Protein AF-A0A7V6LS37-F1 (afdb_monomer)

Foldseek 3Di:
DVVVVVVVVVVVVVVVVVVVVVVVVPPPPDDDDDDDDDPDPPDPQPWAKAKEFEAEPVRQGDWFKWKAFPPDPWIDTAHPRRIDIGTDRDQQTKIWTDDPQWDIDIDRNHVHRYDYDYTYGPPPPPQDWDDQQPDTDGPVPDPAPKDKDFLVQQCVVVDLFSLVSCPPVHPQWDWADPDPQAPQLPIFIAGNNHHAAFEAEPNRTDWDWRCALAPRDTDIGNSSVRRNDDSNFWGMKMWGCDPSQCSVPDRCPRTYIYTYTDWADADDKDKDKDKDKDKDFDPDDPDDDWQLVVLVVQQVVCVVVVHHRDADPVNSVCLVVVPPLFFQDLLCVQFFARIWIKMKIKIWIHHDRPFKTKIKMWMWIWGADRTPVSASTKIKIKIWIWMWGCPDPPDIDIDIDIDMDMDTNHDSDHDPPVSSVCSSVPNSSDDDDDVPDPVD

Sequence (440 aa):
MNKILKFVRIMKISCLLFFSTIYIVFATGSYVQTVADNESNLVSQQQLTVTGTVIDEAGEPIPGVTVAVAETTIGVLTSINGTYTINVPSNTSVLRFSFVGYNTHEITVGNQRVINITLAEESQLLDEVVVVGYGVAKKESLTSAISVIKSEDIVSTKQVDVMATLQGKIPGLLITQKSSTPGAFDNQVSLRGYGDPIVVVDGVVRTATAKDSQWNYDRTSGSIYLAQMNPDDIESITVLKDASASIYGLGAGNGVILVTTKKGNISKPTITYSTNLMYGKPTGWPESVDIVTYLRLKNEMAANSKRAQKYTEEFIQHYIDGDEGYVDTDWFREVYKNSSFSHNHNLSLRGGNEQTQYYLSGNYTDDGSLFVADSYRNQRYSFRANVTTNITKNLTATFQANIYHMIDNKFDGNFTGMKFYYVALADRTVAPRVLGDPLH

Secondary structure (DSSP, 8-state):
-HHHHHHHHHHHHHHHHHHHHHHHTTS-------------------PEEEEEEEE-TTS-B-TT-EEEETTSS-EEE--TTSEEEEEES-TTPEEEEE-TTB--EEEE-TT-SB--EEPPB-------EEEETTEEEEGGG--S-EEEEEHHHHHHT--S-HHHHHTTTSTTEEEEE----TT---EEEEETTSSPPEEEETTEEE-EEEEETTTTEEEEEHHHHHHHS-GGGEEEEEEE-SGGGGGG-GGGGG-EEEEEEP---SEEEEEEEEEEEEEE--S--PPPPPHHHHHHHHHHHHHHTT---SS-HHHHHHHHHT-TT-----HHHHHB-S-EEEEEEEEEEEEE-SSEEEEEEEEEEEE--SBTT-TT-EEEEEEEEEEEEEEETTEEEEEEEEEEEEEE---S-S-HHHHHHHHHT--TTSPP--TT-TT-

Structure (mmCIF, N/CA/C/O backbone):
data_AF-A0A7V6LS37-F1
#
_entry.id   AF-A0A7V6LS37-F1
#
loop_
_atom_site.group_PDB
_atom_site.id
_atom_site.type_symbol
_atom_site.label_atom_id
_atom_site.label_alt_id
_atom_site.label_comp_id
_atom_site.label_asym_id
_atom_site.label_entity_id
_atom_site.label_seq_id
_atom_site.pdbx_PDB_ins_code
_atom_site.Cartn_x
_atom_site.Cartn_y
_atom_site.Cartn_z
_atom_site.occupancy
_atom_site.B_iso_or_equiv
_atom_site.auth_seq_id
_atom_site.auth_comp_id
_atom_site.auth_asym_id
_atom_site.auth_atom_id
_atom_site.pdbx_PDB_model_num
ATOM 1 N N . MET A 1 1 ? 29.275 15.717 9.052 1.00 49.97 1 MET A N 1
ATOM 2 C CA . MET A 1 1 ? 29.232 14.241 8.920 1.00 49.97 1 MET A CA 1
ATOM 3 C C . MET A 1 1 ? 29.366 13.491 10.257 1.00 49.97 1 MET A C 1
ATOM 5 O O . MET A 1 1 ? 28.487 12.705 10.581 1.00 49.97 1 MET A O 1
ATOM 9 N N . ASN A 1 2 ? 30.361 13.787 11.109 1.00 50.09 2 ASN A N 1
ATOM 10 C CA . ASN A 1 2 ? 30.601 13.031 12.360 1.00 50.09 2 ASN A CA 1
ATOM 11 C C . ASN A 1 2 ? 29.545 13.164 13.483 1.00 50.09 2 ASN A C 1
ATOM 13 O O . ASN A 1 2 ? 29.481 12.302 14.357 1.00 50.09 2 ASN A O 1
ATOM 17 N N . LYS A 1 3 ? 28.696 14.205 13.484 1.00 51.03 3 LYS A N 1
ATOM 18 C CA . LYS A 1 3 ? 27.632 14.372 14.501 1.00 51.03 3 LYS A CA 1
ATOM 19 C C . LYS A 1 3 ? 26.373 13.540 14.207 1.00 51.03 3 LYS A C 1
ATOM 21 O O . LYS A 1 3 ? 25.763 13.028 15.137 1.00 51.03 3 LYS A O 1
ATOM 26 N N . ILE A 1 4 ? 26.041 13.338 12.931 1.00 56.41 4 ILE A N 1
ATOM 27 C CA . ILE A 1 4 ? 24.856 12.572 12.501 1.00 56.41 4 ILE A CA 1
ATOM 28 C C . ILE A 1 4 ? 25.107 11.068 12.664 1.00 56.41 4 ILE A C 1
ATOM 30 O O . ILE A 1 4 ? 24.264 10.366 13.214 1.00 56.41 4 ILE A O 1
ATOM 34 N N . LEU A 1 5 ? 26.312 10.588 12.326 1.00 51.50 5 LEU A N 1
ATOM 35 C CA . LEU A 1 5 ? 26.698 9.200 12.607 1.00 51.50 5 LEU A CA 1
ATOM 36 C C . LEU A 1 5 ? 26.686 8.885 14.111 1.00 51.50 5 LEU A C 1
ATOM 38 O O . LEU A 1 5 ? 26.263 7.799 14.497 1.00 51.50 5 LEU A O 1
ATOM 42 N N . LYS A 1 6 ? 27.103 9.830 14.970 1.00 52.62 6 LYS A N 1
ATOM 43 C CA . LYS A 1 6 ? 26.997 9.671 16.431 1.00 52.62 6 LYS A CA 1
ATOM 44 C C . LYS A 1 6 ? 25.541 9.582 16.892 1.00 52.62 6 LYS A C 1
ATOM 46 O O . LYS A 1 6 ? 25.245 8.742 17.732 1.00 52.62 6 LYS A O 1
ATOM 51 N N . PHE A 1 7 ? 24.638 10.374 16.314 1.00 58.97 7 PHE A N 1
ATOM 52 C CA . PHE A 1 7 ? 23.216 10.359 16.668 1.00 58.97 7 PHE A CA 1
ATOM 53 C C . PHE A 1 7 ? 22.532 9.037 16.285 1.00 58.97 7 PHE A C 1
ATOM 55 O O . PHE A 1 7 ? 21.849 8.433 17.107 1.00 58.97 7 PHE A O 1
ATOM 62 N N . VAL A 1 8 ? 22.808 8.511 15.086 1.00 58.34 8 VAL A N 1
ATOM 63 C CA . VAL A 1 8 ? 22.281 7.209 14.632 1.00 58.34 8 VAL A CA 1
ATOM 64 C C . VAL A 1 8 ? 22.835 6.049 15.470 1.00 58.34 8 VAL A C 1
ATOM 66 O O . VAL A 1 8 ? 22.111 5.102 15.780 1.00 58.34 8 VAL A O 1
ATOM 69 N N . ARG A 1 9 ? 24.102 6.128 15.899 1.00 54.34 9 ARG A N 1
ATOM 70 C CA . ARG A 1 9 ? 24.715 5.113 16.774 1.00 54.34 9 ARG A CA 1
ATOM 71 C C . ARG A 1 9 ? 24.118 5.137 18.185 1.00 54.34 9 ARG A C 1
ATOM 73 O O . ARG A 1 9 ? 23.872 4.074 18.742 1.00 54.34 9 ARG A O 1
ATOM 80 N N . ILE A 1 10 ? 23.823 6.323 18.723 1.00 60.19 10 ILE A N 1
ATOM 81 C CA . ILE A 1 10 ? 23.143 6.492 20.018 1.00 60.19 10 ILE A CA 1
ATOM 82 C C . ILE A 1 10 ? 21.696 5.982 19.942 1.00 60.19 10 ILE A C 1
ATOM 84 O O . ILE A 1 10 ? 21.254 5.288 20.850 1.00 60.19 10 ILE A O 1
ATOM 88 N N . MET A 1 11 ? 20.987 6.219 18.834 1.00 52.84 11 MET A N 1
ATOM 89 C CA . MET A 1 11 ? 19.609 5.746 18.656 1.00 52.84 11 MET A CA 1
ATOM 90 C C . MET A 1 11 ? 19.520 4.213 18.540 1.00 52.84 11 MET A C 1
ATOM 92 O O . MET A 1 11 ? 18.634 3.607 19.139 1.00 52.84 11 MET A O 1
ATOM 96 N N . LYS A 1 12 ? 20.482 3.567 17.859 1.00 50.44 12 LYS A N 1
ATOM 97 C CA . LYS A 1 12 ? 20.593 2.094 17.823 1.00 50.44 12 LYS A CA 1
ATOM 98 C C . LYS A 1 12 ? 20.877 1.491 19.205 1.00 50.44 12 LYS A C 1
ATOM 100 O O . LYS A 1 12 ? 20.320 0.447 19.526 1.00 50.44 12 LYS A O 1
ATOM 105 N N . ILE A 1 13 ? 21.698 2.151 20.028 1.00 57.25 13 ILE A N 1
ATOM 106 C CA . ILE A 1 13 ? 22.030 1.690 21.388 1.00 57.25 13 ILE A CA 1
ATOM 107 C C . ILE A 1 13 ? 20.851 1.912 22.351 1.00 57.25 13 ILE A C 1
ATOM 109 O O . ILE A 1 13 ? 20.543 1.019 23.135 1.00 57.25 13 ILE A O 1
ATOM 113 N N . SER A 1 14 ? 20.126 3.033 22.247 1.00 48.31 14 SER A N 1
ATOM 114 C CA . SER A 1 14 ? 18.919 3.274 23.054 1.00 48.31 14 SER A CA 1
ATOM 115 C C . SER A 1 14 ? 17.778 2.311 22.723 1.00 48.31 14 SER A C 1
ATOM 117 O O . SER A 1 14 ? 17.061 1.902 23.629 1.00 48.31 14 SER A O 1
ATOM 119 N N . CYS A 1 15 ? 17.626 1.896 21.461 1.00 47.12 15 CYS A N 1
ATOM 120 C CA . CYS A 1 15 ? 16.610 0.910 21.079 1.00 47.12 15 CYS A CA 1
ATOM 121 C C . CYS A 1 15 ? 16.950 -0.494 21.624 1.00 47.12 15 CYS A C 1
ATOM 123 O O . CYS A 1 15 ? 16.077 -1.185 22.137 1.00 47.12 15 CYS A O 1
ATOM 125 N N . LEU A 1 16 ? 18.234 -0.876 21.625 1.00 44.97 16 LEU A N 1
ATOM 126 C CA . LEU A 1 16 ? 18.713 -2.136 22.214 1.00 44.97 16 LEU A CA 1
ATOM 127 C C . LEU A 1 16 ? 18.608 -2.170 23.750 1.00 44.97 16 LEU A C 1
ATOM 129 O O . LEU A 1 16 ? 18.293 -3.216 24.313 1.00 44.97 16 LEU A O 1
ATOM 133 N N . LEU A 1 17 ? 18.811 -1.035 24.427 1.00 44.44 17 LEU A N 1
ATOM 134 C CA . LEU A 1 17 ? 18.633 -0.923 25.881 1.00 44.44 17 LEU A CA 1
ATOM 135 C C . LEU A 1 17 ? 17.154 -0.908 26.301 1.00 44.44 17 LEU A C 1
ATOM 137 O O . LEU A 1 17 ? 16.831 -1.384 27.383 1.00 44.44 17 LEU A O 1
ATOM 141 N N . PHE A 1 18 ? 16.247 -0.427 25.445 1.00 47.19 18 PHE A N 1
ATOM 142 C CA . PHE A 1 18 ? 14.803 -0.478 25.709 1.00 47.19 18 PHE A CA 1
ATOM 143 C C . PHE A 1 18 ? 14.231 -1.901 25.571 1.00 47.19 18 PHE A C 1
ATOM 145 O O . PHE A 1 18 ? 13.293 -2.270 26.274 1.00 47.19 18 PHE A O 1
ATOM 152 N N . PHE A 1 19 ? 14.829 -2.733 24.710 1.00 45.19 19 PHE A N 1
ATOM 153 C CA . PHE A 1 19 ? 14.482 -4.154 24.598 1.00 45.19 19 PHE A CA 1
ATOM 154 C C . PHE A 1 19 ? 15.081 -5.014 25.725 1.00 45.19 19 PHE A C 1
ATOM 156 O O . PHE A 1 19 ? 14.473 -6.016 26.099 1.00 45.19 19 PHE A O 1
ATOM 163 N N . SER A 1 20 ? 16.220 -4.631 26.319 1.00 41.59 20 SER A N 1
ATOM 164 C CA . SER A 1 20 ? 16.794 -5.378 27.451 1.00 41.59 20 SER A CA 1
ATOM 165 C C . SER A 1 20 ? 16.103 -5.081 28.787 1.00 41.59 20 SER A C 1
ATOM 167 O O . SER A 1 20 ? 15.989 -5.978 29.621 1.00 41.59 20 SER A O 1
ATOM 169 N N . THR A 1 21 ? 15.564 -3.874 28.990 1.00 40.16 21 THR A N 1
ATOM 170 C CA . THR A 1 21 ? 14.811 -3.533 30.211 1.00 40.16 21 THR A CA 1
ATOM 171 C C . THR A 1 21 ? 13.442 -4.212 30.273 1.00 40.16 21 THR A C 1
ATOM 173 O O . THR A 1 21 ? 13.015 -4.602 31.357 1.00 40.16 21 THR A O 1
ATOM 176 N N . ILE A 1 22 ? 12.794 -4.464 29.130 1.00 43.06 22 ILE A N 1
ATOM 177 C CA . ILE A 1 22 ? 11.551 -5.256 29.064 1.00 43.06 22 ILE A CA 1
ATOM 178 C C . ILE A 1 22 ? 11.794 -6.727 29.441 1.00 43.06 22 ILE A C 1
ATOM 180 O O . ILE A 1 22 ? 10.927 -7.349 30.049 1.00 43.06 22 ILE A O 1
ATOM 184 N N . TYR A 1 23 ? 12.984 -7.271 29.171 1.00 38.59 23 TYR A N 1
ATOM 185 C CA . TYR A 1 23 ? 13.326 -8.647 29.550 1.00 38.59 23 TYR A CA 1
ATOM 186 C C . TYR A 1 23 ? 13.635 -8.802 31.052 1.00 38.59 23 TYR A C 1
ATOM 188 O O . TYR A 1 23 ? 13.441 -9.876 31.616 1.00 38.59 23 TYR A O 1
ATOM 196 N N . ILE A 1 24 ? 14.072 -7.731 31.729 1.00 36.62 24 ILE A N 1
ATOM 197 C CA . ILE A 1 24 ? 14.439 -7.768 33.157 1.00 36.62 24 ILE A CA 1
ATOM 198 C C . ILE A 1 24 ? 13.220 -7.574 34.078 1.00 36.62 24 ILE A C 1
ATOM 200 O O . ILE A 1 24 ? 13.220 -8.080 35.198 1.00 36.62 24 ILE A O 1
ATOM 204 N N . VAL A 1 25 ? 12.135 -6.946 33.612 1.00 38.44 25 VAL A N 1
ATOM 205 C CA . VAL A 1 25 ? 10.914 -6.760 34.427 1.00 38.44 25 VAL A CA 1
ATOM 206 C C . VAL A 1 25 ? 10.078 -8.048 34.567 1.00 38.44 25 VAL A C 1
ATOM 208 O O . VAL A 1 25 ? 9.296 -8.166 35.505 1.00 38.44 25 VAL A O 1
ATOM 211 N N . PHE A 1 26 ? 10.289 -9.066 33.724 1.00 39.53 26 PHE A N 1
ATOM 212 C CA . PHE A 1 26 ? 9.580 -10.355 33.817 1.00 39.53 26 PHE A CA 1
ATOM 213 C C . PHE A 1 26 ? 10.298 -11.438 34.649 1.00 39.53 26 PHE A C 1
ATOM 215 O O . PHE A 1 26 ? 9.746 -12.522 34.824 1.00 39.53 26 PHE A O 1
ATOM 222 N N . ALA A 1 27 ? 11.495 -11.173 35.191 1.00 36.88 27 ALA A N 1
ATOM 223 C CA . ALA A 1 27 ? 12.328 -12.204 35.830 1.00 36.88 27 ALA A CA 1
ATOM 224 C C . ALA A 1 27 ? 12.385 -12.168 37.373 1.00 36.88 27 ALA A C 1
ATOM 226 O O . ALA A 1 27 ? 13.059 -13.004 37.969 1.00 36.88 27 ALA A O 1
ATOM 227 N N . THR A 1 28 ? 11.677 -11.259 38.053 1.00 37.91 28 THR A N 1
ATOM 228 C CA . THR A 1 28 ? 11.643 -11.220 39.531 1.00 37.91 28 THR A CA 1
ATOM 229 C C . THR A 1 28 ? 10.218 -11.127 40.064 1.00 37.91 28 THR A C 1
ATOM 231 O O . THR A 1 28 ? 9.826 -10.151 40.698 1.00 37.91 28 THR A O 1
ATOM 234 N N . GLY A 1 29 ? 9.431 -12.163 39.791 1.00 36.66 29 GLY A N 1
ATOM 235 C CA . GLY A 1 29 ? 8.197 -12.464 40.509 1.00 36.66 29 GLY A CA 1
ATOM 236 C C . GLY A 1 29 ? 8.384 -13.747 41.310 1.00 36.66 29 GLY A C 1
ATOM 237 O O . GLY A 1 29 ? 7.882 -14.795 40.918 1.00 36.66 29 GLY A O 1
ATOM 238 N N . SER A 1 30 ? 9.158 -13.690 42.394 1.00 36.31 30 SER A N 1
ATOM 239 C CA . SER A 1 30 ? 9.291 -14.803 43.335 1.00 36.31 30 SER A CA 1
ATOM 240 C C . SER A 1 30 ? 7.954 -15.013 44.050 1.00 36.31 30 SER A C 1
ATOM 242 O O . SER A 1 30 ? 7.642 -14.307 45.006 1.00 36.31 30 SER A O 1
ATOM 244 N N . TYR A 1 31 ? 7.152 -15.973 43.590 1.00 37.00 31 TYR A N 1
ATOM 245 C CA . TYR A 1 31 ? 6.022 -16.482 44.362 1.00 37.00 31 TYR A CA 1
ATOM 246 C C . TYR A 1 31 ? 6.565 -17.340 45.510 1.00 37.00 31 TYR A C 1
ATOM 248 O O . TYR A 1 31 ? 7.002 -18.471 45.310 1.00 37.00 31 TYR A O 1
ATOM 256 N N . VAL A 1 32 ? 6.550 -16.787 46.722 1.00 30.94 32 VAL A N 1
ATOM 257 C CA . VAL A 1 32 ? 6.680 -17.559 47.961 1.00 30.94 32 VAL A CA 1
ATOM 258 C C . VAL A 1 32 ? 5.363 -18.308 48.155 1.00 30.94 32 VAL A C 1
ATOM 260 O O . VAL A 1 32 ? 4.345 -17.691 48.459 1.00 30.94 32 VAL A O 1
ATOM 263 N N . GLN A 1 33 ? 5.365 -19.627 47.955 1.00 30.86 33 GLN A N 1
ATOM 264 C CA . GLN A 1 33 ? 4.293 -20.479 48.462 1.00 30.86 33 GLN A CA 1
ATOM 265 C C . GLN A 1 33 ? 4.599 -20.841 49.912 1.00 30.86 33 GLN A C 1
ATOM 267 O O . GLN A 1 33 ? 5.518 -21.603 50.203 1.00 30.86 33 GLN A O 1
ATOM 272 N N . THR A 1 34 ? 3.819 -20.285 50.830 1.00 31.45 34 THR A N 1
ATOM 273 C CA . THR A 1 34 ? 3.642 -20.839 52.168 1.00 31.45 34 THR A CA 1
ATOM 274 C C . THR A 1 34 ? 2.865 -22.147 52.038 1.00 31.45 34 THR A C 1
ATOM 276 O O . THR A 1 34 ? 1.681 -22.144 51.707 1.00 31.45 34 THR A O 1
ATOM 279 N N . VAL A 1 35 ? 3.541 -23.269 52.283 1.00 34.69 35 VAL A N 1
ATOM 280 C CA . VAL A 1 35 ? 2.898 -24.573 52.468 1.00 34.69 35 VAL A CA 1
ATOM 281 C C . VAL A 1 35 ? 2.252 -24.550 53.850 1.00 34.69 35 VAL A C 1
ATOM 283 O O . VAL A 1 35 ? 2.944 -24.581 54.864 1.00 34.69 35 VAL A O 1
ATOM 286 N N . ALA A 1 36 ? 0.930 -24.406 53.891 1.00 34.94 36 ALA A N 1
ATOM 287 C CA . ALA A 1 36 ? 0.147 -24.750 55.066 1.00 34.94 36 ALA A CA 1
ATOM 288 C C . ALA A 1 36 ? -0.251 -26.221 54.923 1.00 34.94 36 ALA A C 1
ATOM 290 O O . ALA A 1 36 ? -1.001 -26.572 54.009 1.00 34.94 36 ALA A O 1
ATOM 291 N N . ASP A 1 37 ? 0.285 -27.064 55.803 1.00 37.62 37 ASP A N 1
ATOM 292 C CA . ASP A 1 37 ? -0.148 -28.445 55.983 1.00 37.62 37 ASP A CA 1
ATOM 293 C C . ASP A 1 37 ? -1.625 -28.449 56.394 1.00 37.62 37 ASP A C 1
ATOM 295 O O . ASP A 1 37 ? -1.967 -28.179 57.544 1.00 37.62 37 ASP A O 1
ATOM 299 N N . ASN A 1 38 ? -2.511 -28.734 55.441 1.00 40.28 38 ASN A N 1
ATOM 300 C CA . ASN A 1 38 ? -3.893 -29.087 55.730 1.00 40.28 38 ASN A CA 1
ATOM 301 C C . ASN A 1 38 ? -4.035 -30.594 55.553 1.00 40.28 38 ASN A C 1
ATOM 303 O O . ASN A 1 38 ? -4.015 -31.113 54.436 1.00 40.28 38 ASN A O 1
ATOM 307 N N . GLU A 1 39 ? -4.174 -31.277 56.686 1.00 39.72 39 GLU A N 1
ATOM 308 C CA . GLU A 1 39 ? -4.538 -32.682 56.766 1.00 39.72 39 GLU A CA 1
ATOM 309 C C . GLU A 1 39 ? -5.758 -32.969 55.880 1.00 39.72 39 GLU A C 1
ATOM 311 O O . GLU A 1 39 ? -6.838 -32.387 56.028 1.00 39.72 39 GLU A O 1
ATOM 316 N N . SER A 1 40 ? -5.577 -33.881 54.929 1.00 36.19 40 SER A N 1
ATOM 317 C CA . SER A 1 40 ? -6.625 -34.345 54.034 1.00 36.19 40 SER A CA 1
ATOM 318 C C . SER A 1 40 ? -7.631 -35.205 54.802 1.00 36.19 40 SER A C 1
ATOM 320 O O . SER A 1 40 ? -7.490 -36.426 54.887 1.00 36.19 40 SER A O 1
ATOM 322 N N . ASN A 1 41 ? -8.685 -34.576 55.319 1.00 35.06 41 ASN A N 1
ATOM 323 C CA . ASN A 1 41 ? -9.942 -35.268 55.568 1.00 35.06 41 ASN A CA 1
ATOM 324 C C . ASN A 1 41 ? -10.514 -35.698 54.210 1.00 35.06 41 ASN A C 1
ATOM 326 O O . ASN A 1 41 ? -11.015 -34.875 53.444 1.00 35.06 41 ASN A O 1
ATOM 330 N N . LEU A 1 42 ? -10.410 -36.992 53.897 1.00 36.06 42 LEU A N 1
ATOM 331 C CA . LEU A 1 42 ? -11.049 -37.616 52.740 1.00 36.06 42 LEU A CA 1
ATOM 332 C C . LEU A 1 42 ? -12.568 -37.632 52.950 1.00 36.06 42 LEU A C 1
ATOM 334 O O . LEU A 1 42 ? -13.161 -38.642 53.324 1.00 36.06 42 LEU A O 1
ATOM 338 N N . VAL A 1 43 ? -13.209 -36.492 52.707 1.00 36.28 43 VAL A N 1
ATOM 339 C CA . VAL A 1 43 ? -14.648 -36.443 52.475 1.00 36.28 43 VAL A CA 1
ATOM 340 C C . VAL A 1 43 ? -14.865 -37.007 51.077 1.00 36.28 43 VAL A C 1
ATOM 342 O O . VAL A 1 43 ? -14.453 -36.412 50.084 1.00 36.28 43 VAL A O 1
ATOM 345 N N . SER A 1 44 ? -15.483 -38.184 50.999 1.00 39.75 44 SER A N 1
ATOM 346 C CA . SER A 1 44 ? -16.036 -38.716 49.755 1.00 39.75 44 SER A CA 1
ATOM 347 C C . SER A 1 44 ? -17.011 -37.682 49.188 1.00 39.75 44 SER A C 1
ATOM 349 O O . SER A 1 44 ? -18.148 -37.560 49.642 1.00 39.75 44 SER A O 1
ATOM 351 N N . GLN A 1 45 ? -16.542 -36.875 48.236 1.00 49.41 45 GLN A N 1
ATOM 352 C CA . GLN A 1 45 ? -17.397 -35.969 47.492 1.00 49.41 45 GLN A CA 1
ATOM 353 C C . GLN A 1 45 ? -18.275 -36.838 46.599 1.00 49.41 45 GLN A C 1
ATOM 355 O O . GLN A 1 45 ? -17.787 -37.509 45.690 1.00 49.41 45 GLN A O 1
ATOM 360 N N . GLN A 1 46 ? -19.564 -36.881 46.922 1.00 56.50 46 GLN A N 1
ATOM 361 C CA . GLN A 1 46 ? -20.557 -37.651 46.192 1.00 56.50 46 GLN A CA 1
ATOM 362 C C . GLN A 1 46 ? -20.628 -37.104 44.760 1.00 56.50 46 GLN A C 1
ATOM 364 O O . GLN A 1 46 ? -21.268 -36.087 44.505 1.00 56.50 46 GLN A O 1
ATOM 369 N N . GLN A 1 47 ? -19.904 -37.743 43.838 1.00 69.94 47 GLN A N 1
ATOM 370 C CA . GLN A 1 47 ? -19.952 -37.404 42.421 1.00 69.94 47 GLN A CA 1
ATOM 371 C C . GLN A 1 47 ? -21.355 -37.704 41.908 1.00 69.94 47 GLN A C 1
ATOM 373 O O . GLN A 1 47 ? -21.884 -38.802 42.088 1.00 69.94 47 GLN A O 1
ATOM 378 N N . LEU A 1 48 ? -21.968 -36.703 41.291 1.00 84.25 48 LEU A N 1
ATOM 379 C CA . LEU A 1 48 ? -23.306 -36.812 40.741 1.00 84.25 48 LEU A CA 1
ATOM 380 C C . LEU A 1 48 ? -23.187 -37.031 39.244 1.00 84.25 48 LEU A C 1
ATOM 382 O O . LEU A 1 48 ? -22.649 -36.187 38.532 1.00 84.25 48 LEU A O 1
ATOM 386 N N . THR A 1 49 ? -23.703 -38.151 38.759 1.00 90.88 49 THR A N 1
ATOM 387 C CA . THR A 1 49 ? -23.772 -38.397 37.322 1.00 90.88 49 THR A CA 1
ATOM 388 C C . THR A 1 49 ? -24.979 -37.668 36.740 1.00 90.88 49 THR A C 1
ATOM 390 O O . THR A 1 49 ? -26.117 -37.882 37.167 1.00 90.88 49 THR A O 1
ATOM 393 N N . VAL A 1 50 ? -24.721 -36.800 35.767 1.00 92.94 50 VAL A N 1
ATOM 394 C CA . VAL A 1 50 ? -25.724 -36.094 34.968 1.00 92.94 50 VAL A CA 1
ATOM 395 C C . VAL A 1 50 ? -25.645 -36.617 33.542 1.00 92.94 50 VAL A C 1
ATOM 397 O O . VAL A 1 50 ? -24.560 -36.779 32.985 1.00 92.94 50 VAL A O 1
ATOM 400 N N . THR A 1 51 ? -26.804 -36.878 32.954 1.00 95.69 51 THR A N 1
ATOM 401 C CA . THR A 1 51 ? -26.943 -37.346 31.570 1.00 95.69 51 THR A CA 1
ATOM 402 C C . THR A 1 51 ? -27.819 -36.388 30.777 1.00 95.69 51 THR A C 1
ATOM 404 O O . THR A 1 51 ? -28.534 -35.576 31.366 1.00 95.69 51 THR A O 1
ATOM 407 N N . GLY A 1 52 ? -27.777 -36.462 29.452 1.00 95.12 52 GLY A N 1
ATOM 408 C CA . GLY A 1 52 ? -28.631 -35.621 28.623 1.00 95.12 52 GLY A CA 1
ATOM 409 C C . GLY A 1 52 ? -28.389 -35.766 27.132 1.00 95.12 52 GLY A C 1
ATOM 410 O O . GLY A 1 52 ? -27.482 -36.486 26.707 1.00 95.12 52 GLY A O 1
ATOM 411 N N . THR A 1 53 ? -29.204 -35.064 26.351 1.00 95.06 53 THR A N 1
ATOM 412 C CA . THR A 1 53 ? -29.061 -34.915 24.897 1.00 95.06 53 THR A CA 1
ATOM 413 C C . THR A 1 53 ? -28.964 -33.451 24.504 1.00 95.06 53 THR A C 1
ATOM 415 O O . THR A 1 53 ? -29.691 -32.617 25.046 1.00 95.06 53 THR A O 1
ATOM 418 N N . VAL A 1 54 ? -28.112 -33.158 23.525 1.00 95.25 54 VAL A N 1
ATOM 419 C CA . VAL A 1 54 ? -28.008 -31.841 22.896 1.00 95.25 54 VAL A CA 1
ATOM 420 C C . VAL A 1 54 ? -28.526 -31.918 21.463 1.00 95.25 54 VAL A C 1
ATOM 422 O O . VAL A 1 54 ? -28.049 -32.742 20.680 1.00 95.25 54 VAL A O 1
ATOM 425 N N . ILE A 1 55 ? -29.504 -31.072 21.145 1.00 95.31 55 ILE A N 1
ATOM 426 C CA . ILE A 1 55 ? -30.155 -30.979 19.831 1.00 95.31 55 ILE A CA 1
ATOM 427 C C . ILE A 1 55 ? -30.108 -29.539 19.304 1.00 95.31 55 ILE A C 1
ATOM 429 O O . ILE A 1 55 ? -29.887 -28.609 20.083 1.00 95.31 55 ILE A O 1
ATOM 433 N N . ASP A 1 56 ? -30.317 -29.346 18.007 1.00 91.25 56 ASP A N 1
ATOM 434 C CA . ASP A 1 56 ? -30.513 -28.027 17.392 1.00 91.25 56 ASP A CA 1
ATOM 435 C C . ASP A 1 56 ? -32.001 -27.605 17.372 1.00 91.25 56 ASP A C 1
ATOM 437 O O . ASP A 1 56 ? -32.883 -28.322 17.858 1.00 91.25 56 ASP A O 1
ATOM 441 N N . GLU A 1 57 ? -32.296 -26.416 16.833 1.00 88.50 57 GLU A N 1
ATOM 442 C CA . GLU A 1 57 ? -33.673 -25.909 16.689 1.00 88.50 57 GLU A CA 1
ATOM 443 C C . GLU A 1 57 ? -34.521 -26.705 15.681 1.00 88.50 57 GLU A C 1
ATOM 445 O O . GLU A 1 57 ? -35.751 -26.667 15.754 1.00 88.50 57 GLU A O 1
ATOM 450 N N . ALA A 1 58 ? -33.890 -27.447 14.765 1.00 86.75 58 ALA A N 1
ATOM 451 C CA . ALA A 1 58 ? -34.566 -28.353 13.838 1.00 86.75 58 ALA A CA 1
ATOM 452 C C . ALA A 1 58 ? -34.901 -29.713 14.484 1.00 86.75 58 ALA A C 1
ATOM 454 O O . ALA A 1 58 ? -35.655 -30.498 13.905 1.00 86.75 58 ALA A O 1
ATOM 455 N N . GLY A 1 59 ? -34.408 -29.967 15.701 1.00 87.00 59 GLY A N 1
ATOM 456 C CA . GLY A 1 59 ? -34.615 -31.202 16.452 1.00 87.00 59 GLY A CA 1
ATOM 457 C C . GLY A 1 59 ? -33.583 -32.293 16.158 1.00 87.00 59 GLY A C 1
ATOM 458 O O . GLY A 1 59 ? -33.760 -33.421 16.623 1.00 87.00 59 GLY A O 1
ATOM 459 N N . GLU A 1 60 ? -32.513 -31.981 15.425 1.00 90.50 60 GLU A N 1
ATOM 460 C CA . GLU A 1 60 ? -31.451 -32.923 15.077 1.00 90.50 60 GLU A CA 1
ATOM 461 C C . GLU A 1 60 ? -30.374 -32.980 16.181 1.00 90.50 60 GLU A C 1
ATOM 463 O O . GLU A 1 60 ? -30.032 -31.958 16.786 1.00 90.50 60 GLU A O 1
ATOM 468 N N . PRO A 1 61 ? -29.823 -34.167 16.498 1.00 92.75 61 PRO A N 1
ATOM 469 C CA . PRO A 1 61 ? -28.784 -34.311 17.514 1.00 92.75 61 PRO A CA 1
ATOM 470 C C . PRO A 1 61 ? -27.453 -33.702 17.063 1.00 92.75 61 PRO A C 1
ATOM 472 O O . PRO A 1 61 ? -26.990 -33.954 15.952 1.00 92.75 61 PRO A O 1
ATOM 475 N N . ILE A 1 62 ? -26.782 -32.978 17.966 1.00 89.69 62 ILE A N 1
ATOM 476 C CA . ILE A 1 62 ? -25.498 -32.326 17.668 1.00 89.69 62 ILE A CA 1
ATOM 477 C C . ILE A 1 62 ? -24.331 -33.152 18.241 1.00 89.69 62 ILE A C 1
ATOM 479 O O . ILE A 1 62 ? -24.139 -33.192 19.467 1.00 89.69 62 ILE A O 1
ATOM 483 N N . PRO A 1 63 ? -23.515 -33.809 17.396 1.00 92.56 63 PRO A N 1
ATOM 484 C CA . PRO A 1 63 ? -22.325 -34.522 17.845 1.00 92.56 63 PRO A CA 1
ATOM 485 C C . PRO A 1 63 ? -21.139 -33.580 18.100 1.00 92.56 63 PRO A C 1
ATOM 487 O O . PRO A 1 63 ? -20.915 -32.627 17.359 1.00 92.56 63 PRO A O 1
ATOM 490 N N . GLY A 1 64 ? -20.326 -33.878 19.119 1.00 91.00 64 GLY A N 1
ATOM 491 C CA . GLY A 1 64 ? -19.097 -33.131 19.412 1.00 91.00 64 GLY A CA 1
ATOM 492 C C . GLY A 1 64 ? -19.273 -31.815 20.182 1.00 91.00 64 GLY A C 1
ATOM 493 O O . GLY A 1 64 ? -18.317 -31.046 20.281 1.00 91.00 64 GLY A O 1
ATOM 494 N N . VAL A 1 65 ? -20.446 -31.554 20.765 1.00 92.75 65 VAL A N 1
ATOM 495 C CA . VAL A 1 65 ? -20.658 -30.429 21.691 1.00 92.75 65 VAL A CA 1
ATOM 496 C C . VAL A 1 65 ? -19.813 -30.646 22.940 1.00 92.75 65 VAL A C 1
ATOM 498 O O . VAL A 1 65 ? -19.840 -31.724 23.536 1.00 92.75 65 VAL A O 1
ATOM 501 N N . THR A 1 66 ? -19.083 -29.615 23.360 1.00 94.31 66 THR A N 1
ATOM 502 C CA . THR A 1 66 ? -18.330 -29.634 24.616 1.00 94.31 66 THR A CA 1
ATOM 503 C C . THR A 1 66 ? -19.270 -29.334 25.776 1.00 94.31 66 THR A C 1
ATOM 505 O O . THR A 1 66 ? -19.836 -28.246 25.852 1.00 94.31 66 THR A O 1
ATOM 508 N N . VAL A 1 67 ? -19.418 -30.292 26.691 1.00 94.94 67 VAL A N 1
ATOM 509 C CA . VAL A 1 67 ? -20.169 -30.154 27.944 1.00 94.94 67 VAL A CA 1
ATOM 510 C C . VAL A 1 67 ? -19.167 -30.107 29.087 1.00 94.94 67 VAL A C 1
ATOM 512 O O . VAL A 1 67 ? -18.537 -31.117 29.394 1.00 94.94 67 VAL A O 1
ATOM 515 N N . ALA A 1 68 ? -18.994 -28.947 29.714 1.00 92.94 68 ALA A N 1
ATOM 516 C CA . ALA A 1 68 ? -18.007 -28.744 30.772 1.00 92.94 68 ALA A CA 1
ATOM 517 C C . ALA A 1 68 ? -18.643 -28.188 32.046 1.00 92.94 68 ALA A C 1
ATOM 519 O O . ALA A 1 68 ? -19.570 -27.385 31.987 1.00 92.94 68 ALA A O 1
ATOM 520 N N . VAL A 1 69 ? -18.119 -28.567 33.211 1.00 91.19 69 VAL A N 1
ATOM 521 C CA . VAL A 1 69 ? -18.474 -27.911 34.474 1.00 91.19 69 VAL A CA 1
ATOM 522 C C . VAL A 1 69 ? -17.714 -26.590 34.557 1.00 91.19 69 VAL A C 1
ATOM 524 O O . VAL A 1 69 ? -16.483 -26.566 34.468 1.00 91.19 69 VAL A O 1
ATOM 527 N N . ALA A 1 70 ? -18.445 -25.487 34.716 1.00 83.75 70 ALA A N 1
ATOM 528 C CA . ALA A 1 70 ? -17.878 -24.148 34.762 1.00 83.75 70 ALA A CA 1
ATOM 529 C C . ALA A 1 70 ? -16.767 -24.035 35.818 1.00 83.75 70 ALA A C 1
ATOM 531 O O . ALA A 1 70 ? -16.873 -24.602 36.901 1.00 83.75 70 ALA A O 1
ATOM 532 N N . GLU A 1 71 ? -15.695 -23.312 35.474 1.00 82.50 71 GLU A N 1
ATOM 533 C CA . GLU A 1 71 ? -14.532 -23.070 36.346 1.00 82.50 71 GLU A CA 1
ATOM 534 C C . GLU A 1 71 ? -13.743 -24.328 36.758 1.00 82.50 71 GLU A C 1
ATOM 536 O O . GLU A 1 71 ? -12.875 -24.265 37.625 1.00 82.50 71 GLU A O 1
ATOM 541 N N . THR A 1 72 ? -13.977 -25.466 36.097 1.00 85.12 72 THR A N 1
ATOM 542 C CA . THR A 1 72 ? -13.214 -26.703 36.310 1.00 85.12 72 THR A CA 1
ATOM 543 C C . THR A 1 72 ? -12.654 -27.254 34.997 1.00 85.12 72 THR A C 1
ATOM 545 O O . THR A 1 72 ? -12.988 -26.788 33.908 1.00 85.12 72 THR A O 1
ATOM 548 N N . THR A 1 73 ? -11.805 -28.278 35.093 1.00 82.06 73 THR A N 1
ATOM 549 C CA . THR A 1 73 ? -11.296 -29.047 33.944 1.00 82.06 73 THR A CA 1
ATOM 550 C C . THR A 1 73 ? -12.173 -30.253 33.590 1.00 82.06 73 THR A C 1
ATOM 552 O O . THR A 1 73 ? -11.819 -31.030 32.705 1.00 82.06 73 THR A O 1
ATOM 555 N N . ILE A 1 74 ? -13.306 -30.438 34.276 1.00 86.75 74 ILE A N 1
ATOM 556 C CA . ILE A 1 74 ? -14.205 -31.571 34.058 1.00 86.75 74 ILE A CA 1
ATOM 557 C C . ILE A 1 74 ? -15.077 -31.272 32.838 1.00 86.75 74 ILE A C 1
ATOM 559 O O . ILE A 1 74 ? -15.901 -30.358 32.870 1.00 86.75 74 ILE A O 1
ATOM 563 N N . GLY A 1 75 ? -14.931 -32.063 31.778 1.00 90.25 75 GLY A N 1
ATOM 564 C CA . GLY A 1 75 ? -15.760 -31.944 30.585 1.00 90.25 75 GLY A CA 1
ATOM 565 C C . GLY A 1 75 ? -15.779 -33.209 29.737 1.00 90.25 75 GLY A C 1
ATOM 566 O O . GLY A 1 75 ? -14.890 -34.054 29.836 1.00 90.25 75 GLY A O 1
ATOM 567 N N . VAL A 1 76 ? -16.819 -33.337 28.921 1.00 94.44 76 VAL A N 1
ATOM 568 C CA . VAL A 1 76 ? -17.053 -34.451 27.995 1.00 94.44 76 VAL A CA 1
ATOM 569 C C . VAL A 1 76 ? -17.573 -33.918 26.661 1.00 94.44 76 VAL A C 1
ATOM 571 O O . VAL A 1 76 ? -18.073 -32.797 26.587 1.00 94.44 76 VAL A O 1
ATOM 574 N N . LEU A 1 77 ? -17.465 -34.724 25.607 1.00 93.38 77 LEU A N 1
ATOM 575 C CA . LEU A 1 77 ? -18.053 -34.429 24.300 1.00 93.38 77 LEU A CA 1
ATOM 576 C C . LEU A 1 77 ? -19.350 -35.223 24.115 1.00 93.38 77 LEU A C 1
ATOM 578 O O . LEU A 1 77 ? -19.443 -36.361 24.584 1.00 93.38 77 LEU A O 1
ATOM 582 N N . THR A 1 78 ? -20.332 -34.653 23.415 1.00 94.75 78 THR A N 1
ATOM 583 C CA . THR A 1 78 ? -21.524 -35.407 23.000 1.00 94.75 78 THR A CA 1
ATOM 584 C C . THR A 1 78 ? -21.173 -36.475 21.961 1.00 94.75 78 THR A C 1
ATOM 586 O O . THR A 1 78 ? -20.289 -36.297 21.119 1.00 94.75 78 THR A O 1
ATOM 589 N N . SER A 1 79 ? -21.874 -37.607 22.025 1.00 92.31 79 SER A N 1
ATOM 590 C CA . SER A 1 79 ? -21.742 -38.726 21.088 1.00 92.31 79 SER A CA 1
ATOM 591 C C . SER A 1 79 ? -22.371 -38.422 19.719 1.00 92.31 79 SER A C 1
ATOM 593 O O . SER A 1 79 ? -22.974 -37.370 19.522 1.00 92.31 79 SER A O 1
ATOM 595 N N . ILE A 1 80 ? -22.300 -39.377 18.780 1.00 91.19 80 ILE A N 1
ATOM 596 C CA . ILE A 1 80 ? -22.937 -39.258 17.455 1.00 91.19 80 ILE A CA 1
ATOM 597 C C . ILE A 1 80 ? -24.459 -39.035 17.520 1.00 91.19 80 ILE A C 1
ATOM 599 O O . ILE A 1 80 ? -25.027 -38.429 16.623 1.00 91.19 80 ILE A O 1
ATOM 603 N N . ASN A 1 81 ? -25.102 -39.477 18.606 1.00 89.75 81 ASN A N 1
ATOM 604 C CA . ASN A 1 81 ? -26.537 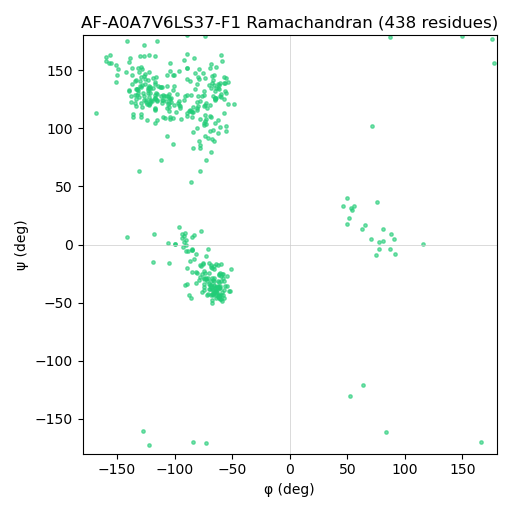-39.302 18.843 1.00 89.75 81 ASN A CA 1
ATOM 605 C C . ASN A 1 81 ? -26.838 -38.076 19.729 1.00 89.75 81 ASN A C 1
ATOM 607 O O . ASN A 1 81 ? -27.910 -37.999 20.324 1.00 89.75 81 ASN A O 1
ATOM 611 N N . GLY A 1 82 ? -25.874 -37.165 19.914 1.00 90.44 82 GLY A N 1
ATOM 612 C CA . GLY A 1 82 ? -26.025 -35.967 20.748 1.00 90.44 82 GLY A CA 1
ATOM 613 C C . GLY A 1 82 ? -26.082 -36.236 22.257 1.00 90.44 82 GLY A C 1
ATOM 614 O O . GLY A 1 82 ? -26.292 -35.309 23.036 1.00 90.44 82 GLY A O 1
ATOM 615 N N . THR A 1 83 ? -25.898 -37.482 22.708 1.00 95.62 83 THR A N 1
ATOM 616 C CA . THR A 1 83 ? -25.962 -37.849 24.134 1.00 95.62 83 THR A CA 1
ATOM 617 C C . THR A 1 83 ? -24.653 -37.561 24.866 1.00 95.62 83 THR A C 1
ATOM 619 O O . THR A 1 83 ? -23.573 -37.719 24.296 1.00 95.62 83 THR A O 1
ATOM 622 N N . TYR A 1 84 ? -24.729 -37.211 26.150 1.00 95.19 84 TYR A N 1
ATOM 623 C CA . TYR A 1 84 ? -23.566 -37.064 27.027 1.00 95.19 84 TYR A CA 1
ATOM 624 C C . TYR A 1 84 ? -23.826 -37.622 28.433 1.00 95.19 84 TYR A C 1
ATOM 626 O O . TYR A 1 84 ? -24.967 -37.698 28.895 1.00 95.19 84 TYR A O 1
ATOM 634 N N . THR A 1 85 ? -22.735 -37.957 29.124 1.00 95.38 85 THR A N 1
ATOM 635 C CA . THR A 1 85 ? -22.720 -38.348 30.538 1.00 95.38 85 THR A CA 1
ATOM 636 C C . THR A 1 85 ? -21.534 -37.671 31.210 1.00 95.38 85 THR A C 1
ATOM 638 O O . THR A 1 85 ? -20.400 -37.864 30.779 1.00 95.38 85 THR A O 1
ATOM 641 N N . ILE A 1 86 ? -21.777 -36.889 32.261 1.00 92.38 86 ILE A N 1
ATOM 642 C CA . ILE A 1 86 ? -20.743 -36.140 32.985 1.00 92.38 86 ILE A CA 1
ATOM 643 C C . ILE A 1 86 ? -20.917 -36.299 34.495 1.00 92.38 86 ILE A C 1
ATOM 645 O O . ILE A 1 86 ? -22.035 -36.295 35.008 1.00 92.38 86 ILE A O 1
ATOM 649 N N . ASN A 1 87 ? -19.803 -36.427 35.216 1.00 91.88 87 ASN A N 1
ATOM 650 C CA . ASN A 1 87 ? -19.800 -36.458 36.676 1.00 91.88 87 ASN A CA 1
ATOM 651 C C . ASN A 1 87 ? -19.518 -35.056 37.210 1.00 91.88 87 ASN A C 1
ATOM 653 O O . ASN A 1 87 ? -18.457 -34.498 36.940 1.00 91.88 87 ASN A O 1
ATOM 657 N N . VAL A 1 88 ? -20.454 -34.497 37.972 1.00 90.06 88 VAL A N 1
ATOM 658 C CA . VAL A 1 88 ? -20.336 -33.152 38.541 1.00 90.06 88 VAL A CA 1
ATOM 659 C C . VAL A 1 88 ? -20.055 -33.210 40.049 1.00 90.06 88 VAL A C 1
ATOM 661 O O . VAL A 1 88 ? -20.538 -34.118 40.735 1.00 90.06 88 VAL A O 1
ATOM 664 N N . PRO A 1 89 ? -19.274 -32.257 40.588 1.00 85.69 89 PRO A N 1
ATOM 665 C CA . PRO A 1 89 ? -18.838 -32.275 41.985 1.00 85.69 89 PRO A CA 1
ATOM 666 C C . PRO A 1 89 ? -19.922 -31.848 42.991 1.00 85.69 89 PRO A C 1
ATOM 668 O O . PRO A 1 89 ? -19.777 -32.111 44.186 1.00 85.69 89 PRO A O 1
ATOM 671 N N . SER A 1 90 ? -20.988 -31.168 42.551 1.00 85.62 90 SER A N 1
ATOM 672 C CA . SER A 1 90 ? -22.076 -30.709 43.427 1.00 85.62 90 SER A CA 1
ATOM 673 C C . SER A 1 90 ? -23.375 -30.413 42.663 1.00 85.62 90 SER A C 1
ATOM 675 O O . SER A 1 90 ? -23.357 -30.135 41.466 1.00 85.62 90 SER A O 1
ATOM 677 N N . ASN A 1 91 ? -24.507 -30.356 43.376 1.00 84.69 91 ASN A N 1
ATOM 678 C CA . ASN A 1 91 ? -25.781 -29.846 42.838 1.00 84.69 91 ASN A CA 1
ATOM 679 C C . ASN A 1 91 ? -25.716 -28.346 42.458 1.00 84.69 91 ASN A C 1
ATOM 681 O O . ASN A 1 91 ? -26.581 -27.852 41.745 1.00 84.69 91 ASN A O 1
ATOM 685 N N . THR A 1 92 ? -24.721 -27.597 42.943 1.00 86.69 92 THR A N 1
ATOM 686 C CA . THR A 1 92 ? -24.528 -26.172 42.613 1.00 86.69 92 THR A CA 1
ATOM 687 C C . THR A 1 92 ? -23.647 -25.956 41.384 1.00 86.69 92 THR A C 1
ATOM 689 O O . THR A 1 92 ? -23.404 -24.816 41.004 1.00 86.69 92 THR A O 1
ATOM 692 N N . SER A 1 93 ? -23.156 -27.036 40.769 1.00 87.94 93 SER A N 1
ATOM 693 C CA . SER A 1 93 ? -22.322 -26.969 39.571 1.00 87.94 93 SER A CA 1
ATOM 694 C C . SER A 1 93 ? -23.120 -26.431 38.380 1.00 87.94 93 SER A C 1
ATOM 696 O O . SER A 1 93 ? -24.290 -26.777 38.204 1.00 87.94 93 SER A O 1
ATOM 698 N N . VAL A 1 94 ? -22.479 -25.608 37.552 1.00 91.50 94 VAL A N 1
ATOM 699 C CA . VAL A 1 94 ? -23.047 -25.084 36.302 1.00 91.50 94 VAL A CA 1
ATOM 700 C C . VAL A 1 94 ? -22.445 -25.856 35.137 1.00 91.50 94 VAL A C 1
ATOM 702 O O . VAL A 1 94 ? -21.223 -25.949 35.027 1.00 91.50 94 VAL A O 1
ATOM 705 N N . LEU A 1 95 ? -23.289 -26.424 34.281 1.00 92.31 95 LEU A N 1
ATOM 706 C CA . LEU A 1 95 ? -22.871 -27.032 33.023 1.00 92.31 95 LEU A CA 1
ATOM 707 C C . LEU A 1 95 ? -22.886 -25.979 31.922 1.00 92.31 95 LEU A C 1
ATOM 709 O O . LEU A 1 95 ? -23.893 -25.305 31.724 1.00 92.31 95 LEU A O 1
ATOM 713 N N . ARG A 1 96 ? -21.770 -25.873 31.206 1.00 94.00 96 ARG A N 1
ATOM 714 C CA . ARG A 1 96 ? -21.575 -25.022 30.037 1.00 94.00 96 ARG A CA 1
ATOM 715 C C . ARG A 1 96 ? -21.519 -25.895 28.792 1.00 94.00 96 ARG A C 1
ATOM 717 O O . ARG A 1 96 ? -20.682 -26.795 28.710 1.00 94.00 96 ARG A O 1
ATOM 724 N N . PHE A 1 97 ? -22.392 -25.601 27.842 1.00 94.81 97 PHE A N 1
ATOM 725 C CA . PHE A 1 97 ? -22.490 -26.257 26.546 1.00 94.81 97 PHE A CA 1
ATOM 726 C C . PHE A 1 97 ? -21.939 -25.310 25.490 1.00 94.81 97 PHE A C 1
ATOM 728 O O . PHE A 1 97 ? -22.444 -24.196 25.345 1.00 94.81 97 PHE A O 1
ATOM 735 N N . SER A 1 98 ? -20.904 -25.731 24.770 1.00 89.81 98 SER A N 1
ATOM 736 C CA . SER A 1 98 ? -20.307 -24.933 23.702 1.00 89.81 98 SER A CA 1
ATOM 737 C C . SER A 1 98 ? -20.001 -25.774 22.469 1.00 89.81 98 SER A C 1
ATOM 739 O O . SER A 1 98 ? -19.505 -26.901 22.546 1.00 89.81 98 SER A O 1
ATOM 741 N N . PHE A 1 99 ? -20.300 -25.202 21.307 1.00 89.44 99 PHE A N 1
ATOM 742 C CA . PHE A 1 99 ? -19.980 -25.773 20.009 1.00 89.44 99 PHE A CA 1
ATOM 743 C C . PHE A 1 99 ? -19.766 -24.640 19.006 1.00 89.44 99 PHE A C 1
ATOM 745 O O . PHE A 1 99 ? -20.376 -23.579 19.123 1.00 89.44 99 PHE A O 1
ATOM 752 N N . VAL A 1 100 ? -18.852 -24.831 18.056 1.00 78.88 100 VAL A N 1
ATOM 753 C CA . VAL A 1 100 ? -18.520 -23.786 17.078 1.00 78.88 100 VAL A CA 1
ATOM 754 C C . VAL A 1 100 ? -19.748 -23.509 16.208 1.00 78.88 100 VAL A C 1
ATOM 756 O O . VAL A 1 100 ? -20.295 -24.437 15.624 1.00 78.88 100 VAL A O 1
ATOM 759 N N . GLY A 1 101 ? -20.163 -22.241 16.124 1.00 78.19 101 GLY A N 1
ATOM 760 C CA . GLY A 1 101 ? -21.349 -21.819 15.367 1.00 78.19 101 GLY A CA 1
ATOM 761 C C . GLY A 1 101 ? -22.659 -21.805 16.164 1.00 78.19 101 GLY A C 1
ATOM 762 O O . GLY A 1 101 ? -23.700 -21.524 15.581 1.00 78.19 101 GLY A O 1
ATOM 763 N N . TYR A 1 102 ? -22.628 -22.070 17.476 1.00 86.88 102 TYR A N 1
ATOM 764 C CA . TYR A 1 102 ? -23.803 -22.048 18.355 1.00 86.88 102 TYR A CA 1
ATOM 765 C C . TYR A 1 102 ? -23.568 -21.173 19.587 1.00 86.88 102 TYR A C 1
ATOM 767 O O . TYR A 1 102 ? -22.449 -21.070 20.097 1.00 86.88 102 TYR A O 1
ATOM 775 N N . ASN A 1 103 ? -24.649 -20.594 20.116 1.00 84.31 103 ASN A N 1
ATOM 776 C CA . ASN A 1 103 ? -24.591 -19.815 21.348 1.00 84.31 103 ASN A CA 1
ATOM 777 C C . ASN A 1 103 ? -24.181 -20.703 22.530 1.00 84.31 103 ASN A C 1
ATOM 779 O O . ASN A 1 103 ? -24.725 -21.790 22.729 1.00 84.31 103 ASN A O 1
ATOM 783 N N . THR A 1 104 ? -23.249 -20.219 23.356 1.00 89.50 104 THR A N 1
ATOM 784 C CA . THR A 1 104 ? -22.895 -20.918 24.598 1.00 89.50 104 THR A CA 1
ATOM 785 C C . THR A 1 104 ? -24.081 -20.878 25.557 1.00 89.50 104 THR A C 1
ATOM 787 O O . THR A 1 104 ? -24.605 -19.804 25.850 1.00 89.50 104 THR A O 1
ATOM 790 N N . HIS A 1 105 ? -24.488 -22.040 26.063 1.00 90.12 105 HIS A N 1
ATOM 791 C CA . HIS A 1 105 ? -25.597 -22.156 27.005 1.00 90.12 105 HIS A CA 1
ATOM 792 C C . HIS A 1 105 ? -25.096 -22.653 28.361 1.00 90.12 105 HIS A C 1
ATOM 794 O O . HIS A 1 105 ? -24.284 -23.577 28.426 1.00 90.12 105 HIS A O 1
ATOM 800 N N . GLU A 1 106 ? -25.573 -22.046 29.446 1.00 92.75 106 GLU A N 1
ATOM 801 C CA . GLU A 1 106 ? -25.202 -22.411 30.813 1.00 92.75 106 GLU A CA 1
ATOM 802 C C . GLU A 1 106 ? -26.439 -22.760 31.634 1.00 92.75 106 GLU A C 1
ATOM 804 O O . GLU A 1 106 ? -27.427 -22.028 31.626 1.00 92.75 106 GLU A O 1
ATOM 809 N N . ILE A 1 107 ? -26.377 -23.873 32.365 1.00 91.69 107 ILE A N 1
ATOM 810 C CA . ILE A 1 107 ? -27.467 -24.326 33.230 1.00 91.69 107 ILE A CA 1
ATOM 811 C C . ILE A 1 107 ? -26.930 -24.876 34.550 1.00 91.69 107 ILE A C 1
ATOM 813 O O . ILE A 1 107 ? -25.999 -25.683 34.591 1.00 91.69 107 ILE A O 1
ATOM 817 N N . THR A 1 108 ? -27.528 -24.447 35.656 1.00 91.81 108 THR A N 1
ATOM 818 C CA . THR A 1 108 ? -27.221 -24.985 36.985 1.00 91.81 108 THR A CA 1
ATOM 819 C C . THR A 1 108 ? -27.844 -26.369 37.140 1.00 91.81 108 THR A C 1
ATOM 821 O O . THR A 1 108 ? -29.043 -26.530 36.928 1.00 91.81 108 THR A O 1
ATOM 824 N N . VAL A 1 109 ? -27.055 -27.363 37.560 1.00 89.19 109 VAL A N 1
ATOM 825 C CA . VAL A 1 109 ? -27.500 -28.765 37.676 1.00 89.19 109 VAL A CA 1
ATOM 826 C C . VAL A 1 109 ? -28.655 -28.930 38.673 1.00 89.19 109 VAL A C 1
ATOM 828 O O . VAL A 1 109 ? -29.617 -29.656 38.416 1.00 89.19 109 VAL A O 1
ATOM 831 N N . GLY A 1 110 ? -28.579 -28.277 39.834 1.00 87.94 110 GLY A N 1
ATOM 832 C CA . GLY A 1 110 ? -29.585 -28.384 40.890 1.00 87.94 110 GLY A CA 1
ATOM 833 C C . GLY A 1 110 ? -29.873 -29.841 41.278 1.00 87.94 110 GLY A C 1
ATOM 834 O O . GLY A 1 110 ? -28.968 -30.643 41.505 1.00 87.94 110 GLY A O 1
ATOM 835 N N . ASN A 1 111 ? -31.158 -30.198 41.327 1.00 83.94 111 ASN A N 1
ATOM 836 C CA . ASN A 1 111 ? -31.613 -31.569 41.595 1.00 83.94 111 ASN A CA 1
ATOM 837 C C . ASN A 1 111 ? -31.864 -32.389 40.316 1.00 83.94 111 ASN A C 1
ATOM 839 O O . ASN A 1 111 ? -32.357 -33.514 40.398 1.00 83.94 111 ASN A O 1
ATOM 843 N N . GLN A 1 112 ? -31.551 -31.849 39.136 1.00 85.00 112 GLN A N 1
ATOM 844 C CA . GLN A 1 112 ? -31.766 -32.541 37.869 1.00 85.00 112 GLN A CA 1
ATOM 845 C C . GLN A 1 112 ? -30.656 -33.578 37.639 1.00 85.00 112 GLN A C 1
ATOM 847 O O . GLN A 1 112 ? -29.498 -33.385 38.015 1.00 85.00 112 GLN A O 1
ATOM 852 N N . ARG A 1 113 ? -31.022 -34.729 37.069 1.00 87.69 113 ARG A N 1
ATOM 853 C CA . ARG A 1 113 ? -30.089 -35.814 36.686 1.00 87.69 113 ARG A CA 1
ATOM 854 C C . ARG A 1 113 ? -30.112 -36.107 35.186 1.00 87.69 113 ARG A C 1
ATOM 856 O O . ARG A 1 113 ? -29.191 -36.736 34.669 1.00 87.69 113 ARG A O 1
ATOM 863 N N . VAL A 1 114 ? -31.142 -35.606 34.508 1.00 93.00 114 VAL A N 1
ATOM 864 C CA . VAL A 1 114 ? -31.283 -35.597 33.056 1.00 93.00 114 VAL A CA 1
ATOM 865 C C . VAL A 1 114 ? -31.498 -34.148 32.634 1.00 93.00 114 VAL A C 1
ATOM 867 O O . VAL A 1 114 ? -32.436 -33.516 33.120 1.00 93.00 114 VAL A O 1
ATOM 870 N N . ILE A 1 115 ? -30.618 -33.619 31.788 1.00 92.56 115 ILE A N 1
ATOM 871 C CA . ILE A 1 115 ? -30.677 -32.241 31.295 1.00 92.56 115 ILE A CA 1
ATOM 872 C C . ILE A 1 115 ? -30.567 -32.286 29.773 1.00 92.56 115 ILE A C 1
ATOM 874 O O . ILE A 1 115 ? -29.513 -32.590 29.229 1.00 92.56 115 ILE A O 1
ATOM 878 N N . ASN A 1 116 ? -31.663 -31.986 29.085 1.00 94.25 116 ASN A N 1
ATOM 879 C CA . ASN A 1 116 ? -31.679 -31.914 27.628 1.00 94.25 116 ASN A CA 1
ATOM 880 C C . ASN A 1 116 ? -31.623 -30.448 27.211 1.00 94.25 116 ASN A C 1
ATOM 882 O O . ASN A 1 116 ? -32.362 -29.634 27.765 1.00 94.25 116 ASN A O 1
ATOM 886 N N . ILE A 1 117 ? -30.753 -30.125 26.257 1.00 93.50 117 ILE A N 1
ATOM 887 C CA . ILE A 1 117 ? -30.511 -28.753 25.808 1.00 93.50 117 ILE A CA 1
ATOM 888 C C . ILE A 1 117 ? -30.750 -28.654 24.309 1.00 93.50 117 ILE A C 1
ATOM 890 O O . ILE A 1 117 ? -30.254 -29.471 23.5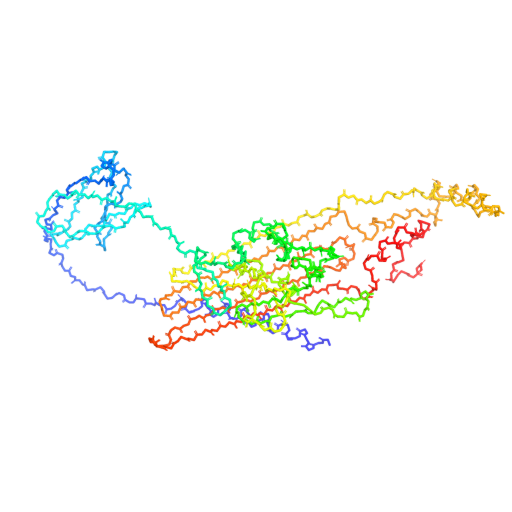36 1.00 93.50 117 ILE A O 1
ATOM 894 N N . THR A 1 118 ? -31.468 -27.610 23.915 1.00 93.69 118 THR A N 1
ATOM 895 C CA . THR A 1 118 ? -31.506 -27.142 22.533 1.00 93.69 118 THR A CA 1
ATOM 896 C C . THR A 1 118 ? -30.501 -26.006 22.389 1.00 93.69 118 THR A C 1
ATOM 898 O O . THR A 1 118 ? -30.608 -25.004 23.098 1.00 93.69 118 THR A O 1
ATOM 901 N N . LEU A 1 119 ? -29.507 -26.163 21.516 1.00 90.06 119 LEU A N 1
ATOM 902 C CA . LEU A 1 119 ? -28.564 -25.097 21.188 1.00 90.06 119 LEU A CA 1
ATOM 903 C C . LEU A 1 119 ? -29.073 -24.317 19.977 1.00 90.06 119 LEU A C 1
ATOM 905 O O . LEU A 1 119 ? -29.305 -24.886 18.914 1.00 90.06 119 LEU A O 1
ATOM 909 N N . ALA A 1 120 ? -29.205 -23.004 20.145 1.00 87.56 120 ALA A N 1
ATOM 910 C CA . ALA A 1 120 ? -29.526 -22.094 19.055 1.00 87.56 120 ALA A CA 1
ATOM 911 C C . ALA A 1 120 ? -28.253 -21.730 18.278 1.00 87.56 120 ALA A C 1
ATOM 913 O O . ALA A 1 120 ? -27.233 -21.385 18.891 1.00 87.56 120 ALA A O 1
ATOM 914 N N . GLU A 1 121 ? -28.320 -21.784 16.947 1.00 83.38 121 GLU A N 1
ATOM 915 C CA . GLU A 1 121 ? -27.233 -21.333 16.075 1.00 83.38 121 GLU A CA 1
ATOM 916 C C . GLU A 1 121 ? -26.890 -19.864 16.355 1.00 83.38 121 GLU A C 1
ATOM 918 O O . GLU A 1 121 ? -27.755 -19.006 16.564 1.00 83.38 121 GLU A O 1
ATOM 923 N N . GLU A 1 122 ? -25.597 -19.556 16.365 1.00 74.19 122 GLU A N 1
ATOM 924 C CA . GLU A 1 122 ? -25.108 -18.192 16.499 1.00 74.19 122 GLU A CA 1
ATOM 925 C C . GLU A 1 122 ? -25.116 -17.520 15.119 1.00 74.19 122 GLU A C 1
ATOM 927 O O . GLU A 1 122 ? -24.109 -17.443 14.417 1.00 74.19 122 GLU A O 1
ATOM 932 N N . SER A 1 123 ? -26.280 -16.999 14.722 1.00 56.38 123 SER A N 1
ATOM 933 C CA . SER A 1 123 ? -26.410 -16.085 13.582 1.00 56.38 123 SER A CA 1
ATOM 934 C C . SER A 1 123 ? -25.843 -14.704 13.951 1.00 56.38 123 SER A C 1
ATOM 936 O O . SER A 1 123 ? -26.581 -13.732 14.138 1.00 56.38 123 SER A O 1
ATOM 938 N N . GLN A 1 124 ? -24.519 -14.572 14.044 1.00 49.09 124 GLN A N 1
ATOM 939 C CA . GLN A 1 124 ? -23.888 -13.252 13.992 1.00 49.09 124 GLN A CA 1
ATOM 940 C C . GLN A 1 124 ? -23.833 -12.769 12.537 1.00 49.09 124 GLN A C 1
ATOM 942 O O . GLN A 1 124 ? -22.804 -12.841 11.865 1.00 49.09 124 GLN A O 1
ATOM 947 N N . LEU A 1 125 ? -24.937 -12.197 12.052 1.00 49.94 125 LEU A N 1
ATOM 948 C CA . LEU A 1 125 ? -24.833 -11.143 11.046 1.00 49.94 125 LEU A CA 1
ATOM 949 C C . LEU A 1 125 ? -24.195 -9.947 11.756 1.00 49.94 125 LEU A C 1
ATOM 951 O O . LEU A 1 125 ? -24.875 -9.151 12.398 1.00 49.94 125 LEU A O 1
ATOM 955 N N . LEU A 1 126 ? -22.863 -9.871 11.720 1.00 49.91 126 LEU A N 1
ATOM 956 C CA . LEU A 1 126 ? -22.141 -8.698 12.195 1.00 49.91 126 LEU A CA 1
ATOM 957 C C . LEU A 1 126 ? -22.652 -7.491 11.406 1.00 49.91 126 LEU A C 1
ATOM 959 O O . LEU A 1 126 ? -22.428 -7.398 10.198 1.00 49.91 126 LEU A O 1
ATOM 963 N N . ASP A 1 127 ? -23.333 -6.577 12.096 1.00 51.12 127 ASP A N 1
ATOM 964 C CA . ASP A 1 127 ? -23.704 -5.279 11.549 1.00 51.12 127 ASP A CA 1
ATOM 965 C C . ASP A 1 127 ? -22.428 -4.581 11.066 1.00 51.12 127 ASP A C 1
ATOM 967 O O . ASP A 1 127 ? -21.636 -4.060 11.856 1.00 51.12 127 ASP A O 1
ATOM 971 N N . GLU A 1 128 ? -22.195 -4.599 9.754 1.00 57.19 128 GLU A N 1
ATOM 972 C CA . GLU A 1 128 ? -21.034 -3.950 9.165 1.00 57.19 128 GLU A CA 1
ATOM 973 C C . GLU A 1 128 ? -21.218 -2.435 9.296 1.00 57.19 128 GLU A C 1
ATOM 975 O O . GLU A 1 128 ? -21.935 -1.790 8.522 1.00 57.19 128 GLU A O 1
ATOM 980 N N . VAL A 1 129 ? -20.590 -1.871 10.324 1.00 61.97 129 VAL A N 1
ATOM 981 C CA . VAL A 1 129 ? -20.533 -0.431 10.555 1.00 61.97 129 VAL A CA 1
ATOM 982 C C . VAL A 1 129 ? -19.379 0.164 9.766 1.00 61.97 129 VAL A C 1
ATOM 984 O O . VAL A 1 129 ? -18.239 -0.294 9.836 1.00 61.97 129 VAL A O 1
ATOM 987 N N . VAL A 1 130 ? -19.680 1.204 8.998 1.00 66.50 130 VAL A N 1
ATOM 988 C CA . VAL A 1 130 ? -18.708 1.919 8.173 1.00 66.50 130 VAL A CA 1
ATOM 989 C C . VAL A 1 130 ? -18.650 3.365 8.632 1.00 66.50 130 VAL A C 1
ATOM 991 O O . VAL A 1 130 ? -19.655 3.947 9.048 1.00 66.50 130 VAL A O 1
ATOM 994 N N . VAL A 1 131 ? -17.454 3.946 8.608 1.00 63.12 131 VAL A N 1
ATOM 995 C CA . VAL A 1 131 ? -17.283 5.348 8.989 1.00 63.12 131 VAL A CA 1
ATOM 996 C C . VAL A 1 131 ? -17.776 6.214 7.831 1.00 63.12 131 VAL A C 1
ATOM 998 O O . VAL A 1 131 ? -17.366 6.023 6.688 1.00 63.12 131 VAL A O 1
ATOM 1001 N N . VAL A 1 132 ? -18.665 7.162 8.117 1.00 68.50 132 VAL A N 1
ATOM 1002 C CA . VAL A 1 132 ? -19.181 8.129 7.144 1.00 68.50 132 VAL A CA 1
ATOM 1003 C C . VAL A 1 132 ? -19.036 9.516 7.747 1.00 68.50 132 VAL A C 1
ATOM 1005 O O . VAL A 1 132 ? -19.683 9.852 8.741 1.00 68.50 132 VAL A O 1
ATOM 1008 N N . GLY A 1 133 ? -18.158 10.336 7.169 1.00 70.56 133 GLY A N 1
ATOM 1009 C CA . GLY A 1 133 ? -17.849 11.632 7.762 1.00 70.56 133 GLY A CA 1
ATOM 1010 C C . GLY A 1 133 ? -17.191 11.464 9.137 1.00 70.56 133 GLY A C 1
ATOM 1011 O O . GLY A 1 133 ? -16.147 10.827 9.278 1.00 70.56 133 GLY A O 1
ATOM 1012 N N . TYR A 1 134 ? -17.833 12.023 10.161 1.00 69.44 134 TYR A N 1
ATOM 1013 C CA . TYR A 1 134 ? -17.406 11.925 11.562 1.00 69.44 134 TYR A CA 1
ATOM 1014 C C . TYR A 1 134 ? -18.175 10.865 12.372 1.00 69.44 134 TYR A C 1
ATOM 1016 O O . TYR A 1 134 ? -17.923 10.717 13.565 1.00 69.44 134 TYR A O 1
ATOM 1024 N N . GLY A 1 135 ? -19.120 10.150 11.753 1.00 68.06 135 GLY A N 1
ATOM 1025 C CA . GLY A 1 135 ? -19.967 9.155 12.413 1.00 68.06 135 GLY A CA 1
ATOM 1026 C C . GLY A 1 135 ? -19.740 7.737 11.899 1.00 68.06 135 GLY A C 1
ATOM 1027 O O . GLY A 1 135 ? -19.005 7.510 10.939 1.00 68.06 135 GLY A O 1
ATOM 1028 N N . VAL A 1 136 ? -20.408 6.777 12.534 1.00 72.81 136 VAL A N 1
ATOM 1029 C CA . VAL A 1 136 ? -20.523 5.396 12.052 1.00 72.81 136 VAL A CA 1
ATOM 1030 C C . VAL A 1 136 ? -21.962 5.140 11.625 1.00 72.81 136 VAL A C 1
ATOM 1032 O O . VAL A 1 136 ? -22.894 5.540 12.319 1.00 72.81 136 VAL A O 1
ATOM 1035 N N . ALA A 1 137 ? -22.146 4.497 10.478 1.00 66.50 137 ALA A N 1
ATOM 1036 C CA . ALA A 1 137 ? -23.455 4.114 9.967 1.00 66.50 137 ALA A CA 1
ATOM 1037 C C . ALA A 1 137 ? -23.434 2.645 9.550 1.00 66.50 137 ALA A C 1
ATOM 1039 O O . ALA A 1 137 ? -22.407 2.137 9.096 1.00 66.50 137 ALA A O 1
ATOM 1040 N N . LYS A 1 138 ? -24.571 1.957 9.683 1.00 67.62 138 LYS A N 1
ATOM 1041 C CA . LYS A 1 138 ? -24.704 0.602 9.147 1.00 67.62 138 LYS A CA 1
ATOM 1042 C C . LYS A 1 138 ? -24.688 0.659 7.630 1.00 67.62 138 LYS A C 1
ATOM 1044 O O . LYS A 1 138 ? -25.416 1.463 7.043 1.00 67.62 138 LYS A O 1
ATOM 1049 N N . LYS A 1 139 ? -23.926 -0.230 6.998 1.00 67.31 139 LYS A N 1
ATOM 1050 C CA . LYS A 1 139 ? -23.817 -0.311 5.537 1.00 67.31 139 LYS A CA 1
ATOM 1051 C C . LYS A 1 139 ? -25.176 -0.405 4.832 1.00 67.31 139 LYS A C 1
ATOM 1053 O O . LYS A 1 139 ? -25.377 0.266 3.828 1.00 67.31 139 LYS A O 1
ATOM 1058 N N . GLU A 1 140 ? -26.110 -1.173 5.390 1.00 61.28 140 GLU A N 1
ATOM 1059 C CA . GLU A 1 140 ? -27.474 -1.361 4.862 1.00 61.28 140 GLU A CA 1
ATOM 1060 C C . GLU A 1 140 ? -28.357 -0.103 4.922 1.00 61.28 140 GLU A C 1
ATOM 1062 O O . GLU A 1 140 ? -29.238 0.079 4.089 1.00 61.28 140 GLU A O 1
ATOM 1067 N N . SER A 1 141 ? -28.107 0.787 5.885 1.00 62.94 141 SER A N 1
ATOM 1068 C CA . SER A 1 141 ? -28.913 1.994 6.113 1.00 62.94 141 SER A CA 1
ATOM 1069 C C . SER A 1 141 ? -28.506 3.180 5.234 1.00 62.94 141 SER A C 1
ATOM 1071 O O . SER A 1 141 ? -29.138 4.236 5.278 1.00 62.94 141 SER A O 1
ATOM 1073 N N . LEU A 1 142 ? -27.433 3.038 4.449 1.00 66.94 142 LEU A N 1
ATOM 1074 C CA . LEU A 1 142 ? -26.872 4.129 3.663 1.00 66.94 142 LEU A CA 1
ATOM 1075 C C . LEU A 1 142 ? -27.567 4.249 2.305 1.00 66.94 142 LEU A C 1
ATOM 1077 O O . LEU A 1 142 ? -27.441 3.394 1.437 1.00 66.94 142 LEU A O 1
ATOM 1081 N N . THR A 1 143 ? -28.241 5.379 2.097 1.00 67.12 143 THR A N 1
ATOM 1082 C CA . THR A 1 143 ? -28.897 5.742 0.828 1.00 67.12 143 THR A CA 1
ATOM 1083 C C . THR A 1 143 ? -27.973 6.482 -0.150 1.00 67.12 143 THR A C 1
ATOM 1085 O O . THR A 1 143 ? -28.373 6.778 -1.274 1.00 67.12 143 THR A O 1
ATOM 1088 N N . SER A 1 144 ? -26.749 6.825 0.270 1.00 72.50 144 SER A N 1
ATOM 1089 C CA . SER A 1 144 ? -25.754 7.543 -0.547 1.00 72.50 144 SER A CA 1
ATOM 1090 C C . SER A 1 144 ? -24.879 6.576 -1.347 1.00 72.50 144 SER A C 1
ATOM 1092 O O . SER A 1 144 ? -24.609 5.469 -0.885 1.00 72.50 144 SER A O 1
ATOM 1094 N N . ALA A 1 145 ? -24.350 6.996 -2.505 1.00 78.75 145 ALA A N 1
ATOM 1095 C CA . ALA A 1 145 ? -23.409 6.162 -3.253 1.00 78.75 145 ALA A CA 1
ATOM 1096 C C . ALA A 1 145 ? -22.040 6.126 -2.557 1.00 78.75 145 ALA A C 1
ATOM 1098 O O . ALA A 1 145 ? -21.163 6.973 -2.763 1.00 78.75 145 ALA A O 1
ATOM 1099 N N . ILE A 1 146 ? -21.877 5.108 -1.723 1.00 82.50 146 ILE A N 1
ATOM 1100 C CA . ILE A 1 146 ? -20.683 4.849 -0.933 1.00 82.50 146 ILE A CA 1
ATOM 1101 C C . ILE A 1 146 ? -20.103 3.513 -1.390 1.00 82.50 146 ILE A C 1
ATOM 1103 O O . ILE A 1 146 ? -20.827 2.558 -1.667 1.00 82.50 146 ILE A O 1
ATOM 1107 N N . SER A 1 147 ? -18.783 3.441 -1.520 1.00 85.94 147 SER A N 1
ATOM 1108 C CA . SER A 1 147 ? -18.086 2.181 -1.792 1.00 85.94 147 SER A CA 1
ATOM 1109 C C . SER A 1 147 ? -17.086 1.909 -0.689 1.00 85.94 147 SER A C 1
ATOM 1111 O O . SER A 1 147 ? -16.311 2.795 -0.348 1.00 85.94 147 SER A O 1
ATOM 1113 N N . VAL A 1 148 ? -17.114 0.701 -0.138 1.00 86.56 148 VAL A N 1
ATOM 1114 C CA . VAL A 1 148 ? -16.291 0.309 1.008 1.00 86.56 148 VAL A CA 1
ATOM 1115 C C . VAL A 1 148 ? -15.461 -0.900 0.622 1.00 86.56 148 VAL A C 1
ATOM 1117 O O . VAL A 1 148 ? -16.005 -1.872 0.104 1.00 86.56 148 VAL A O 1
ATOM 1120 N N . ILE A 1 149 ? -14.161 -0.821 0.884 1.00 88.75 149 ILE A N 1
ATOM 1121 C CA . ILE A 1 149 ? -13.192 -1.902 0.717 1.00 88.75 149 ILE A CA 1
ATOM 1122 C C . ILE A 1 149 ? -12.617 -2.228 2.099 1.00 88.75 149 ILE A C 1
ATOM 1124 O O . ILE A 1 149 ? -12.178 -1.322 2.815 1.00 88.75 149 ILE A O 1
ATOM 1128 N N . LYS A 1 150 ? -12.633 -3.508 2.485 1.00 88.94 150 LYS A N 1
ATOM 1129 C CA . LYS A 1 150 ? -12.098 -3.982 3.772 1.00 88.94 150 LYS A CA 1
ATOM 1130 C C . LYS A 1 150 ? -10.622 -4.353 3.672 1.00 88.94 150 LYS A C 1
ATOM 1132 O O . LYS A 1 150 ? -10.093 -4.565 2.584 1.00 88.94 150 LYS A O 1
ATOM 1137 N N . SER A 1 151 ? -9.968 -4.463 4.827 1.00 86.81 151 SER A N 1
ATOM 1138 C CA . SER A 1 151 ? -8.554 -4.842 4.938 1.00 86.81 151 SER A CA 1
ATOM 1139 C C . SER A 1 151 ? -8.192 -6.128 4.179 1.00 86.81 151 SER A C 1
ATOM 1141 O O . SER A 1 151 ? -7.164 -6.162 3.509 1.00 86.81 151 SER A O 1
ATOM 1143 N N . GLU A 1 152 ? -9.051 -7.148 4.211 1.00 85.88 152 GLU A N 1
ATOM 1144 C CA . GLU A 1 152 ? -8.868 -8.424 3.500 1.00 85.88 152 GLU A CA 1
ATOM 1145 C C . GLU A 1 152 ? -8.681 -8.217 1.989 1.00 85.88 152 GLU A C 1
ATOM 1147 O O . GLU A 1 152 ? -7.727 -8.720 1.388 1.00 85.88 152 GLU A O 1
ATOM 1152 N N . ASP A 1 153 ? -9.532 -7.383 1.391 1.00 85.25 153 ASP A N 1
ATOM 1153 C CA . ASP A 1 153 ? -9.463 -7.049 -0.028 1.00 85.25 153 ASP A CA 1
ATOM 1154 C C . ASP A 1 153 ? -8.248 -6.179 -0.352 1.00 85.25 153 ASP A C 1
ATOM 1156 O O . ASP A 1 153 ? -7.673 -6.316 -1.433 1.00 85.25 153 ASP A O 1
ATOM 1160 N N . ILE A 1 154 ? -7.831 -5.292 0.555 1.00 84.62 154 ILE A N 1
ATOM 1161 C CA . ILE A 1 154 ? -6.656 -4.423 0.371 1.00 84.62 154 ILE A CA 1
ATOM 1162 C C . ILE A 1 154 ? -5.378 -5.270 0.354 1.00 84.62 154 ILE A C 1
ATOM 1164 O O . ILE A 1 154 ? -4.574 -5.175 -0.576 1.00 84.62 154 ILE A O 1
ATOM 1168 N N . VAL A 1 155 ? -5.213 -6.146 1.347 1.00 82.94 155 VAL A N 1
ATOM 1169 C CA . VAL A 1 155 ? -3.995 -6.949 1.532 1.00 82.94 155 VAL A CA 1
ATOM 1170 C C . VAL A 1 155 ? -3.898 -8.085 0.503 1.00 82.94 155 VAL A C 1
ATOM 1172 O O . VAL A 1 155 ? -2.791 -8.511 0.164 1.00 82.94 155 VAL A O 1
ATOM 1175 N N . SER A 1 156 ? -5.020 -8.524 -0.083 1.00 77.75 156 SER A N 1
ATOM 1176 C CA . SER A 1 156 ? -5.046 -9.575 -1.118 1.00 77.75 156 SER A CA 1
ATOM 1177 C C . SER A 1 156 ? -4.130 -9.292 -2.318 1.00 77.75 156 SER A C 1
ATOM 1179 O O . SER A 1 156 ? -3.505 -10.204 -2.856 1.00 77.75 156 SER A O 1
ATOM 1181 N N . THR A 1 157 ? -4.007 -8.024 -2.727 1.00 73.31 157 THR A N 1
ATOM 1182 C CA . THR A 1 157 ? -3.246 -7.616 -3.922 1.00 73.31 157 THR A CA 1
ATOM 1183 C C . THR A 1 157 ? -1.752 -7.441 -3.638 1.00 73.31 157 THR A C 1
ATOM 1185 O O . THR A 1 157 ? -0.982 -7.246 -4.573 1.00 73.31 157 THR A O 1
ATOM 1188 N N . LYS A 1 158 ? -1.314 -7.580 -2.373 1.00 75.38 158 LYS A N 1
ATOM 1189 C CA . LYS A 1 158 ? 0.103 -7.654 -1.972 1.00 75.38 158 LYS A CA 1
ATOM 1190 C C . LYS A 1 158 ? 1.003 -6.584 -2.618 1.00 75.38 158 LYS A C 1
ATOM 1192 O O . LYS A 1 158 ? 2.180 -6.834 -2.877 1.00 75.38 158 LYS A O 1
ATOM 1197 N N . GLN A 1 159 ? 0.452 -5.396 -2.863 1.00 74.50 159 GLN A N 1
ATOM 1198 C CA . GLN A 1 159 ? 1.168 -4.258 -3.427 1.00 74.50 159 GLN A CA 1
ATOM 1199 C C . GLN A 1 159 ? 1.653 -3.314 -2.332 1.00 74.50 159 GLN A C 1
ATOM 1201 O O . GLN A 1 159 ? 1.041 -3.151 -1.282 1.00 74.50 159 GLN A O 1
ATOM 1206 N N . VAL A 1 160 ? 2.773 -2.676 -2.639 1.00 76.94 160 VAL A N 1
ATOM 1207 C CA . VAL A 1 160 ? 3.475 -1.674 -1.829 1.00 76.94 160 VAL A CA 1
ATOM 1208 C C . VAL A 1 160 ? 2.706 -0.349 -1.767 1.00 76.94 160 VAL A C 1
ATOM 1210 O O . VAL A 1 160 ? 2.826 0.392 -0.789 1.00 76.94 160 VAL A O 1
ATOM 1213 N N .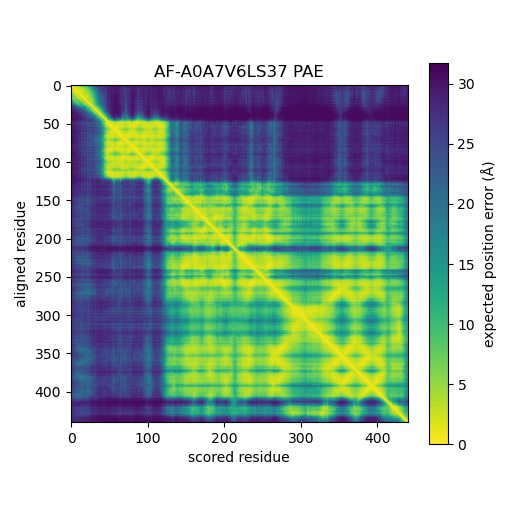 ASP A 1 161 ? 1.938 -0.064 -2.819 1.00 83.75 161 ASP A N 1
ATOM 1214 C CA . ASP A 1 161 ? 1.146 1.144 -3.016 1.00 83.75 161 ASP A CA 1
ATOM 1215 C C . ASP A 1 161 ? -0.338 0.850 -2.780 1.00 83.75 161 ASP A C 1
ATOM 1217 O O . ASP A 1 161 ? -0.966 0.107 -3.540 1.00 83.75 161 ASP A O 1
ATOM 1221 N N . VAL A 1 162 ? -0.914 1.459 -1.743 1.00 87.00 162 VAL A N 1
ATOM 1222 C CA . VAL A 1 162 ? -2.325 1.257 -1.387 1.00 87.00 162 VAL A CA 1
ATOM 1223 C C . VAL A 1 162 ? -3.264 1.730 -2.495 1.00 87.00 162 VAL A C 1
ATOM 1225 O O . VAL A 1 162 ? -4.277 1.080 -2.738 1.00 87.00 162 VAL A O 1
ATOM 1228 N N . MET A 1 163 ? -2.957 2.822 -3.200 1.00 87.38 163 MET A N 1
ATOM 1229 C CA . MET A 1 163 ? -3.834 3.324 -4.263 1.00 87.38 163 MET A CA 1
ATOM 1230 C C . MET A 1 163 ? -3.949 2.309 -5.395 1.00 87.38 163 MET A C 1
ATOM 1232 O O . MET A 1 163 ? -5.046 2.059 -5.887 1.00 87.38 163 MET A O 1
ATOM 1236 N N . ALA A 1 164 ? -2.841 1.672 -5.766 1.00 81.62 164 ALA A N 1
ATOM 1237 C CA . ALA A 1 164 ? -2.846 0.643 -6.797 1.00 81.62 164 ALA A CA 1
ATOM 1238 C C . ALA A 1 164 ? -3.714 -0.573 -6.398 1.00 81.62 164 ALA A C 1
ATOM 1240 O O . ALA A 1 164 ? -4.415 -1.122 -7.248 1.00 81.62 164 ALA A O 1
ATOM 1241 N N . THR A 1 165 ? -3.814 -0.907 -5.100 1.00 84.00 165 THR A N 1
ATOM 1242 C CA . THR A 1 165 ? -4.707 -1.988 -4.623 1.00 84.00 165 THR A CA 1
ATOM 1243 C C . THR A 1 165 ? -6.198 -1.704 -4.817 1.00 84.00 165 THR A C 1
ATOM 1245 O O . THR A 1 165 ? -6.996 -2.645 -4.816 1.00 84.00 165 THR A O 1
ATOM 1248 N N . LEU A 1 166 ? -6.587 -0.432 -4.960 1.00 87.00 166 LEU A N 1
ATOM 1249 C CA . LEU A 1 166 ? -7.977 -0.006 -5.149 1.00 87.00 166 LEU A CA 1
ATOM 1250 C C . LEU A 1 166 ? -8.405 -0.019 -6.619 1.00 87.00 166 LEU A C 1
ATOM 1252 O O . LEU A 1 166 ? -9.602 0.076 -6.914 1.00 87.00 166 LEU A O 1
ATOM 1256 N N . GLN A 1 167 ? -7.446 -0.111 -7.543 1.00 84.94 167 GLN A N 1
ATOM 1257 C CA . GLN A 1 167 ? -7.710 -0.054 -8.973 1.00 84.94 167 GLN A CA 1
ATOM 1258 C C . GLN A 1 167 ? -8.660 -1.188 -9.382 1.00 84.94 167 GLN A C 1
ATOM 1260 O O . GLN A 1 167 ? -8.450 -2.353 -9.055 1.00 84.94 167 GLN A O 1
ATOM 1265 N N . GLY A 1 168 ? -9.753 -0.835 -10.061 1.00 85.19 168 GLY A N 1
ATOM 1266 C CA . GLY A 1 168 ? -10.769 -1.796 -10.503 1.00 85.19 168 GLY A CA 1
ATOM 1267 C C . GLY A 1 168 ? -11.701 -2.329 -9.406 1.00 85.19 168 GLY A C 1
ATOM 1268 O O . GLY A 1 168 ? -12.709 -2.943 -9.740 1.00 85.19 168 GLY A O 1
ATOM 1269 N N . LYS A 1 169 ? -11.438 -2.059 -8.118 1.00 87.75 169 LYS A N 1
ATOM 1270 C CA . LYS A 1 169 ? -12.308 -2.489 -7.004 1.00 87.75 169 LYS A CA 1
ATOM 1271 C C . LYS A 1 169 ? -13.404 -1.483 -6.660 1.00 87.75 169 LYS A C 1
ATOM 1273 O O . LYS A 1 169 ? -14.400 -1.841 -6.040 1.00 87.75 169 LYS A O 1
ATOM 1278 N N . ILE A 1 170 ? -13.238 -0.220 -7.057 1.00 88.19 170 ILE A N 1
ATOM 1279 C CA . ILE A 1 170 ? -14.179 0.860 -6.741 1.00 88.19 170 ILE A CA 1
ATOM 1280 C C . ILE A 1 170 ? -14.791 1.413 -8.036 1.00 88.19 170 ILE A C 1
ATOM 1282 O O . ILE A 1 170 ? -14.082 2.025 -8.837 1.00 88.19 170 ILE A O 1
ATOM 1286 N N . PRO A 1 171 ? -16.115 1.272 -8.250 1.00 87.38 171 PRO A N 1
ATOM 1287 C CA . PRO A 1 171 ? -16.766 1.783 -9.453 1.00 87.38 171 PRO A CA 1
ATOM 1288 C C . PRO A 1 171 ? -16.609 3.299 -9.597 1.00 87.38 171 PRO A C 1
ATOM 1290 O O . PRO A 1 171 ? -16.923 4.052 -8.669 1.00 87.38 171 PRO A O 1
ATOM 1293 N N . GLY A 1 172 ? -16.161 3.747 -10.768 1.00 86.81 172 GLY A N 1
ATOM 1294 C CA . GLY A 1 172 ? -15.931 5.160 -11.062 1.00 86.81 172 GLY A CA 1
ATOM 1295 C C . GLY A 1 172 ? -14.647 5.735 -10.461 1.00 86.81 172 GLY A C 1
ATOM 1296 O O . GLY A 1 172 ? -14.406 6.919 -10.649 1.00 86.81 172 GLY A O 1
ATOM 1297 N N . LEU A 1 173 ? -13.823 4.950 -9.764 1.00 89.62 173 LEU A N 1
ATOM 1298 C CA . LEU A 1 173 ? -12.484 5.378 -9.363 1.00 89.62 173 LEU A CA 1
ATOM 1299 C C . LEU A 1 173 ? -11.489 5.003 -10.466 1.00 89.62 173 LEU A C 1
ATOM 1301 O O . LEU A 1 173 ? -11.215 3.826 -10.697 1.00 89.62 173 LEU A O 1
ATOM 1305 N N . LEU A 1 174 ? -10.959 6.012 -11.149 1.00 89.94 174 LEU A N 1
ATOM 1306 C CA . LEU A 1 174 ? -9.898 5.866 -12.131 1.00 89.94 174 LEU A CA 1
ATOM 1307 C C . LEU A 1 174 ? -8.560 6.167 -11.458 1.00 89.94 174 LEU A C 1
ATOM 1309 O O . LEU A 1 174 ? -8.344 7.263 -10.945 1.00 89.94 174 LEU A O 1
ATOM 1313 N N . ILE A 1 175 ? -7.662 5.188 -11.490 1.00 89.38 175 ILE A N 1
ATOM 1314 C CA . ILE A 1 175 ? -6.289 5.323 -11.009 1.00 89.38 175 ILE A CA 1
ATOM 1315 C C . ILE A 1 175 ? -5.376 4.997 -12.180 1.00 89.38 175 ILE A C 1
ATOM 1317 O O . ILE A 1 175 ? -5.452 3.899 -12.736 1.00 89.38 175 ILE A O 1
ATOM 1321 N N . THR A 1 176 ? -4.537 5.952 -12.564 1.00 85.06 176 THR A N 1
ATOM 1322 C CA . THR A 1 176 ? -3.509 5.780 -13.589 1.00 85.06 176 THR A CA 1
ATOM 1323 C C . THR A 1 176 ? -2.137 5.975 -12.960 1.00 85.06 176 THR A C 1
ATOM 1325 O O . THR A 1 176 ? -1.788 7.045 -12.457 1.00 85.06 176 THR A O 1
ATOM 1328 N N . GLN A 1 177 ? -1.341 4.909 -12.972 1.00 75.06 177 GLN A N 1
ATOM 1329 C CA . GLN A 1 177 ? 0.042 4.968 -12.528 1.00 75.06 177 GLN A CA 1
ATOM 1330 C C . GLN A 1 177 ? 0.860 5.744 -13.568 1.00 75.06 177 GLN A C 1
ATOM 1332 O O . GLN A 1 177 ? 0.955 5.331 -14.721 1.00 75.06 177 GLN A O 1
ATOM 1337 N N . LYS A 1 178 ? 1.440 6.882 -13.171 1.00 71.69 178 LYS A N 1
ATOM 1338 C CA . LYS A 1 178 ? 2.287 7.699 -14.060 1.00 71.69 178 LYS A CA 1
ATOM 1339 C C . LYS A 1 178 ? 3.714 7.178 -14.173 1.00 71.69 178 LYS A C 1
ATOM 1341 O O . LYS A 1 178 ? 4.409 7.492 -15.133 1.00 71.69 178 LYS A O 1
ATOM 1346 N N . SER A 1 179 ? 4.160 6.425 -13.173 1.00 70.31 179 SER A N 1
ATOM 1347 C CA . SER A 1 179 ? 5.527 5.935 -13.092 1.00 70.31 179 SER A CA 1
ATOM 1348 C C . SER A 1 179 ? 5.597 4.613 -12.342 1.00 70.31 179 SER A C 1
ATOM 1350 O O . SER A 1 179 ? 4.947 4.436 -11.312 1.00 70.31 179 SER A O 1
ATOM 1352 N N . SER A 1 180 ? 6.433 3.709 -12.845 1.00 70.81 180 SER A N 1
ATOM 1353 C CA . SER A 1 180 ? 6.803 2.456 -12.179 1.00 70.81 180 SER A CA 1
ATOM 1354 C C . SER A 1 180 ? 8.083 2.590 -11.350 1.00 70.81 180 SER A C 1
ATOM 1356 O O . SER A 1 180 ? 8.618 1.591 -10.877 1.00 70.81 180 SER A O 1
ATOM 1358 N N . THR A 1 181 ? 8.594 3.812 -11.179 1.00 76.25 181 THR A N 1
ATOM 1359 C CA . THR A 1 181 ? 9.749 4.084 -10.325 1.00 76.25 181 THR A CA 1
ATOM 1360 C C . THR A 1 181 ? 9.392 3.780 -8.865 1.00 76.25 181 THR A C 1
ATOM 1362 O O . THR A 1 181 ? 8.429 4.366 -8.350 1.00 76.25 181 THR A O 1
ATOM 1365 N N . PRO A 1 182 ? 10.152 2.913 -8.171 1.00 76.44 182 PRO A N 1
ATOM 1366 C CA . PRO A 1 182 ? 9.918 2.661 -6.756 1.00 76.44 182 PRO A CA 1
ATOM 1367 C C . PRO A 1 182 ? 9.980 3.957 -5.940 1.00 76.44 182 PRO A C 1
ATOM 1369 O O . PRO A 1 182 ? 10.801 4.837 -6.201 1.00 76.44 182 PRO A O 1
ATOM 1372 N N . GLY A 1 183 ? 9.072 4.106 -4.975 1.00 74.06 183 GLY A N 1
ATOM 1373 C CA . GLY A 1 183 ? 9.004 5.297 -4.124 1.00 74.06 183 GLY A CA 1
ATOM 1374 C C . GLY A 1 183 ? 8.363 6.543 -4.751 1.00 74.06 183 GLY A C 1
ATOM 1375 O O . GLY A 1 183 ? 8.200 7.544 -4.057 1.00 74.06 183 GLY A O 1
ATOM 1376 N N . ALA A 1 184 ? 7.972 6.524 -6.032 1.00 73.06 184 ALA A N 1
ATOM 1377 C CA . ALA A 1 184 ? 7.388 7.707 -6.672 1.00 73.06 184 ALA A CA 1
ATOM 1378 C C . ALA A 1 184 ? 5.975 8.031 -6.158 1.00 73.06 184 ALA A C 1
ATOM 1380 O O . ALA A 1 184 ? 5.667 9.199 -5.938 1.00 73.06 184 ALA A O 1
ATOM 1381 N N . PHE A 1 185 ? 5.124 7.010 -5.975 1.00 75.50 185 PHE A N 1
ATOM 1382 C CA . PHE A 1 185 ? 3.735 7.121 -5.486 1.00 75.50 185 PHE A CA 1
ATOM 1383 C C . PHE A 1 185 ? 2.859 8.169 -6.214 1.00 75.50 185 PHE A C 1
ATOM 1385 O O . PHE A 1 185 ? 1.806 8.575 -5.720 1.00 75.50 185 PHE A O 1
ATOM 1392 N N . ASP A 1 186 ? 3.271 8.606 -7.410 1.00 76.81 186 ASP A N 1
ATOM 1393 C CA . ASP A 1 186 ? 2.658 9.705 -8.161 1.00 76.81 186 ASP A CA 1
ATOM 1394 C C . ASP A 1 186 ? 1.476 9.229 -9.024 1.00 76.81 186 ASP A C 1
ATOM 1396 O O . ASP A 1 186 ? 1.410 9.457 -10.231 1.00 76.81 186 ASP A O 1
ATOM 1400 N N . ASN A 1 187 ? 0.499 8.554 -8.422 1.00 80.81 187 ASN A N 1
ATOM 1401 C CA . ASN A 1 187 ? -0.671 8.058 -9.155 1.00 80.81 187 ASN A CA 1
ATOM 1402 C C . ASN A 1 187 ? -1.621 9.198 -9.497 1.00 80.81 187 ASN A C 1
ATOM 1404 O O . ASN A 1 187 ? -1.953 9.999 -8.629 1.00 80.81 187 ASN A O 1
ATOM 1408 N N . GLN A 1 188 ? -2.084 9.296 -10.737 1.00 83.94 188 GLN A N 1
ATOM 1409 C CA . GLN A 1 188 ? -3.201 10.179 -11.043 1.00 83.94 188 GLN A CA 1
ATOM 1410 C C . GLN A 1 188 ? -4.499 9.488 -10.640 1.00 83.94 188 GLN A C 1
ATOM 1412 O O . GLN A 1 188 ? -4.753 8.345 -11.012 1.00 83.94 188 GLN A O 1
ATOM 1417 N N . VAL A 1 189 ? -5.306 10.199 -9.860 1.00 88.94 189 VAL A N 1
ATOM 1418 C CA . VAL A 1 189 ? -6.563 9.697 -9.317 1.00 88.94 189 VAL A CA 1
ATOM 1419 C C . VAL A 1 189 ? -7.680 10.612 -9.772 1.00 88.94 189 VAL A C 1
ATOM 1421 O O . VAL A 1 189 ? -7.557 11.834 -9.729 1.00 88.94 189 VAL A O 1
ATOM 1424 N N . SER A 1 190 ? -8.762 10.005 -10.228 1.00 89.56 190 SER A N 1
ATOM 1425 C CA . SER A 1 190 ? -9.982 10.691 -10.613 1.00 89.56 190 SER A CA 1
ATOM 1426 C C . SER A 1 190 ? -11.166 9.881 -10.121 1.00 89.56 190 SER A C 1
ATOM 1428 O O . SER A 1 190 ? -11.231 8.667 -10.320 1.00 89.56 190 SER A O 1
ATOM 1430 N N . LEU A 1 191 ? -12.119 10.547 -9.480 1.00 89.12 191 LEU A N 1
ATOM 1431 C CA . LEU A 1 191 ? -13.385 9.938 -9.106 1.00 89.12 191 LEU A CA 1
ATOM 1432 C C . LEU A 1 191 ? -14.476 10.454 -10.048 1.00 89.12 191 LEU A C 1
ATOM 1434 O O . LEU A 1 191 ? -14.692 11.654 -10.161 1.00 89.12 191 LEU A O 1
ATOM 1438 N N . ARG A 1 192 ? -15.150 9.540 -10.752 1.00 87.81 192 ARG A N 1
ATOM 1439 C CA . ARG A 1 192 ? -16.197 9.795 -11.758 1.00 87.81 192 ARG A CA 1
ATOM 1440 C C . ARG A 1 192 ? -15.771 10.749 -12.887 1.00 87.81 192 ARG A C 1
ATOM 1442 O O . ARG A 1 192 ? -16.606 11.446 -13.449 1.00 87.81 192 ARG A O 1
ATOM 1449 N N . GLY A 1 193 ? -14.483 10.772 -13.230 1.00 84.44 193 GLY A N 1
ATOM 1450 C CA . GLY A 1 193 ? -13.945 11.665 -14.263 1.00 84.44 193 GLY A CA 1
ATOM 1451 C C . GLY A 1 193 ? -13.686 13.098 -13.784 1.00 84.44 193 GLY A C 1
ATOM 1452 O O . GLY A 1 193 ? -13.260 13.926 -14.585 1.00 84.44 193 GLY A O 1
ATOM 1453 N N . TYR A 1 194 ? -13.905 13.394 -12.496 1.00 83.25 194 TYR A N 1
ATOM 1454 C CA . TYR A 1 194 ? -13.537 14.668 -11.872 1.00 83.25 194 TYR A CA 1
ATOM 1455 C C . TYR A 1 194 ? -12.063 14.677 -11.427 1.00 83.25 194 TYR A C 1
ATOM 1457 O O . TYR A 1 194 ? -11.283 13.797 -11.796 1.00 83.25 194 TYR A O 1
ATOM 1465 N N . GLY A 1 195 ? -11.651 15.689 -10.662 1.00 83.00 195 GLY A N 1
ATOM 1466 C CA . GLY A 1 195 ? -10.279 15.804 -10.163 1.00 83.00 195 GLY A CA 1
ATOM 1467 C C . GLY A 1 195 ? -9.928 14.806 -9.054 1.00 83.00 195 GLY A C 1
ATOM 1468 O O . GLY A 1 195 ? -10.685 13.885 -8.743 1.00 83.00 195 GLY A O 1
ATOM 1469 N N . ASP A 1 196 ? -8.761 15.014 -8.447 1.00 87.12 196 ASP A N 1
ATOM 1470 C CA . ASP A 1 196 ? -8.274 14.197 -7.333 1.00 87.12 196 ASP A CA 1
ATOM 1471 C C . ASP A 1 196 ? -9.200 14.374 -6.109 1.00 87.12 196 ASP A C 1
ATOM 1473 O O . ASP A 1 196 ? -9.461 15.523 -5.716 1.00 87.12 196 ASP A O 1
ATOM 1477 N N . PRO A 1 197 ? -9.753 13.288 -5.535 1.00 90.31 197 PRO A N 1
ATOM 1478 C CA . PRO A 1 197 ? -10.543 13.366 -4.313 1.00 90.31 197 PRO A CA 1
ATOM 1479 C C . PRO A 1 197 ? -9.668 13.731 -3.111 1.00 90.31 197 PRO A C 1
ATOM 1481 O O . PRO A 1 197 ? -8.473 13.431 -3.056 1.00 90.31 197 PRO A O 1
ATOM 1484 N N . ILE A 1 198 ? -10.275 14.325 -2.085 1.00 90.62 198 ILE A N 1
ATOM 1485 C CA . ILE A 1 198 ? -9.551 14.536 -0.829 1.00 90.62 198 ILE A CA 1
ATOM 1486 C C . ILE A 1 198 ? -9.401 13.210 -0.086 1.00 90.62 198 ILE A C 1
ATOM 1488 O O . ILE A 1 198 ? -10.316 12.385 -0.073 1.00 90.62 198 ILE A O 1
ATOM 1492 N N . VAL A 1 199 ? -8.260 13.020 0.573 1.00 91.94 199 VAL A N 1
ATOM 1493 C CA . VAL A 1 199 ? -8.027 11.853 1.426 1.00 91.94 199 VAL A CA 1
ATOM 1494 C C . VAL A 1 199 ? -8.104 12.268 2.884 1.00 91.94 199 VAL A C 1
ATOM 1496 O O . VAL A 1 199 ? -7.428 13.199 3.326 1.00 91.94 199 VAL A O 1
ATOM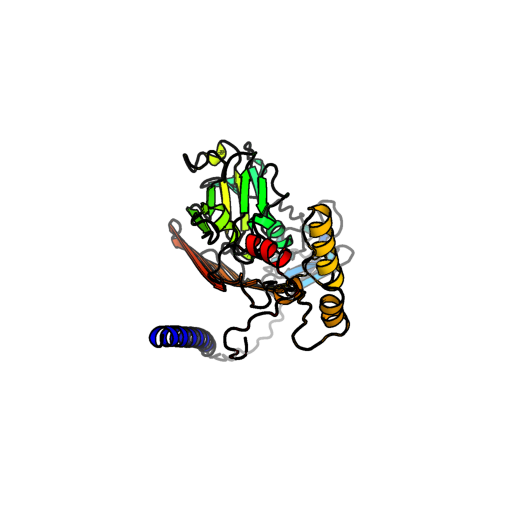 1499 N N . VAL A 1 200 ? -8.922 11.547 3.638 1.00 90.94 200 VAL A N 1
ATOM 1500 C CA . VAL A 1 200 ? -9.106 11.725 5.074 1.00 90.94 200 VAL A CA 1
ATOM 1501 C C . VAL A 1 200 ? -8.645 10.453 5.760 1.00 90.94 200 VAL A C 1
ATOM 1503 O O . VAL A 1 200 ? -9.135 9.376 5.447 1.00 90.94 200 VAL A O 1
ATOM 1506 N N . VAL A 1 201 ? -7.722 10.567 6.708 1.00 90.81 201 VAL A N 1
ATOM 1507 C CA . VAL A 1 201 ? -7.225 9.431 7.491 1.00 90.81 201 VAL A CA 1
ATOM 1508 C C . VAL A 1 201 ? -7.582 9.669 8.948 1.00 90.81 201 VAL A C 1
ATOM 1510 O O . VAL A 1 201 ? -7.152 10.667 9.529 1.00 90.81 201 VAL A O 1
ATOM 1513 N N . ASP A 1 202 ? -8.402 8.781 9.511 1.00 88.44 202 ASP A N 1
ATOM 1514 C CA . ASP A 1 202 ? -8.901 8.864 10.892 1.00 88.44 202 ASP A CA 1
ATOM 1515 C C . ASP A 1 202 ? -9.491 10.248 11.249 1.00 88.44 202 ASP A C 1
ATOM 1517 O O . ASP A 1 202 ? -9.275 10.789 12.332 1.00 88.44 202 ASP A O 1
ATOM 1521 N N . GLY A 1 203 ? -10.232 10.847 10.310 1.00 86.56 203 GLY A N 1
ATOM 1522 C CA . GLY A 1 203 ? -10.905 12.142 10.483 1.00 86.56 203 GLY A CA 1
ATOM 1523 C C . GLY A 1 203 ? -10.056 13.378 10.163 1.00 86.56 203 GLY A C 1
ATOM 1524 O O . GLY A 1 203 ? -10.584 14.488 10.171 1.00 86.56 203 GLY A O 1
ATOM 1525 N N . VAL A 1 204 ? -8.772 13.210 9.830 1.00 87.25 204 VAL A N 1
ATOM 1526 C CA . VAL A 1 204 ? -7.870 14.312 9.465 1.00 87.25 204 VAL A CA 1
ATOM 1527 C C . VAL A 1 204 ? -7.595 14.287 7.966 1.00 87.25 204 VAL A C 1
ATOM 1529 O O . VAL A 1 204 ? -7.168 13.265 7.431 1.00 87.25 204 VAL A O 1
ATOM 1532 N N . VAL A 1 205 ? -7.798 15.415 7.281 1.00 88.62 205 VAL A N 1
ATOM 1533 C CA . VAL A 1 205 ? -7.402 15.563 5.872 1.00 88.62 205 VAL A CA 1
ATOM 1534 C C . VAL A 1 205 ? -5.882 15.454 5.779 1.00 88.62 205 VAL A C 1
ATOM 1536 O O . VAL A 1 205 ? -5.154 16.165 6.474 1.00 88.62 205 VAL A O 1
ATOM 1539 N N . ARG A 1 206 ? -5.395 14.547 4.934 1.00 88.81 206 ARG A N 1
ATOM 1540 C CA . ARG A 1 206 ? -3.966 14.323 4.720 1.00 88.81 206 ARG A CA 1
ATOM 1541 C C . ARG A 1 206 ? -3.595 14.667 3.294 1.00 88.81 206 ARG A C 1
ATOM 1543 O O . ARG A 1 206 ? -4.343 14.396 2.362 1.00 88.81 206 ARG A O 1
ATOM 1550 N N . THR A 1 207 ? -2.404 15.221 3.142 1.00 86.69 207 THR A N 1
ATOM 1551 C CA . THR A 1 207 ? -1.742 15.407 1.858 1.00 86.69 207 THR A CA 1
ATOM 1552 C C . THR A 1 207 ? -0.277 15.028 2.007 1.00 86.69 207 THR A C 1
ATOM 1554 O O . THR A 1 207 ? 0.297 15.101 3.095 1.00 86.69 207 THR A O 1
ATOM 1557 N N . ALA A 1 208 ? 0.320 14.582 0.913 1.00 78.31 208 ALA A N 1
ATOM 1558 C CA . ALA A 1 208 ? 1.755 14.424 0.781 1.00 78.31 208 ALA A CA 1
ATOM 1559 C C . ALA A 1 208 ? 2.187 15.057 -0.537 1.00 78.31 208 ALA A C 1
ATOM 1561 O O . ALA A 1 208 ? 1.410 15.127 -1.494 1.00 78.31 208 ALA A O 1
ATOM 1562 N N . THR A 1 209 ? 3.426 15.528 -0.572 1.00 79.38 209 THR A N 1
ATOM 1563 C CA . THR A 1 209 ? 4.020 16.108 -1.770 1.00 79.38 209 THR A CA 1
ATOM 1564 C C . THR A 1 209 ? 4.881 15.057 -2.449 1.00 79.38 209 THR A C 1
ATOM 1566 O O . THR A 1 209 ? 5.900 14.634 -1.901 1.00 79.38 209 THR A O 1
ATOM 1569 N N . ALA A 1 210 ? 4.482 14.643 -3.647 1.00 70.12 210 ALA A N 1
ATOM 1570 C CA . ALA A 1 210 ? 5.370 13.947 -4.558 1.00 70.12 210 ALA A CA 1
ATOM 1571 C C . ALA A 1 210 ? 6.262 15.020 -5.181 1.00 70.12 210 ALA A C 1
ATOM 1573 O O . ALA A 1 210 ? 5.802 15.863 -5.954 1.00 70.12 210 ALA A O 1
ATOM 1574 N N . LYS A 1 211 ? 7.535 15.027 -4.780 1.00 62.69 211 LYS A N 1
ATOM 1575 C CA . LYS A 1 211 ? 8.539 15.860 -5.436 1.00 62.69 211 LYS A CA 1
ATOM 1576 C C . LYS A 1 211 ? 8.868 15.227 -6.774 1.00 62.69 211 LYS A C 1
ATOM 1578 O O . LYS A 1 211 ? 9.583 14.222 -6.817 1.00 62.69 211 LYS A O 1
ATOM 1583 N N . ASP A 1 212 ? 8.327 15.802 -7.838 1.00 54.06 212 ASP A N 1
ATOM 1584 C CA . ASP A 1 212 ? 8.704 15.437 -9.190 1.00 54.06 212 ASP A CA 1
ATOM 1585 C C . ASP A 1 212 ? 10.009 16.150 -9.559 1.00 54.06 212 ASP A C 1
ATOM 1587 O O . ASP A 1 212 ? 10.035 17.331 -9.914 1.00 54.06 212 ASP A O 1
ATOM 1591 N N . SER A 1 213 ? 11.117 15.412 -9.480 1.00 49.44 213 SER A N 1
ATOM 1592 C CA . SER A 1 213 ? 12.427 15.870 -9.948 1.00 49.44 213 SER A CA 1
ATOM 1593 C C . SER A 1 213 ? 12.433 16.200 -11.446 1.00 49.44 213 SER A C 1
ATOM 1595 O O . SER A 1 213 ? 13.367 16.845 -11.901 1.00 49.44 213 SER A O 1
ATOM 1597 N N . GLN A 1 214 ? 11.437 15.735 -12.212 1.00 47.06 214 GLN A N 1
ATOM 1598 C CA . GLN A 1 214 ? 11.385 15.804 -13.669 1.00 47.06 214 GLN A CA 1
ATOM 1599 C C . GLN A 1 214 ? 10.934 17.172 -14.212 1.00 47.06 214 GLN A C 1
ATOM 1601 O O . GLN A 1 214 ? 11.276 17.507 -15.345 1.00 47.06 214 GLN A O 1
ATOM 1606 N N . TRP A 1 215 ? 10.178 17.966 -13.440 1.00 49.47 215 TRP A N 1
ATOM 1607 C CA . TRP A 1 215 ? 9.537 19.191 -13.953 1.00 49.47 215 TRP A CA 1
ATOM 1608 C C . TRP A 1 215 ? 9.516 20.402 -13.005 1.00 49.47 215 TRP A C 1
ATOM 1610 O O . TRP A 1 215 ? 8.913 21.417 -13.351 1.00 49.47 215 TRP A O 1
ATOM 1620 N N . ASN A 1 216 ? 10.175 20.349 -11.837 1.00 51.41 216 ASN A N 1
ATOM 1621 C CA . ASN A 1 216 ? 10.062 21.392 -10.797 1.00 51.41 216 ASN A CA 1
ATOM 1622 C C . ASN A 1 216 ? 8.598 21.688 -10.400 1.00 51.41 216 ASN A C 1
ATOM 1624 O O . ASN A 1 216 ? 8.260 22.818 -10.046 1.00 51.41 216 ASN A O 1
ATOM 1628 N N . TYR A 1 217 ? 7.716 20.685 -10.469 1.00 56.97 217 TYR A N 1
ATOM 1629 C CA . TYR A 1 217 ? 6.329 20.815 -10.033 1.00 56.97 217 TYR A CA 1
ATOM 1630 C C . TYR A 1 217 ? 6.063 19.868 -8.866 1.00 56.97 217 TYR A C 1
ATOM 1632 O O . TYR A 1 217 ? 5.923 18.658 -9.034 1.00 56.97 217 TYR A O 1
ATOM 1640 N N . ASP A 1 218 ? 5.992 20.433 -7.665 1.00 68.06 218 ASP A N 1
ATOM 1641 C CA . ASP A 1 218 ? 5.619 19.703 -6.460 1.00 68.06 218 ASP A CA 1
ATOM 1642 C C . ASP A 1 218 ? 4.113 19.416 -6.492 1.00 68.06 218 ASP A C 1
ATOM 1644 O O . ASP A 1 218 ? 3.282 20.303 -6.274 1.00 68.06 218 ASP A O 1
ATOM 1648 N N . ARG A 1 219 ? 3.737 18.160 -6.751 1.00 75.81 219 ARG A N 1
ATOM 1649 C CA . ARG A 1 219 ? 2.333 17.750 -6.684 1.00 75.81 219 ARG A CA 1
ATOM 1650 C C . ARG A 1 219 ? 1.997 17.395 -5.247 1.00 75.81 219 ARG A C 1
ATOM 1652 O O . ARG A 1 219 ? 2.503 16.415 -4.711 1.00 75.81 219 ARG A O 1
ATOM 1659 N N . THR A 1 220 ? 1.120 18.172 -4.622 1.00 81.75 220 THR A N 1
ATOM 1660 C CA . THR A 1 220 ? 0.634 17.889 -3.267 1.00 81.75 220 THR A CA 1
ATOM 1661 C C . THR A 1 220 ? -0.780 17.341 -3.332 1.00 81.75 220 THR A C 1
ATOM 1663 O O . THR A 1 220 ? -1.683 18.025 -3.802 1.00 81.75 220 THR A O 1
ATOM 1666 N N . SER A 1 221 ? -0.973 16.107 -2.871 1.00 83.06 221 SER A N 1
ATOM 1667 C CA . SER A 1 221 ? -2.285 15.461 -2.858 1.00 83.06 221 SER A CA 1
ATOM 1668 C C . SER A 1 221 ? -2.423 14.440 -1.732 1.00 83.06 221 SER A C 1
ATOM 1670 O O . SER A 1 221 ? -1.444 13.860 -1.260 1.00 83.06 221 SER A O 1
ATOM 1672 N N . GLY A 1 222 ? -3.662 14.206 -1.300 1.00 81.44 222 GLY A N 1
ATOM 1673 C CA . GLY A 1 222 ? -4.006 13.132 -0.377 1.00 81.44 222 GLY A CA 1
ATOM 1674 C C . GLY A 1 222 ? -3.806 11.739 -0.961 1.00 81.44 222 GLY A C 1
ATOM 1675 O O . GLY A 1 222 ? -3.417 10.831 -0.230 1.00 81.44 222 GLY A O 1
ATOM 1676 N N . SER A 1 223 ? -3.989 11.567 -2.272 1.00 83.25 223 SER A N 1
ATOM 1677 C CA . SER A 1 223 ? -3.762 10.283 -2.947 1.00 83.25 223 SER A CA 1
ATOM 1678 C C . SER A 1 223 ? -2.314 9.805 -2.818 1.00 83.25 223 SER A C 1
ATOM 1680 O O . SER A 1 223 ? -2.071 8.617 -2.618 1.00 83.25 223 SER A O 1
ATOM 1682 N N . ILE A 1 224 ? -1.357 10.739 -2.836 1.00 84.62 224 ILE A N 1
ATOM 1683 C CA . ILE A 1 224 ? 0.069 10.461 -2.611 1.00 84.62 224 ILE A CA 1
ATOM 1684 C C . ILE A 1 224 ? 0.296 9.993 -1.171 1.00 84.62 224 ILE A C 1
ATOM 1686 O O . ILE A 1 224 ? 1.039 9.042 -0.941 1.00 84.62 224 ILE A O 1
ATOM 1690 N N . TYR A 1 225 ? -0.367 10.630 -0.198 1.00 87.44 225 TYR A N 1
ATOM 1691 C CA . TYR A 1 225 ? -0.270 10.211 1.201 1.00 87.44 225 TYR A CA 1
ATOM 1692 C C . TYR A 1 225 ? -0.789 8.783 1.371 1.00 87.44 225 TYR A C 1
ATOM 1694 O O . TYR A 1 225 ? -0.121 7.962 1.991 1.00 87.44 225 TYR A O 1
ATOM 1702 N N . LEU A 1 226 ? -1.951 8.471 0.785 1.00 88.44 226 LEU A N 1
ATOM 1703 C CA . LEU A 1 226 ? -2.538 7.134 0.850 1.00 88.44 226 LEU A CA 1
ATOM 1704 C C . LEU A 1 226 ? -1.644 6.081 0.190 1.00 88.44 226 LEU A C 1
ATOM 1706 O O . LEU A 1 226 ? -1.409 5.035 0.782 1.00 88.44 226 LEU A O 1
ATOM 1710 N N . ALA A 1 227 ? -1.086 6.377 -0.983 1.00 87.69 227 ALA A N 1
ATOM 1711 C CA . ALA A 1 227 ? -0.161 5.488 -1.686 1.00 87.69 227 ALA A CA 1
ATOM 1712 C C . ALA A 1 227 ? 1.078 5.118 -0.842 1.00 87.69 227 ALA A C 1
ATOM 1714 O O . ALA A 1 227 ? 1.599 4.008 -0.943 1.00 87.69 227 ALA A O 1
ATOM 1715 N N . GLN A 1 228 ? 1.521 6.024 0.034 1.00 85.75 228 GLN A N 1
ATOM 1716 C CA . GLN A 1 228 ? 2.659 5.818 0.935 1.00 85.75 228 GLN A CA 1
ATOM 1717 C C . GLN A 1 228 ? 2.315 5.056 2.224 1.00 85.75 228 GLN A C 1
ATOM 1719 O O . GLN A 1 228 ? 3.229 4.655 2.946 1.00 85.75 228 GLN A O 1
ATOM 1724 N N . MET A 1 229 ? 1.032 4.865 2.546 1.00 88.38 229 MET A N 1
ATOM 1725 C CA . MET A 1 229 ? 0.624 4.156 3.759 1.00 88.38 229 MET A CA 1
ATOM 1726 C C . MET A 1 229 ? 0.950 2.663 3.671 1.00 88.38 229 MET A C 1
ATOM 1728 O O . MET A 1 229 ? 0.963 2.065 2.600 1.00 88.38 229 MET A O 1
ATOM 1732 N N . ASN A 1 230 ? 1.171 2.044 4.828 1.00 89.44 230 ASN A N 1
ATOM 1733 C CA . ASN A 1 230 ? 1.253 0.596 4.921 1.00 89.44 230 ASN A CA 1
ATOM 1734 C C . ASN A 1 230 ? -0.162 -0.009 4.771 1.00 89.44 230 ASN A C 1
ATOM 1736 O O . ASN A 1 230 ? -1.026 0.309 5.597 1.00 89.44 230 ASN A O 1
ATOM 1740 N N . PRO A 1 231 ? -0.426 -0.868 3.766 1.00 89.44 231 PRO A N 1
ATOM 1741 C CA . PRO A 1 231 ? -1.740 -1.491 3.580 1.00 89.44 231 PRO A CA 1
ATOM 1742 C C . PRO A 1 231 ? -2.167 -2.337 4.784 1.00 89.44 231 PRO A C 1
ATOM 1744 O O . PRO A 1 231 ? -3.354 -2.390 5.103 1.00 89.44 231 PRO A O 1
ATOM 1747 N N . ASP A 1 232 ? -1.213 -2.947 5.495 1.00 90.31 232 ASP A N 1
ATOM 1748 C CA . ASP A 1 232 ? -1.502 -3.806 6.645 1.00 90.31 232 ASP A CA 1
ATOM 1749 C C . ASP A 1 232 ? -2.064 -3.037 7.851 1.00 90.31 232 ASP A C 1
ATOM 1751 O O . ASP A 1 232 ? -2.673 -3.644 8.733 1.00 90.31 232 ASP A O 1
ATOM 1755 N N . ASP A 1 233 ? -1.905 -1.713 7.891 1.00 91.75 233 ASP A N 1
ATOM 1756 C CA . ASP A 1 233 ? -2.421 -0.852 8.960 1.00 91.75 233 ASP A CA 1
ATOM 1757 C C . ASP A 1 233 ? -3.838 -0.330 8.700 1.00 91.75 233 ASP A C 1
ATOM 1759 O O . ASP A 1 233 ? -4.426 0.337 9.559 1.00 91.75 233 ASP A O 1
ATOM 1763 N N . ILE A 1 234 ? -4.393 -0.607 7.522 1.00 92.00 234 ILE A N 1
ATOM 1764 C CA . ILE A 1 234 ? -5.702 -0.114 7.104 1.00 92.00 234 ILE A CA 1
ATOM 1765 C C . ILE A 1 234 ? -6.771 -1.132 7.500 1.00 92.00 234 ILE A C 1
ATOM 1767 O O . ILE A 1 234 ? -6.665 -2.319 7.207 1.00 92.00 234 ILE A O 1
ATOM 1771 N N . GLU A 1 235 ? -7.807 -0.662 8.191 1.00 91.25 235 GLU A N 1
ATOM 1772 C CA . GLU A 1 235 ? -8.984 -1.460 8.547 1.00 91.25 235 GLU A CA 1
ATOM 1773 C C . GLU A 1 235 ? -10.003 -1.423 7.399 1.00 91.25 235 GLU A C 1
ATOM 1775 O O . GLU A 1 235 ? -10.512 -2.457 6.969 1.00 91.25 235 GLU A O 1
ATOM 1780 N N . SER A 1 236 ? -10.266 -0.228 6.861 1.00 91.50 236 SER A N 1
ATOM 1781 C CA . SER A 1 236 ? -11.157 -0.044 5.714 1.00 91.50 236 SER A CA 1
ATOM 1782 C C . SER A 1 236 ? -10.884 1.251 4.950 1.00 91.50 236 SER A C 1
ATOM 1784 O O . SER A 1 236 ? -10.367 2.230 5.497 1.00 91.50 236 SER A O 1
ATOM 1786 N N . ILE A 1 237 ? -11.275 1.256 3.675 1.00 92.06 237 ILE A N 1
ATOM 1787 C CA . ILE A 1 237 ? -11.295 2.432 2.804 1.00 92.06 237 ILE A CA 1
ATOM 1788 C C . ILE A 1 237 ? -12.723 2.641 2.317 1.00 92.06 237 ILE A C 1
ATOM 1790 O O . ILE A 1 237 ? -13.314 1.767 1.689 1.00 92.06 237 ILE A O 1
ATOM 1794 N N . THR A 1 238 ? -13.269 3.815 2.602 1.00 90.88 238 THR A N 1
ATOM 1795 C CA . THR A 1 238 ? -14.619 4.233 2.235 1.00 90.88 238 THR A CA 1
ATOM 1796 C C . THR A 1 238 ? -14.538 5.398 1.261 1.00 90.88 238 THR A C 1
ATOM 1798 O O . THR A 1 238 ? -13.954 6.430 1.565 1.00 90.88 238 THR A O 1
ATOM 1801 N N . VAL A 1 239 ? -15.140 5.262 0.087 1.00 90.81 239 VAL A N 1
ATOM 1802 C CA . VAL A 1 239 ? -15.178 6.307 -0.937 1.00 90.81 239 VAL A CA 1
ATOM 1803 C C . VAL A 1 239 ? -16.571 6.911 -0.992 1.00 90.81 239 VAL A C 1
ATOM 1805 O O . VAL A 1 239 ? -17.543 6.227 -1.319 1.00 90.81 239 VAL A O 1
ATOM 1808 N N . LEU A 1 240 ? -16.646 8.204 -0.684 1.00 89.44 240 LEU A N 1
ATOM 1809 C CA . LEU A 1 240 ? -17.851 9.023 -0.733 1.00 89.44 240 LEU A CA 1
ATOM 1810 C C . LEU A 1 240 ? -17.894 9.750 -2.078 1.00 89.44 240 LEU A C 1
ATOM 1812 O O . LEU A 1 240 ? -17.009 10.555 -2.377 1.00 89.44 240 LEU A O 1
ATOM 1816 N N . LYS A 1 241 ? -18.915 9.458 -2.889 1.00 87.25 241 LYS A N 1
ATOM 1817 C CA . LYS A 1 241 ? -18.991 9.935 -4.280 1.00 87.25 241 LYS A CA 1
ATOM 1818 C C . LYS A 1 241 ? -19.977 11.085 -4.505 1.00 87.25 241 LYS A C 1
ATOM 1820 O O . LYS A 1 241 ? -19.919 11.714 -5.554 1.00 87.25 241 LYS A O 1
ATOM 1825 N N . ASP A 1 242 ? -20.879 11.314 -3.555 1.00 80.31 242 ASP A N 1
ATOM 1826 C CA . ASP A 1 242 ? -22.018 12.238 -3.663 1.00 80.31 242 ASP A CA 1
ATOM 1827 C C . ASP A 1 242 ? -22.056 13.224 -2.482 1.00 80.31 242 ASP A C 1
ATOM 1829 O O . ASP A 1 242 ? -21.052 13.414 -1.796 1.00 80.31 242 ASP A O 1
ATOM 1833 N N . ALA A 1 243 ? -23.214 13.841 -2.214 1.00 70.00 243 ALA A N 1
ATOM 1834 C CA . ALA A 1 243 ? -23.436 14.831 -1.151 1.00 70.00 243 ALA A CA 1
ATOM 1835 C C . ALA A 1 243 ? -22.954 14.399 0.251 1.00 70.00 243 ALA A C 1
ATOM 1837 O O . ALA A 1 243 ? -22.666 15.246 1.093 1.00 70.00 243 ALA A O 1
ATOM 1838 N N . SER A 1 244 ? -22.785 13.095 0.506 1.00 74.44 244 SER A N 1
ATOM 1839 C CA . SER A 1 244 ? -22.148 12.583 1.728 1.00 74.44 244 SER A CA 1
ATOM 1840 C C . SER A 1 244 ? -20.712 13.095 1.925 1.00 74.44 244 SER A C 1
ATOM 1842 O O . SER A 1 244 ? -20.231 13.167 3.052 1.00 74.44 244 SER A O 1
ATOM 1844 N N . ALA A 1 245 ? -20.020 13.460 0.843 1.00 75.94 245 ALA A N 1
ATOM 1845 C CA . ALA A 1 245 ? -18.675 14.023 0.866 1.00 75.94 245 ALA A CA 1
ATOM 1846 C C . ALA A 1 245 ? -18.649 15.485 1.359 1.00 75.94 245 ALA A C 1
ATOM 1848 O O . ALA A 1 245 ? -17.641 15.927 1.910 1.00 75.94 245 ALA A O 1
ATOM 1849 N N . SER A 1 246 ? -19.759 16.225 1.230 1.00 78.81 246 SER A N 1
ATOM 1850 C CA . SER A 1 246 ? -19.848 17.663 1.531 1.00 78.81 246 SER A CA 1
ATOM 1851 C C . SER A 1 246 ? -19.566 18.019 2.995 1.00 78.81 246 SER A C 1
ATOM 1853 O O . SER A 1 246 ? -19.232 19.165 3.288 1.00 78.81 246 SER A O 1
ATOM 1855 N N . ILE A 1 247 ? -19.628 17.041 3.905 1.00 80.06 247 ILE A N 1
ATOM 1856 C CA . ILE A 1 247 ? -19.252 17.196 5.321 1.00 80.06 247 ILE A CA 1
ATOM 1857 C C . ILE A 1 247 ? -17.791 17.652 5.471 1.00 80.06 247 ILE A C 1
ATOM 1859 O O . ILE A 1 247 ? -17.463 18.363 6.417 1.00 80.06 247 ILE A O 1
ATOM 1863 N N . TYR A 1 248 ? -16.919 17.301 4.521 1.00 82.38 248 TYR A N 1
ATOM 1864 C CA . TYR A 1 248 ? -15.509 17.696 4.532 1.00 82.38 248 TYR A CA 1
ATOM 1865 C C . TYR A 1 248 ? -15.225 19.022 3.798 1.00 82.38 248 TYR A C 1
ATOM 1867 O O . TYR A 1 248 ? -14.067 19.399 3.613 1.00 82.38 248 TYR A O 1
ATOM 1875 N N . GLY A 1 249 ? -16.271 19.760 3.410 1.00 81.06 249 GLY A N 1
ATOM 1876 C CA . GLY A 1 249 ? -16.177 21.134 2.921 1.00 81.06 249 GLY A CA 1
ATOM 1877 C C . GLY A 1 249 ? -15.844 21.283 1.433 1.00 81.06 249 GLY A C 1
ATOM 1878 O O . GLY A 1 249 ? -16.014 20.368 0.630 1.00 81.06 249 GLY A O 1
ATOM 1879 N N . LEU A 1 250 ? -15.380 22.483 1.063 1.00 72.38 250 LEU A N 1
ATOM 1880 C CA . LEU A 1 250 ? -15.226 22.933 -0.331 1.00 72.38 250 LEU A CA 1
ATOM 1881 C C . LEU A 1 250 ? -14.264 22.072 -1.173 1.00 72.38 250 LEU A C 1
ATOM 1883 O O . LEU A 1 250 ? -14.409 22.015 -2.390 1.00 72.38 250 LEU A O 1
ATOM 1887 N N . GLY A 1 251 ? -13.314 21.372 -0.542 1.00 74.56 251 GLY A N 1
ATOM 1888 C CA . GLY A 1 251 ? -12.391 20.458 -1.227 1.00 74.56 251 GLY A CA 1
ATOM 1889 C C . GLY A 1 251 ? -13.022 19.127 -1.652 1.00 74.56 251 GLY A C 1
ATOM 1890 O O . GLY A 1 251 ? -12.471 18.434 -2.499 1.00 74.56 251 GLY A O 1
ATOM 1891 N N . ALA A 1 252 ? -14.193 18.774 -1.117 1.00 82.31 252 ALA A N 1
ATOM 1892 C CA . ALA A 1 252 ? -14.853 17.494 -1.360 1.00 82.31 252 ALA A CA 1
ATOM 1893 C C . ALA A 1 252 ? -15.674 17.440 -2.665 1.00 82.31 252 ALA A C 1
ATOM 1895 O O . ALA A 1 252 ? -16.385 16.464 -2.897 1.00 82.31 252 ALA A O 1
ATOM 1896 N N . GLY A 1 253 ? -15.588 18.464 -3.526 1.00 82.38 253 GLY A N 1
ATOM 1897 C CA . GLY A 1 253 ? -16.311 18.513 -4.806 1.00 82.38 253 GLY A CA 1
ATOM 1898 C C . GLY A 1 253 ? -15.938 17.384 -5.775 1.00 82.38 253 GLY A C 1
ATOM 1899 O O . GLY A 1 253 ? -16.771 16.958 -6.567 1.00 82.38 253 GLY A O 1
ATOM 1900 N N . ASN A 1 254 ? -14.719 16.846 -5.655 1.00 87.25 254 ASN A N 1
ATOM 1901 C CA . ASN A 1 254 ? -14.254 15.666 -6.394 1.00 87.25 254 ASN A CA 1
ATOM 1902 C C . ASN A 1 254 ? -14.488 14.346 -5.626 1.00 87.25 254 ASN A C 1
ATOM 1904 O O . ASN A 1 254 ? -14.011 13.294 -6.042 1.00 87.25 254 ASN A O 1
ATOM 1908 N N . GLY A 1 255 ? -15.192 14.396 -4.492 1.00 89.75 255 GLY A N 1
ATOM 1909 C CA . GLY A 1 255 ? -15.404 13.285 -3.567 1.00 89.75 255 GLY A CA 1
ATOM 1910 C C . GLY A 1 255 ? -14.311 13.122 -2.510 1.00 89.75 255 GLY A C 1
ATOM 1911 O O . GLY A 1 255 ? -13.347 13.890 -2.436 1.00 89.75 255 GLY A O 1
ATOM 1912 N N . VAL A 1 256 ? -14.504 12.123 -1.644 1.00 90.75 256 VAL A N 1
ATOM 1913 C CA . VAL A 1 256 ? -13.659 11.871 -0.466 1.00 90.75 256 VAL A CA 1
ATOM 1914 C C . VAL A 1 256 ? -13.290 10.398 -0.396 1.00 90.75 256 VAL A C 1
ATOM 1916 O O . VAL A 1 256 ? -14.159 9.533 -0.493 1.00 90.75 256 VAL A O 1
ATOM 1919 N N . ILE A 1 257 ? -12.015 10.115 -0.153 1.00 91.69 257 ILE A N 1
ATOM 1920 C CA . ILE A 1 257 ? -11.528 8.796 0.245 1.00 91.69 257 ILE A CA 1
ATOM 1921 C C . ILE A 1 257 ? -11.233 8.844 1.742 1.00 91.69 257 ILE A C 1
ATOM 1923 O O . ILE A 1 257 ? -10.291 9.495 2.190 1.00 91.69 257 ILE A O 1
ATOM 1927 N N . LEU A 1 258 ? -12.055 8.158 2.521 1.00 91.12 258 LEU A N 1
ATOM 1928 C CA . LEU A 1 258 ? -11.912 8.014 3.957 1.00 91.12 258 LEU A CA 1
ATOM 1929 C C . LEU A 1 258 ? -11.194 6.707 4.281 1.00 91.12 258 LEU A C 1
ATOM 1931 O O . LEU A 1 258 ? -11.646 5.624 3.926 1.00 91.12 258 LEU A O 1
ATOM 1935 N N . VAL A 1 259 ? -10.090 6.816 4.999 1.00 92.38 259 VAL A N 1
ATOM 1936 C CA . VAL A 1 259 ? -9.257 5.700 5.430 1.00 92.38 259 VAL A CA 1
ATOM 1937 C C . VAL A 1 259 ? -9.404 5.564 6.935 1.00 92.38 259 VAL A C 1
ATOM 1939 O O . VAL A 1 259 ? -9.113 6.499 7.685 1.00 92.38 259 VAL A O 1
ATOM 1942 N N . THR A 1 260 ? -9.849 4.390 7.372 1.00 91.94 260 THR A N 1
ATOM 1943 C CA . THR A 1 260 ? -9.908 4.025 8.789 1.00 91.94 260 THR A CA 1
ATOM 1944 C C . THR A 1 260 ? -8.759 3.082 9.085 1.00 91.94 260 THR A C 1
ATOM 1946 O O . THR A 1 260 ? -8.617 2.054 8.419 1.00 91.94 260 THR A O 1
ATOM 1949 N N . THR A 1 261 ? -7.929 3.416 10.071 1.00 92.56 261 THR A N 1
ATOM 1950 C CA . THR A 1 261 ? -6.804 2.5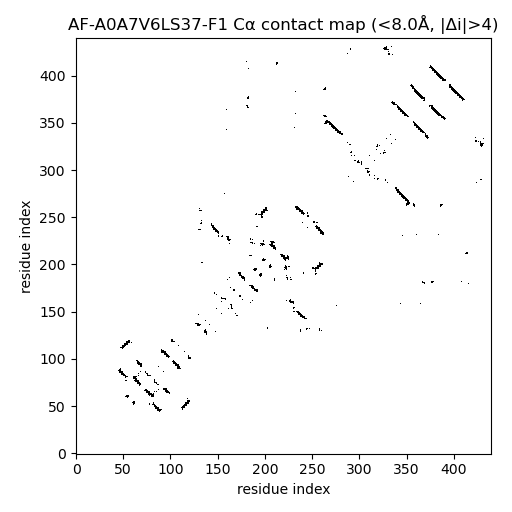53 10.450 1.00 92.56 261 THR A CA 1
ATOM 1951 C C . THR A 1 261 ? -7.174 1.577 11.555 1.00 92.56 261 THR A C 1
ATOM 1953 O O . THR A 1 261 ? -8.155 1.768 12.279 1.00 92.56 261 THR A O 1
ATOM 1956 N N . LYS A 1 262 ? -6.402 0.492 11.661 1.00 92.56 262 LYS A N 1
ATOM 1957 C CA . LYS A 1 262 ? -6.615 -0.540 12.675 1.00 92.56 262 LYS A CA 1
ATOM 1958 C C . LYS A 1 262 ? -6.477 0.056 14.077 1.00 92.56 262 LYS A C 1
ATOM 1960 O O . LYS A 1 262 ? -5.539 0.794 14.383 1.00 92.56 262 LYS A O 1
ATOM 1965 N N . LYS A 1 263 ? -7.435 -0.286 14.937 1.00 91.88 263 LYS A N 1
ATOM 1966 C CA . LYS A 1 263 ? -7.506 0.125 16.349 1.00 91.88 263 LYS A CA 1
ATOM 1967 C C . LYS A 1 263 ? -7.406 -1.092 17.254 1.00 91.88 263 LYS A C 1
ATOM 1969 O O . LYS A 1 263 ? -7.636 -2.211 16.802 1.00 91.88 263 LYS A O 1
ATOM 1974 N N . GLY A 1 264 ? -7.100 -0.895 18.532 1.00 89.94 264 GLY A N 1
ATOM 1975 C CA . GLY A 1 264 ? -7.182 -1.990 19.498 1.00 89.94 264 GLY A CA 1
ATOM 1976 C C . GLY A 1 264 ? -8.589 -2.589 19.576 1.00 89.94 264 GLY A C 1
ATOM 1977 O O . GLY A 1 264 ? -9.570 -1.959 19.189 1.00 89.94 264 GLY A O 1
ATOM 1978 N N . ASN A 1 265 ? -8.680 -3.827 20.045 1.00 90.88 265 ASN A N 1
ATOM 1979 C CA . ASN A 1 265 ? -9.941 -4.514 20.304 1.00 90.88 265 ASN A CA 1
ATOM 1980 C C . ASN A 1 265 ? -9.911 -5.121 21.712 1.00 90.88 265 ASN A C 1
ATOM 1982 O O . ASN A 1 265 ? -8.846 -5.280 22.309 1.00 90.88 265 ASN A O 1
ATOM 1986 N N . ILE A 1 266 ? -11.086 -5.454 22.245 1.00 92.44 266 ILE A N 1
ATOM 1987 C CA . ILE A 1 266 ? -11.205 -6.167 23.520 1.00 92.44 266 ILE A CA 1
ATOM 1988 C C . ILE A 1 266 ? -10.907 -7.636 23.235 1.00 92.44 266 ILE A C 1
ATOM 1990 O O . ILE A 1 266 ? -11.793 -8.424 22.915 1.00 92.44 266 ILE A O 1
ATOM 1994 N N . SER A 1 267 ? -9.628 -7.984 23.245 1.00 91.00 267 SER A N 1
ATOM 1995 C CA . SER A 1 267 ? -9.172 -9.345 23.010 1.00 91.00 267 SER A CA 1
ATOM 1996 C C . SER A 1 267 ? -7.801 -9.563 23.633 1.00 91.00 267 SER A C 1
ATOM 1998 O O . SER A 1 267 ? -7.071 -8.616 23.957 1.00 91.00 267 SER A O 1
ATOM 2000 N N . LYS A 1 268 ? -7.440 -10.840 23.797 1.00 93.31 268 LYS A N 1
ATOM 2001 C CA . LYS A 1 268 ? -6.083 -11.199 24.204 1.00 93.31 268 LYS A CA 1
ATOM 2002 C C . LYS A 1 268 ? -5.077 -10.612 23.200 1.00 93.31 268 LYS A C 1
ATOM 2004 O O . LYS A 1 268 ? -5.368 -10.585 22.003 1.00 93.31 268 LYS A O 1
ATOM 2009 N N . PRO A 1 269 ? -3.896 -10.172 23.666 1.00 93.56 269 PRO A N 1
ATOM 2010 C CA . PRO A 1 269 ? -2.884 -9.602 22.789 1.00 93.56 269 PRO A CA 1
ATOM 2011 C C . PRO A 1 269 ? -2.563 -10.561 21.638 1.00 93.56 269 PRO A C 1
ATOM 2013 O O . PRO A 1 269 ? -2.154 -11.699 21.862 1.00 93.56 269 PRO A O 1
ATOM 2016 N N . THR A 1 270 ? -2.759 -10.093 20.412 1.00 93.88 270 THR A N 1
ATOM 2017 C CA . THR A 1 270 ? -2.469 -10.825 19.182 1.00 93.88 270 THR A CA 1
ATOM 2018 C C . THR A 1 270 ? -1.280 -10.171 18.502 1.00 93.88 270 THR A C 1
ATOM 2020 O O . THR A 1 270 ? -1.295 -8.971 18.217 1.00 93.88 270 THR A O 1
ATOM 2023 N N . ILE A 1 271 ? -0.246 -10.970 18.248 1.00 93.81 271 ILE A N 1
ATOM 2024 C CA . ILE A 1 271 ? 0.939 -10.555 17.503 1.00 93.81 271 ILE A CA 1
ATOM 2025 C C . ILE A 1 271 ? 0.849 -11.177 16.116 1.00 93.81 271 ILE A C 1
ATOM 2027 O O . ILE A 1 271 ? 0.718 -12.393 15.981 1.00 93.81 271 ILE A O 1
ATOM 2031 N N . THR A 1 272 ? 0.945 -10.346 15.088 1.00 91.81 272 THR A N 1
ATOM 2032 C CA . THR A 1 272 ? 0.939 -10.786 13.695 1.00 91.81 272 THR A CA 1
ATOM 2033 C C . THR A 1 272 ? 2.213 -10.310 13.028 1.00 91.81 272 THR A C 1
ATOM 2035 O O . THR A 1 272 ? 2.528 -9.123 13.049 1.00 91.81 272 THR A O 1
ATOM 2038 N N . TYR A 1 273 ? 2.932 -11.245 12.417 1.00 92.69 273 TYR A N 1
ATOM 2039 C CA . TYR A 1 273 ? 4.069 -10.951 11.562 1.00 92.69 273 TYR A CA 1
ATOM 2040 C C . TYR A 1 273 ? 3.741 -11.388 10.139 1.00 92.69 273 TYR A C 1
ATOM 2042 O O . TYR A 1 273 ? 3.381 -12.540 9.907 1.00 92.69 273 TYR A O 1
ATOM 2050 N N . SER A 1 274 ? 3.841 -10.458 9.197 1.00 88.56 274 SER A N 1
ATOM 2051 C CA . SER A 1 274 ? 3.591 -10.689 7.778 1.00 88.56 274 SER A CA 1
ATOM 2052 C C . SER A 1 274 ? 4.837 -10.347 6.982 1.00 88.56 274 SER A C 1
ATOM 2054 O O . SER A 1 274 ? 5.478 -9.321 7.208 1.00 88.56 274 SER A O 1
ATOM 2056 N N . THR A 1 275 ? 5.180 -11.213 6.033 1.00 90.06 275 THR A N 1
ATOM 2057 C CA . THR A 1 275 ? 6.288 -10.983 5.112 1.00 90.06 275 THR A CA 1
ATOM 2058 C C . THR A 1 275 ? 5.842 -11.218 3.679 1.00 90.06 275 THR A C 1
ATOM 2060 O O . THR A 1 275 ? 5.059 -12.124 3.389 1.00 90.06 275 THR A O 1
ATOM 2063 N N . ASN A 1 276 ? 6.329 -10.371 2.782 1.00 87.50 276 ASN A N 1
ATOM 2064 C CA . ASN A 1 276 ? 6.099 -10.471 1.354 1.00 87.50 276 ASN A CA 1
ATOM 2065 C C . ASN A 1 276 ? 7.447 -10.355 0.650 1.00 87.50 276 ASN A C 1
ATOM 2067 O O . ASN A 1 276 ? 8.187 -9.411 0.911 1.00 87.50 276 ASN A O 1
ATOM 2071 N N . LEU A 1 277 ? 7.757 -11.320 -0.209 1.00 91.44 277 LEU A N 1
ATOM 2072 C CA . LEU A 1 277 ? 8.960 -11.341 -1.029 1.00 91.44 277 LEU A CA 1
ATOM 2073 C C . LEU A 1 277 ? 8.516 -11.287 -2.489 1.00 91.44 277 LEU A C 1
ATOM 2075 O O . LEU A 1 277 ? 7.712 -12.114 -2.920 1.00 91.44 277 LEU A O 1
ATOM 2079 N N . MET A 1 278 ? 9.041 -10.330 -3.246 1.00 89.50 278 MET A N 1
ATOM 2080 C CA . MET A 1 278 ? 8.659 -10.087 -4.630 1.00 89.50 278 MET A CA 1
ATOM 2081 C C . MET A 1 278 ? 9.892 -10.115 -5.527 1.00 89.50 278 MET A C 1
ATOM 2083 O O . MET A 1 278 ? 10.848 -9.368 -5.327 1.00 89.50 278 MET A O 1
ATOM 2087 N N . TYR A 1 279 ? 9.843 -10.967 -6.546 1.00 90.69 279 TYR A N 1
ATOM 2088 C CA . TYR A 1 279 ? 10.845 -11.024 -7.600 1.00 90.69 279 TYR A CA 1
ATOM 2089 C C . TYR A 1 279 ? 10.224 -10.498 -8.894 1.00 90.69 279 TYR A C 1
ATOM 2091 O O . TYR A 1 279 ? 9.318 -11.114 -9.455 1.00 90.69 279 TYR A O 1
ATOM 2099 N N . GLY A 1 280 ? 10.672 -9.323 -9.327 1.00 87.81 280 GLY A N 1
ATOM 2100 C CA . GLY A 1 280 ? 10.177 -8.640 -10.515 1.00 87.81 280 GLY A CA 1
ATOM 2101 C C . GLY A 1 280 ? 11.117 -8.839 -11.694 1.00 87.81 280 GLY A C 1
ATOM 2102 O O . GLY A 1 280 ? 12.331 -8.709 -11.553 1.00 87.81 280 GLY A O 1
ATOM 2103 N N . LYS A 1 281 ? 10.555 -9.109 -12.873 1.00 89.44 281 LYS A N 1
ATOM 2104 C CA . LYS A 1 281 ? 11.281 -9.081 -14.146 1.00 89.44 281 LYS A CA 1
ATOM 2105 C C . LYS A 1 281 ? 10.553 -8.175 -15.142 1.00 89.44 281 LYS A C 1
ATOM 2107 O O . LYS A 1 281 ? 9.319 -8.158 -15.130 1.00 89.44 281 LYS A O 1
ATOM 2112 N N . PRO A 1 282 ? 11.276 -7.446 -16.004 1.00 84.06 282 PRO A N 1
ATOM 2113 C CA . PRO A 1 282 ? 10.671 -6.760 -17.140 1.00 84.06 282 PRO A CA 1
ATOM 2114 C C . PRO A 1 282 ? 9.886 -7.751 -18.012 1.00 84.06 282 PRO A C 1
ATOM 2116 O O . PRO A 1 282 ? 10.309 -8.894 -18.193 1.00 84.06 282 PRO A O 1
ATOM 2119 N N . THR A 1 283 ? 8.750 -7.327 -18.568 1.00 86.31 283 THR A N 1
ATOM 2120 C CA . THR A 1 283 ? 7.963 -8.150 -19.509 1.00 86.31 283 THR A CA 1
ATOM 2121 C C . THR A 1 283 ? 8.658 -8.314 -20.857 1.00 86.31 283 THR A C 1
ATOM 2123 O O . THR A 1 283 ? 8.419 -9.291 -21.558 1.00 86.31 283 THR A O 1
ATOM 2126 N N . GLY A 1 284 ? 9.526 -7.368 -21.204 1.00 81.19 284 GLY A N 1
ATOM 2127 C CA . GLY A 1 284 ? 10.360 -7.377 -22.392 1.00 81.19 284 GLY A CA 1
ATOM 2128 C C . GLY A 1 284 ? 11.168 -6.088 -22.466 1.00 81.19 284 GLY A C 1
ATOM 2129 O O . GLY A 1 284 ? 10.778 -5.070 -21.890 1.00 81.19 284 GLY A O 1
ATOM 2130 N N . TRP A 1 285 ? 12.289 -6.148 -23.173 1.00 77.75 285 TRP A N 1
ATOM 2131 C CA . TRP A 1 285 ? 13.058 -4.974 -23.569 1.00 77.75 285 TRP A CA 1
ATOM 2132 C C . TRP A 1 285 ? 12.808 -4.700 -25.052 1.00 77.75 285 TRP A C 1
ATOM 2134 O O . TRP A 1 285 ? 12.569 -5.651 -25.799 1.00 77.75 285 TRP A O 1
ATOM 2144 N N . PRO A 1 286 ? 12.858 -3.438 -25.505 1.00 75.69 286 PRO A N 1
ATOM 2145 C CA . PRO A 1 286 ? 12.994 -3.166 -26.927 1.00 75.69 286 PRO A CA 1
ATOM 2146 C C . PRO A 1 286 ? 14.246 -3.865 -27.449 1.00 75.69 286 PRO A C 1
ATOM 2148 O O . PRO A 1 286 ? 15.313 -3.755 -26.845 1.00 75.69 286 PRO A O 1
ATOM 2151 N N . GLU A 1 287 ? 14.120 -4.570 -28.565 1.00 76.75 287 GLU A N 1
ATOM 2152 C CA . GLU A 1 287 ? 15.275 -5.147 -29.241 1.00 76.75 287 GLU A CA 1
ATOM 2153 C C . GLU A 1 287 ? 15.973 -4.051 -30.048 1.00 76.75 287 GLU A C 1
ATOM 2155 O O . GLU A 1 287 ? 15.379 -3.422 -30.927 1.00 76.75 287 GLU A O 1
ATOM 2160 N N . SER A 1 288 ? 17.236 -3.789 -29.724 1.00 77.38 288 SER A N 1
ATOM 2161 C CA . SER A 1 288 ? 18.107 -2.924 -30.512 1.00 77.38 288 SER A CA 1
ATOM 2162 C C . SER A 1 288 ? 18.831 -3.751 -31.576 1.00 77.38 288 SER A C 1
ATOM 2164 O O . SER A 1 288 ? 19.251 -4.880 -31.329 1.00 77.38 288 SER A O 1
ATOM 2166 N N . VAL A 1 289 ? 19.007 -3.176 -32.767 1.00 85.00 289 VAL A N 1
ATOM 2167 C CA . VAL A 1 289 ? 19.833 -3.787 -33.823 1.00 85.00 289 VAL A CA 1
ATOM 2168 C C . VAL A 1 289 ? 21.297 -3.833 -33.390 1.00 85.00 289 VAL A C 1
ATOM 2170 O O . VAL A 1 289 ? 21.744 -2.920 -32.693 1.00 85.00 289 VAL A O 1
ATOM 2173 N N . ASP A 1 290 ? 22.033 -4.868 -33.794 1.00 86.94 290 ASP A N 1
ATOM 2174 C CA . ASP A 1 290 ? 23.477 -4.987 -33.552 1.00 86.94 290 ASP A CA 1
ATOM 2175 C C . ASP A 1 290 ? 24.265 -3.828 -34.190 1.00 86.94 290 ASP A C 1
ATOM 2177 O O . ASP A 1 290 ? 23.755 -3.113 -35.064 1.00 86.94 290 ASP A O 1
ATOM 2181 N N . ILE A 1 291 ? 25.515 -3.631 -33.757 1.00 88.69 291 ILE A N 1
ATOM 2182 C CA . ILE A 1 291 ? 26.315 -2.489 -34.214 1.00 88.69 291 ILE A CA 1
ATOM 2183 C C . ILE A 1 291 ? 26.553 -2.476 -35.733 1.00 88.69 291 ILE A C 1
ATOM 2185 O O . ILE A 1 291 ? 26.506 -1.413 -36.353 1.00 88.69 291 ILE A O 1
ATOM 2189 N N . VAL A 1 292 ? 26.749 -3.635 -36.364 1.00 90.62 292 VAL A N 1
ATOM 2190 C CA . VAL A 1 292 ? 27.030 -3.728 -37.805 1.00 90.62 292 VAL A CA 1
ATOM 2191 C C . VAL A 1 292 ? 25.800 -3.302 -38.595 1.00 90.62 292 VAL A C 1
ATOM 2193 O O . VAL A 1 292 ? 25.885 -2.451 -39.486 1.00 90.62 292 VAL A O 1
ATOM 2196 N N . THR A 1 293 ? 24.636 -3.833 -38.223 1.00 91.25 293 THR A N 1
ATOM 2197 C CA . THR A 1 293 ? 23.351 -3.432 -38.798 1.00 91.25 293 THR A CA 1
ATOM 2198 C C . THR A 1 293 ? 23.090 -1.942 -38.575 1.00 91.25 293 THR A C 1
ATOM 2200 O O . THR A 1 293 ? 22.701 -1.241 -39.511 1.00 91.25 293 THR A O 1
ATOM 2203 N N . TYR A 1 294 ? 23.368 -1.415 -37.379 1.00 89.31 294 TYR A N 1
ATOM 2204 C CA . TYR A 1 294 ? 23.225 0.010 -37.075 1.00 89.31 294 TYR A CA 1
ATOM 2205 C C . TYR A 1 294 ? 24.077 0.902 -37.995 1.00 89.31 294 TYR A C 1
ATOM 2207 O O . TYR A 1 294 ? 23.562 1.861 -38.581 1.00 89.31 294 TYR A O 1
ATOM 2215 N N . LEU A 1 295 ? 25.364 0.585 -38.170 1.00 91.00 295 LEU A N 1
ATOM 2216 C CA . LEU A 1 295 ? 26.277 1.350 -39.029 1.00 91.00 295 LEU A CA 1
ATOM 2217 C C . LEU A 1 295 ? 25.857 1.291 -40.504 1.00 91.00 295 LEU A C 1
ATOM 2219 O O . LEU A 1 295 ? 25.858 2.317 -41.195 1.00 91.00 295 LEU A O 1
ATOM 2223 N N . ARG A 1 296 ? 25.420 0.117 -40.977 1.00 92.94 296 ARG A N 1
ATOM 2224 C CA . ARG A 1 296 ? 24.896 -0.062 -42.339 1.00 92.94 296 ARG A CA 1
ATOM 2225 C C . ARG A 1 296 ? 23.627 0.755 -42.573 1.00 92.94 296 ARG A C 1
ATOM 2227 O O . ARG A 1 296 ? 23.554 1.479 -43.565 1.00 92.94 296 ARG A O 1
ATOM 2234 N N . LEU A 1 297 ? 22.686 0.752 -41.627 1.00 92.12 297 LEU A N 1
ATOM 2235 C CA . LEU A 1 297 ? 21.475 1.578 -41.692 1.00 92.12 297 LEU A CA 1
ATOM 2236 C C . LEU A 1 297 ? 21.794 3.081 -41.698 1.00 92.12 297 LEU A C 1
ATOM 2238 O O . LEU A 1 297 ? 21.134 3.852 -42.396 1.00 92.12 297 LEU A O 1
ATOM 2242 N N . LYS A 1 298 ? 22.826 3.534 -40.971 1.00 90.44 298 LYS A N 1
ATOM 2243 C CA . LYS A 1 298 ? 23.276 4.938 -41.033 1.00 90.44 298 LYS A CA 1
ATOM 2244 C C . LYS A 1 298 ? 23.816 5.312 -42.413 1.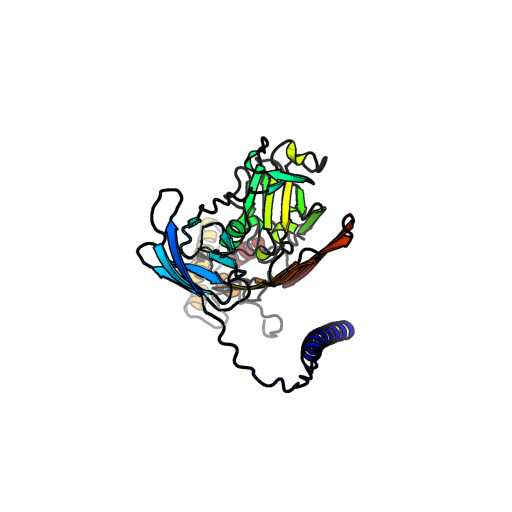00 90.44 298 LYS A C 1
ATOM 2246 O O . LYS A 1 298 ? 23.535 6.415 -42.888 1.00 90.44 298 LYS A O 1
ATOM 2251 N N . ASN A 1 299 ? 24.564 4.419 -43.057 1.00 93.44 299 ASN A N 1
ATOM 2252 C CA . ASN A 1 299 ? 25.032 4.619 -44.428 1.00 93.44 299 ASN A CA 1
ATOM 2253 C C . ASN A 1 299 ? 23.878 4.623 -45.433 1.00 93.44 299 ASN A C 1
ATOM 2255 O O . ASN A 1 299 ? 23.848 5.480 -46.317 1.00 93.44 299 ASN A O 1
ATOM 2259 N N . GLU A 1 300 ? 22.907 3.723 -45.273 1.00 93.69 300 GLU A N 1
ATOM 2260 C CA . GLU A 1 300 ? 21.693 3.689 -46.092 1.00 93.69 300 GLU A CA 1
ATOM 2261 C C . GLU A 1 300 ? 20.888 4.989 -45.942 1.00 93.69 300 GLU A C 1
ATOM 2263 O O . GLU A 1 300 ? 20.515 5.619 -46.931 1.00 93.69 300 GLU A O 1
ATOM 2268 N N . MET A 1 301 ? 20.710 5.473 -44.710 1.00 92.94 301 MET A N 1
ATOM 2269 C CA . MET A 1 301 ? 20.065 6.756 -44.423 1.00 92.94 301 MET A CA 1
ATOM 2270 C C . MET A 1 301 ? 20.795 7.932 -45.093 1.00 92.94 301 MET A C 1
ATOM 2272 O O . MET A 1 301 ? 20.147 8.837 -45.631 1.00 92.94 301 MET A O 1
ATOM 2276 N N . ALA A 1 302 ? 22.133 7.934 -45.080 1.00 93.00 302 ALA A N 1
ATOM 2277 C CA . ALA A 1 302 ? 22.932 8.949 -45.761 1.00 93.00 302 ALA A CA 1
ATOM 2278 C C . ALA A 1 302 ? 22.729 8.894 -47.283 1.00 93.00 302 ALA A C 1
ATOM 2280 O O . ALA A 1 302 ? 22.448 9.930 -47.888 1.00 93.00 302 ALA A O 1
ATOM 2281 N N . ALA A 1 303 ? 22.770 7.697 -47.874 1.00 92.88 303 ALA A N 1
ATOM 2282 C CA . ALA A 1 303 ? 22.540 7.484 -49.301 1.00 92.88 303 ALA A CA 1
ATOM 2283 C C . ALA A 1 303 ? 21.132 7.935 -49.733 1.00 92.88 303 ALA A C 1
ATOM 2285 O O . ALA A 1 303 ? 21.000 8.714 -50.678 1.00 92.88 303 ALA A O 1
ATOM 2286 N N . ASN A 1 304 ? 20.092 7.553 -48.981 1.00 95.31 304 ASN A N 1
ATOM 2287 C CA . ASN A 1 304 ? 18.704 7.974 -49.213 1.00 95.31 304 ASN A CA 1
ATOM 2288 C C . ASN A 1 304 ? 18.531 9.498 -49.100 1.00 95.31 304 ASN A C 1
ATOM 2290 O O . ASN A 1 304 ? 17.744 10.103 -49.826 1.00 95.31 304 ASN A O 1
ATOM 2294 N N . SER A 1 305 ? 19.322 10.140 -48.235 1.00 94.94 305 SER A N 1
ATOM 2295 C CA . SER A 1 305 ? 19.361 11.600 -48.075 1.00 94.94 305 SER A CA 1
ATOM 2296 C C . SER A 1 305 ? 20.298 12.308 -49.066 1.00 94.94 305 SER A C 1
ATOM 2298 O O . SER A 1 305 ? 20.519 13.512 -48.927 1.00 94.94 305 SER A O 1
ATOM 2300 N N . LYS A 1 306 ? 20.875 11.588 -50.043 1.00 93.31 306 LYS A N 1
ATOM 2301 C CA . LYS A 1 306 ? 21.873 12.088 -51.010 1.00 93.31 306 LYS A CA 1
ATOM 2302 C C . LYS A 1 306 ? 23.111 12.719 -50.353 1.00 93.31 306 LYS A C 1
ATOM 2304 O O . LYS A 1 306 ? 23.681 13.679 -50.869 1.00 93.31 306 LYS A O 1
ATOM 2309 N N . ARG A 1 307 ? 23.518 12.198 -49.196 1.00 92.44 307 ARG A N 1
ATOM 2310 C CA . ARG A 1 307 ? 24.742 12.573 -48.475 1.00 92.44 307 ARG A CA 1
ATOM 2311 C C . ARG A 1 307 ? 25.805 11.494 -48.660 1.00 92.44 307 ARG A C 1
ATOM 2313 O O . ARG A 1 307 ? 25.480 10.336 -48.911 1.00 92.44 307 ARG A O 1
ATOM 2320 N N . ALA A 1 308 ? 27.071 11.875 -48.508 1.00 88.81 308 ALA A N 1
ATOM 2321 C CA . ALA A 1 308 ? 28.164 10.910 -48.482 1.00 88.81 308 ALA A CA 1
ATOM 2322 C C . ALA A 1 308 ? 27.975 9.922 -47.319 1.00 88.81 308 ALA A C 1
ATOM 2324 O O . ALA A 1 308 ? 27.577 10.319 -46.219 1.00 88.81 308 ALA A O 1
ATOM 2325 N N . GLN A 1 309 ? 28.251 8.643 -47.576 1.00 88.56 309 GLN A N 1
ATOM 2326 C CA . GLN A 1 309 ? 28.272 7.616 -46.538 1.00 88.56 309 GLN A CA 1
ATOM 2327 C C . GLN A 1 309 ? 29.358 7.951 -45.513 1.00 88.56 309 GLN A C 1
ATOM 2329 O O . GLN A 1 309 ? 30.443 8.406 -45.875 1.00 88.56 309 GLN A O 1
ATOM 2334 N N . LYS A 1 310 ? 29.039 7.770 -44.230 1.00 87.62 310 LYS A N 1
ATOM 2335 C CA . LYS A 1 310 ? 29.918 8.167 -43.123 1.00 87.62 310 LYS A CA 1
ATOM 2336 C C . LYS A 1 310 ? 30.893 7.053 -42.738 1.00 87.62 310 LYS A C 1
ATOM 2338 O O . LYS A 1 310 ? 32.007 7.355 -42.327 1.00 87.62 310 LYS A O 1
ATOM 2343 N N . TYR A 1 311 ? 30.466 5.798 -42.840 1.00 90.06 311 TYR A N 1
ATOM 2344 C CA . TYR A 1 311 ? 31.211 4.636 -42.362 1.00 90.06 311 TYR A CA 1
ATOM 2345 C C . TYR A 1 311 ? 31.710 3.814 -43.555 1.00 90.06 311 TYR A C 1
ATOM 2347 O O . TYR A 1 311 ? 30.926 3.500 -44.447 1.00 90.06 311 TYR A O 1
ATOM 2355 N N . THR A 1 312 ? 32.999 3.486 -43.611 1.00 91.81 312 THR A N 1
ATOM 2356 C CA . THR A 1 312 ? 33.564 2.626 -44.668 1.00 91.81 312 THR A CA 1
ATOM 2357 C C . THR A 1 312 ? 33.354 1.147 -44.333 1.00 91.81 312 THR A C 1
ATOM 2359 O O . THR A 1 312 ? 33.140 0.806 -43.171 1.00 91.81 312 THR A O 1
ATOM 2362 N N . GLU A 1 313 ? 33.435 0.252 -45.326 1.00 91.00 313 GLU A N 1
ATOM 2363 C CA . GLU A 1 313 ? 33.339 -1.195 -45.053 1.00 91.00 313 GLU A CA 1
ATOM 2364 C C . GLU A 1 313 ? 34.505 -1.678 -44.177 1.00 91.00 313 GLU A C 1
ATOM 2366 O O . GLU A 1 313 ? 34.294 -2.471 -43.271 1.00 91.00 313 GLU A O 1
ATOM 2371 N N . GLU A 1 314 ? 35.708 -1.125 -44.367 1.00 90.75 314 GLU A N 1
ATOM 2372 C CA . GLU A 1 314 ? 36.872 -1.372 -43.499 1.00 90.75 314 GLU A CA 1
ATOM 2373 C C . GLU A 1 314 ? 36.591 -0.984 -42.037 1.00 90.75 314 GLU A C 1
ATOM 2375 O O . GLU A 1 314 ? 36.872 -1.751 -41.122 1.00 90.75 314 GLU A O 1
ATOM 2380 N N . PHE A 1 315 ? 35.945 0.165 -41.806 1.00 89.56 315 PHE A N 1
ATOM 2381 C CA . PHE A 1 315 ? 35.560 0.591 -40.459 1.00 89.56 315 PHE A CA 1
ATOM 2382 C C . PHE A 1 315 ? 34.518 -0.336 -39.820 1.00 89.56 315 PHE A C 1
ATOM 2384 O O . PHE A 1 315 ? 34.564 -0.590 -38.620 1.00 89.56 315 PHE A O 1
ATOM 2391 N N . ILE A 1 316 ? 33.569 -0.846 -40.609 1.00 91.56 316 ILE A N 1
ATOM 2392 C CA . ILE A 1 316 ? 32.577 -1.820 -40.135 1.00 91.56 316 ILE A CA 1
ATOM 2393 C C . ILE A 1 316 ? 33.251 -3.163 -39.823 1.00 91.56 316 ILE A C 1
ATOM 2395 O O . ILE A 1 316 ? 32.878 -3.811 -38.846 1.00 91.56 316 ILE A O 1
ATOM 2399 N N . GLN A 1 317 ? 34.259 -3.557 -40.607 1.00 92.56 317 GLN A N 1
ATOM 2400 C CA . GLN A 1 317 ? 34.995 -4.802 -40.412 1.00 92.56 317 GLN A CA 1
ATOM 2401 C C . GLN A 1 317 ? 35.700 -4.847 -39.051 1.00 92.56 317 GLN A C 1
ATOM 2403 O O . GLN A 1 317 ? 35.619 -5.870 -38.382 1.00 92.56 317 GLN A O 1
ATOM 2408 N N . HIS A 1 318 ? 36.246 -3.726 -38.569 1.00 91.44 318 HIS A N 1
ATOM 2409 C CA . HIS A 1 318 ? 36.806 -3.640 -37.214 1.00 91.44 318 HIS A CA 1
ATOM 2410 C C . HIS A 1 318 ? 35.795 -4.016 -36.104 1.00 91.44 318 HIS A C 1
ATOM 2412 O O . HIS A 1 318 ? 36.169 -4.654 -35.121 1.00 91.44 318 HIS A O 1
ATOM 2418 N N . TYR A 1 319 ? 34.500 -3.690 -36.259 1.00 89.50 319 TYR A N 1
ATOM 2419 C CA . TYR A 1 319 ? 33.450 -4.127 -35.318 1.00 89.50 319 TYR A CA 1
ATOM 2420 C C . TYR A 1 319 ? 33.082 -5.608 -35.463 1.00 89.50 319 TYR A C 1
ATOM 2422 O O . TYR A 1 319 ? 32.662 -6.225 -34.488 1.00 89.50 319 TYR A O 1
ATOM 2430 N N . ILE A 1 320 ? 33.202 -6.173 -36.668 1.00 89.25 320 ILE A N 1
ATOM 2431 C CA . ILE A 1 320 ? 32.956 -7.601 -36.922 1.00 89.25 320 ILE A CA 1
ATOM 2432 C C . ILE A 1 320 ? 34.082 -8.443 -36.316 1.00 89.25 320 ILE A C 1
ATOM 2434 O O . ILE A 1 320 ? 33.813 -9.465 -35.685 1.00 89.25 320 ILE A O 1
ATOM 2438 N N . ASP A 1 321 ? 35.323 -7.995 -36.497 1.00 91.44 321 ASP A N 1
ATOM 2439 C CA . ASP A 1 321 ? 36.528 -8.689 -36.044 1.00 91.44 321 ASP A CA 1
ATOM 2440 C C . ASP A 1 321 ? 36.766 -8.510 -34.535 1.00 91.44 321 ASP A C 1
ATOM 2442 O O . ASP A 1 321 ? 37.457 -9.318 -33.914 1.00 91.44 321 ASP A O 1
ATOM 2446 N N . GLY A 1 322 ? 36.124 -7.506 -33.924 1.00 85.88 322 GLY A N 1
ATOM 2447 C CA . GLY A 1 322 ? 36.213 -7.228 -32.492 1.00 85.88 322 GLY A CA 1
ATOM 2448 C C . GLY A 1 322 ? 37.533 -6.569 -32.103 1.00 85.88 322 GLY A C 1
ATOM 2449 O O . GLY A 1 322 ? 38.087 -6.877 -31.046 1.00 85.88 322 GLY A O 1
ATOM 2450 N N . ASP A 1 323 ? 38.044 -5.691 -32.966 1.00 89.06 323 ASP A N 1
ATOM 2451 C CA . ASP A 1 323 ? 39.315 -5.011 -32.748 1.00 89.06 323 ASP A CA 1
ATOM 2452 C C . ASP A 1 323 ? 39.282 -4.096 -31.515 1.00 89.06 323 ASP A C 1
ATOM 2454 O O . ASP A 1 323 ? 38.245 -3.569 -31.102 1.00 89.06 323 ASP A O 1
ATOM 2458 N N . GLU A 1 324 ? 40.450 -3.884 -30.907 1.00 83.88 324 GLU A N 1
ATOM 2459 C CA . GLU A 1 324 ? 40.574 -3.074 -29.695 1.00 83.88 324 GLU A CA 1
ATOM 2460 C C . GLU A 1 324 ? 40.034 -1.646 -29.921 1.00 83.88 324 GLU A C 1
ATOM 2462 O O . GLU A 1 324 ? 40.433 -0.943 -30.849 1.00 83.88 324 GLU A O 1
ATOM 2467 N N . GLY A 1 325 ? 39.098 -1.218 -29.066 1.00 81.12 325 GLY A N 1
ATOM 2468 C CA . GLY A 1 325 ? 38.408 0.075 -29.175 1.00 81.12 325 GLY A CA 1
ATOM 2469 C C . GLY A 1 325 ? 37.097 0.054 -29.975 1.00 81.12 325 GLY A C 1
ATOM 2470 O O . GLY A 1 325 ? 36.351 1.034 -29.925 1.00 81.12 325 GLY A O 1
ATOM 2471 N N . TYR A 1 326 ? 36.765 -1.053 -30.646 1.00 85.00 326 TYR A N 1
ATOM 2472 C CA . TYR A 1 326 ? 35.526 -1.230 -31.408 1.00 85.00 326 TYR A CA 1
ATOM 2473 C C . TYR A 1 326 ? 34.518 -2.066 -30.616 1.00 85.00 326 TYR A C 1
ATOM 2475 O O . TYR A 1 326 ? 34.441 -3.285 -30.739 1.00 85.00 326 TYR A O 1
ATOM 2483 N N . VAL A 1 327 ? 33.737 -1.396 -29.766 1.00 84.50 327 VAL A N 1
ATOM 2484 C CA . VAL A 1 327 ? 32.773 -2.051 -28.868 1.00 84.50 327 VAL A CA 1
ATOM 2485 C C . VAL A 1 327 ? 31.338 -1.984 -29.385 1.00 84.50 327 VAL A C 1
ATOM 2487 O O . VAL A 1 327 ? 30.920 -0.985 -29.970 1.00 84.50 327 VAL A O 1
ATOM 2490 N N . ASP A 1 328 ? 30.573 -3.041 -29.110 1.00 87.31 328 ASP A N 1
ATOM 2491 C CA . ASP A 1 328 ? 29.119 -3.060 -29.253 1.00 87.31 328 ASP A CA 1
ATOM 2492 C C . ASP A 1 328 ? 28.453 -3.019 -27.870 1.00 87.31 328 ASP A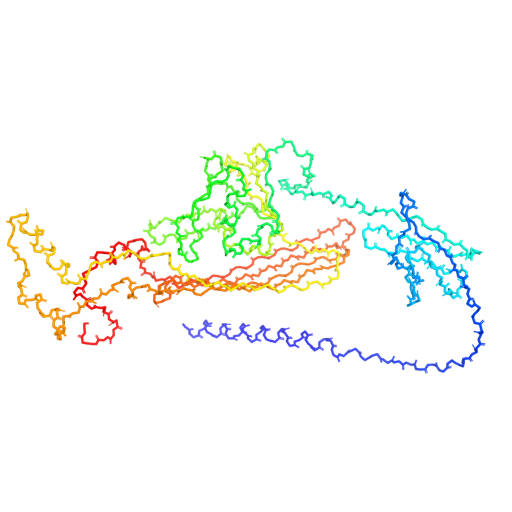 C 1
ATOM 2494 O O . ASP A 1 328 ? 28.262 -4.047 -27.216 1.00 87.31 328 ASP A O 1
ATOM 2498 N N . THR A 1 329 ? 28.120 -1.817 -27.404 1.00 86.31 329 THR A N 1
ATOM 2499 C CA . THR A 1 329 ? 27.510 -1.623 -26.087 1.00 86.31 329 THR A CA 1
ATOM 2500 C C . THR A 1 329 ? 25.991 -1.781 -26.155 1.00 86.31 329 THR A C 1
ATOM 2502 O O . THR A 1 329 ? 25.279 -0.944 -26.718 1.00 86.31 329 THR A O 1
ATOM 2505 N N . ASP A 1 330 ? 25.467 -2.816 -25.492 1.00 85.50 330 ASP A N 1
ATOM 2506 C CA . ASP A 1 330 ? 24.036 -2.935 -25.199 1.00 85.50 330 ASP A CA 1
ATOM 2507 C C . ASP A 1 330 ? 23.669 -2.053 -23.995 1.00 85.50 330 ASP A C 1
ATOM 2509 O O . ASP A 1 330 ? 23.687 -2.471 -22.834 1.00 85.50 330 ASP A O 1
ATOM 2513 N N . TRP A 1 331 ? 23.317 -0.801 -24.287 1.00 83.38 331 TRP A N 1
ATOM 2514 C CA . TRP A 1 331 ? 22.967 0.188 -23.270 1.00 83.38 331 TRP A CA 1
ATOM 2515 C C . TRP A 1 331 ? 21.752 -0.189 -22.417 1.00 83.38 331 TRP A C 1
ATOM 2517 O O . TRP A 1 331 ? 21.650 0.272 -21.277 1.00 83.38 331 TRP A O 1
ATOM 2527 N N . PHE A 1 332 ? 20.835 -1.025 -22.916 1.00 82.75 332 PHE A N 1
ATOM 2528 C CA . PHE A 1 332 ? 19.717 -1.493 -22.096 1.00 82.75 332 PHE A CA 1
ATOM 2529 C C . PHE A 1 332 ? 20.210 -2.424 -20.994 1.00 82.75 332 PHE A C 1
ATOM 2531 O O . PHE A 1 332 ? 19.803 -2.257 -19.845 1.00 82.75 332 PHE A O 1
ATOM 2538 N N . ARG A 1 333 ? 21.124 -3.343 -21.317 1.00 83.12 333 ARG A N 1
ATOM 2539 C CA . ARG A 1 333 ? 21.753 -4.230 -20.324 1.00 83.12 333 ARG A CA 1
ATOM 2540 C C . ARG A 1 333 ? 22.685 -3.492 -19.369 1.00 83.12 333 ARG A C 1
ATOM 2542 O O . ARG A 1 333 ? 22.795 -3.891 -18.215 1.00 83.12 333 ARG A O 1
ATOM 2549 N N . GLU A 1 334 ? 23.322 -2.420 -19.828 1.00 83.31 334 GLU A N 1
ATOM 2550 C CA . GLU A 1 334 ? 24.241 -1.642 -18.993 1.00 83.31 334 GLU A CA 1
ATOM 2551 C C . GLU A 1 334 ? 23.504 -0.768 -17.966 1.00 83.31 334 GLU A C 1
ATOM 2553 O O . GLU A 1 334 ? 23.961 -0.561 -16.841 1.00 83.31 334 GLU A O 1
ATOM 2558 N N . VAL A 1 335 ? 22.322 -0.262 -18.327 1.00 82.19 335 VAL A N 1
ATOM 2559 C CA . VAL A 1 335 ? 21.524 0.604 -17.447 1.00 82.19 335 VAL A CA 1
ATOM 2560 C C . VAL A 1 335 ? 20.548 -0.195 -16.585 1.00 82.19 335 VAL A C 1
ATOM 2562 O O . VAL A 1 335 ? 20.305 0.182 -15.430 1.00 82.19 335 VAL A O 1
ATOM 2565 N N . TYR A 1 336 ? 19.999 -1.294 -17.110 1.00 84.12 336 TYR A N 1
ATOM 2566 C CA . TYR A 1 336 ? 18.970 -2.086 -16.447 1.00 84.12 336 TYR A CA 1
ATOM 2567 C C . TYR A 1 336 ? 19.412 -3.514 -16.123 1.00 84.12 336 TYR A C 1
ATOM 2569 O O . TYR A 1 336 ? 20.013 -4.228 -16.915 1.00 84.12 336 TYR A O 1
ATOM 2577 N N . LYS A 1 337 ? 19.010 -3.969 -14.940 1.00 87.31 337 LYS A N 1
ATOM 2578 C CA . LYS A 1 337 ? 19.105 -5.347 -14.474 1.00 87.31 337 LYS A CA 1
ATOM 2579 C C . LYS A 1 337 ? 17.981 -6.178 -15.082 1.00 87.31 337 LYS A C 1
ATOM 2581 O O . LYS A 1 337 ? 16.860 -5.711 -15.275 1.00 87.31 337 LYS A O 1
ATOM 2586 N N . ASN A 1 338 ? 18.252 -7.468 -15.247 1.00 88.19 338 ASN A N 1
ATOM 2587 C CA . ASN A 1 338 ? 17.261 -8.443 -15.711 1.00 88.19 338 ASN A CA 1
ATOM 2588 C C . ASN A 1 338 ? 16.164 -8.743 -14.676 1.00 88.19 338 ASN A C 1
ATOM 2590 O O . ASN A 1 338 ? 15.124 -9.304 -15.018 1.00 88.19 338 ASN A O 1
ATOM 2594 N N . SER A 1 339 ? 16.386 -8.380 -13.412 1.00 90.25 339 SER A N 1
ATOM 2595 C CA . SER A 1 339 ? 15.423 -8.578 -12.333 1.00 90.25 339 SER A CA 1
ATOM 2596 C C . SER A 1 339 ? 15.634 -7.596 -11.188 1.00 90.25 339 SER A C 1
ATOM 2598 O O . SER A 1 339 ? 16.755 -7.137 -10.956 1.00 90.25 339 SER A O 1
ATOM 2600 N N . SER A 1 340 ? 14.579 -7.353 -10.419 1.00 90.50 340 SER A N 1
ATOM 2601 C CA . SER A 1 340 ? 14.636 -6.680 -9.126 1.00 90.50 340 SER A CA 1
ATOM 2602 C C . SER A 1 340 ? 14.053 -7.577 -8.037 1.00 90.50 340 SER A C 1
ATOM 2604 O O . SER A 1 340 ? 13.157 -8.388 -8.272 1.00 90.50 340 SER A O 1
ATOM 2606 N N . PHE A 1 341 ? 14.579 -7.434 -6.827 1.00 91.44 341 PHE A N 1
ATOM 2607 C CA . PHE A 1 341 ? 14.060 -8.103 -5.644 1.00 91.44 341 PHE A CA 1
ATOM 2608 C C . PHE A 1 341 ? 13.547 -7.048 -4.676 1.00 91.44 341 PHE A C 1
ATOM 2610 O O . PHE A 1 341 ? 14.255 -6.086 -4.392 1.00 91.44 341 PHE A O 1
ATOM 2617 N N . SER A 1 342 ? 12.326 -7.232 -4.192 1.00 91.56 342 SER A N 1
ATOM 2618 C CA . SER A 1 342 ? 11.695 -6.366 -3.200 1.00 91.56 342 SER A CA 1
ATOM 2619 C C . SER A 1 342 ? 11.158 -7.210 -2.058 1.00 91.56 342 SER A C 1
ATOM 2621 O O . SER A 1 342 ? 10.796 -8.373 -2.254 1.00 91.56 342 SER A O 1
ATOM 2623 N N . HIS A 1 343 ? 11.073 -6.632 -0.868 1.00 92.00 343 HIS A N 1
ATOM 2624 C CA . HIS A 1 343 ? 10.479 -7.312 0.271 1.00 92.00 343 HIS A CA 1
ATOM 2625 C C . HIS A 1 343 ? 9.801 -6.343 1.236 1.00 92.00 343 HIS A C 1
ATOM 2627 O O . HIS A 1 343 ? 10.187 -5.187 1.381 1.00 92.00 343 HIS A O 1
ATOM 2633 N N . ASN A 1 344 ? 8.772 -6.837 1.915 1.00 91.56 344 ASN A N 1
ATOM 2634 C CA . ASN A 1 344 ? 8.023 -6.108 2.923 1.00 91.56 344 ASN A CA 1
ATOM 2635 C C . ASN A 1 344 ? 7.919 -6.954 4.191 1.00 91.56 344 ASN A C 1
ATOM 2637 O O . ASN A 1 344 ? 7.623 -8.149 4.126 1.00 91.56 344 ASN A O 1
ATOM 2641 N N . HIS A 1 345 ? 8.136 -6.325 5.338 1.00 93.62 345 HIS A N 1
ATOM 2642 C CA . HIS A 1 345 ? 8.010 -6.926 6.658 1.00 93.62 345 HIS A CA 1
ATOM 2643 C C . HIS A 1 345 ? 7.084 -6.062 7.493 1.00 93.62 345 HIS A C 1
ATOM 2645 O O . HIS A 1 345 ? 7.332 -4.873 7.662 1.00 93.62 345 HIS A O 1
ATOM 2651 N N . ASN A 1 346 ? 6.028 -6.652 8.028 1.00 92.50 346 ASN A N 1
ATOM 2652 C CA . ASN A 1 346 ? 5.079 -5.972 8.889 1.00 92.50 346 ASN A CA 1
ATOM 2653 C C . ASN A 1 346 ? 4.937 -6.754 10.193 1.00 92.50 346 ASN A C 1
ATOM 2655 O O . ASN A 1 346 ? 4.681 -7.956 10.175 1.00 92.50 346 ASN A O 1
ATOM 2659 N N . LEU A 1 347 ? 5.106 -6.073 11.320 1.00 95.25 347 LEU A N 1
ATOM 2660 C CA . LEU A 1 347 ? 4.873 -6.608 12.652 1.00 95.25 347 LEU A CA 1
ATOM 2661 C C . LEU A 1 347 ? 3.817 -5.744 13.327 1.00 95.25 347 LEU A C 1
ATOM 2663 O O . LEU A 1 347 ? 4.011 -4.540 13.477 1.00 95.25 347 LEU A O 1
ATOM 2667 N N . SER A 1 348 ? 2.730 -6.357 13.776 1.00 95.19 348 SER A N 1
ATOM 2668 C CA . SER A 1 348 ? 1.669 -5.667 14.503 1.00 95.19 348 SER A CA 1
ATOM 2669 C C . SER A 1 348 ? 1.321 -6.381 15.800 1.00 95.19 348 SER A C 1
ATOM 2671 O O . SER A 1 348 ? 1.294 -7.609 15.857 1.00 95.19 348 SER A O 1
ATOM 2673 N N . LEU A 1 349 ? 0.994 -5.597 16.818 1.00 96.12 349 LEU A N 1
ATOM 2674 C CA . LEU A 1 349 ? 0.466 -6.024 18.102 1.00 96.12 349 LEU A CA 1
ATOM 2675 C C . LEU A 1 349 ? -0.886 -5.336 18.307 1.00 96.12 349 LEU A C 1
ATOM 2677 O O . LEU A 1 349 ? -0.963 -4.108 18.340 1.00 96.12 349 LEU A O 1
ATOM 2681 N N . ARG A 1 350 ? -1.947 -6.124 18.462 1.00 95.19 350 ARG A N 1
ATOM 2682 C CA . ARG A 1 350 ? -3.319 -5.644 18.669 1.00 95.19 350 ARG A CA 1
ATOM 2683 C C . ARG A 1 350 ? -3.919 -6.323 19.888 1.00 95.19 350 ARG A C 1
ATOM 2685 O O . ARG A 1 350 ? -3.764 -7.528 20.046 1.00 95.19 350 ARG A O 1
ATOM 2692 N N . GLY A 1 351 ? -4.616 -5.579 20.733 1.00 95.00 351 GLY A N 1
ATOM 2693 C CA . GLY A 1 351 ? -5.343 -6.160 21.857 1.00 95.00 351 GLY A CA 1
ATOM 2694 C C . GLY A 1 351 ? -5.785 -5.111 22.857 1.00 95.00 351 GLY A C 1
ATOM 2695 O O . GLY A 1 351 ? -5.688 -3.907 22.606 1.00 95.00 351 GLY A O 1
ATOM 2696 N N . GLY A 1 352 ? -6.271 -5.575 24.000 1.00 94.75 352 GLY A N 1
ATOM 2697 C CA . GLY A 1 352 ? -6.758 -4.691 25.043 1.00 94.75 352 GLY A CA 1
ATOM 2698 C C . GLY A 1 352 ? -7.865 -5.305 25.877 1.00 94.75 352 GLY A C 1
ATOM 2699 O O . GLY A 1 352 ? -8.301 -6.433 25.660 1.00 94.75 352 GLY A O 1
ATOM 2700 N N . ASN A 1 353 ? -8.327 -4.527 26.842 1.00 93.44 353 ASN A N 1
ATOM 2701 C CA . ASN A 1 353 ? -9.487 -4.828 27.666 1.00 93.44 353 ASN A CA 1
ATOM 2702 C C . ASN A 1 353 ? -10.518 -3.693 27.536 1.00 93.44 353 ASN A C 1
ATOM 2704 O O . ASN A 1 353 ? -10.366 -2.786 26.717 1.00 93.44 353 ASN A O 1
ATOM 2708 N N . GLU A 1 354 ? -11.577 -3.736 28.341 1.00 91.00 354 GLU A N 1
ATOM 2709 C CA . GLU A 1 354 ? -12.626 -2.705 28.348 1.00 91.00 354 GLU A CA 1
ATOM 2710 C C . GLU A 1 354 ? -12.102 -1.300 28.686 1.00 91.00 354 GLU A C 1
ATOM 2712 O O . GLU A 1 354 ? -12.675 -0.294 28.264 1.00 91.00 354 GLU A O 1
ATOM 2717 N N . GLN A 1 355 ? -11.004 -1.214 29.442 1.00 92.31 355 GLN A N 1
ATOM 2718 C CA . GLN A 1 355 ? -10.437 0.058 29.869 1.00 92.31 355 GLN A CA 1
ATOM 2719 C C . GLN A 1 355 ? -9.453 0.622 28.847 1.00 92.31 355 GLN A C 1
ATOM 2721 O O . GLN A 1 355 ? -9.467 1.823 28.600 1.00 92.31 355 GLN A O 1
ATOM 2726 N N . THR A 1 356 ? -8.578 -0.206 28.278 1.00 95.19 356 THR A N 1
ATOM 2727 C CA . THR A 1 356 ? -7.538 0.238 27.344 1.00 95.19 356 THR A CA 1
ATOM 2728 C C . THR A 1 356 ? -7.402 -0.718 26.174 1.00 95.19 356 THR A C 1
ATOM 2730 O O . THR A 1 356 ? -7.187 -1.916 26.347 1.00 95.19 356 THR A O 1
ATOM 2733 N N . GLN A 1 357 ? -7.457 -0.148 24.977 1.00 96.75 357 GLN A N 1
ATOM 2734 C CA . GLN A 1 357 ? -7.310 -0.821 23.698 1.00 96.75 357 GLN A CA 1
ATOM 2735 C C . GLN A 1 357 ? -6.101 -0.240 22.975 1.00 96.75 357 GLN A C 1
ATOM 2737 O O . GLN A 1 357 ? -5.929 0.978 22.930 1.00 96.75 357 GLN A O 1
ATOM 2742 N N . TYR A 1 358 ? -5.264 -1.098 22.401 1.00 96.31 358 TYR A N 1
ATOM 2743 C CA . TYR A 1 358 ? -4.060 -0.675 21.700 1.00 96.31 358 TYR A CA 1
ATOM 2744 C C . TYR A 1 358 ? -3.851 -1.424 20.383 1.00 96.31 358 TYR A C 1
ATOM 2746 O O . TYR A 1 358 ? -4.161 -2.608 20.232 1.00 96.31 358 TYR A O 1
ATOM 2754 N N . TYR A 1 359 ? -3.287 -0.703 19.425 1.00 97.00 359 TYR A N 1
ATOM 2755 C CA . TYR A 1 359 ? -2.726 -1.225 18.192 1.00 97.00 359 TYR A CA 1
ATOM 2756 C C . TYR A 1 359 ? -1.369 -0.565 17.971 1.00 97.00 359 TYR A C 1
ATOM 2758 O O . TYR A 1 359 ? -1.268 0.661 17.912 1.00 97.00 359 TYR A O 1
ATOM 2766 N N . LEU A 1 360 ? -0.326 -1.375 17.865 1.00 96.88 360 LEU A N 1
ATOM 2767 C CA . LEU A 1 360 ? 1.027 -0.946 17.542 1.00 96.88 360 LEU A CA 1
ATOM 2768 C C . LEU A 1 360 ? 1.463 -1.686 16.285 1.00 96.88 360 LEU A C 1
ATOM 2770 O O . LEU A 1 360 ? 1.264 -2.896 16.195 1.00 96.88 360 LEU A O 1
ATOM 2774 N N . SER A 1 361 ? 2.094 -0.998 15.344 1.00 96.00 361 SER A N 1
ATOM 2775 C CA . SER A 1 361 ? 2.708 -1.653 14.195 1.00 96.00 361 SER A CA 1
ATOM 2776 C C . SER A 1 361 ? 4.024 -1.007 13.800 1.00 96.00 361 SER A C 1
ATOM 2778 O O . SER A 1 361 ? 4.256 0.190 13.987 1.00 96.00 361 SER A O 1
ATOM 2780 N N . GLY A 1 362 ? 4.909 -1.849 13.283 1.00 96.25 362 GLY A N 1
ATOM 2781 C CA . GLY A 1 362 ? 6.167 -1.471 12.675 1.00 96.25 362 GLY A CA 1
ATOM 2782 C C . GLY A 1 362 ? 6.298 -2.183 11.341 1.00 96.25 362 GLY A C 1
ATOM 2783 O O . GLY A 1 362 ? 6.120 -3.400 11.256 1.00 96.25 362 GLY A O 1
ATOM 2784 N N . ASN A 1 363 ? 6.628 -1.427 10.304 1.00 94.81 363 ASN A N 1
ATOM 2785 C CA . ASN A 1 363 ? 6.786 -1.957 8.967 1.00 94.81 363 ASN A CA 1
ATOM 2786 C C . ASN A 1 363 ? 8.070 -1.452 8.309 1.00 94.81 363 ASN A C 1
ATOM 2788 O O . ASN A 1 363 ? 8.481 -0.303 8.487 1.00 94.81 363 ASN A O 1
ATOM 2792 N N . TYR A 1 364 ? 8.700 -2.356 7.566 1.00 94.50 364 TYR A N 1
ATOM 2793 C CA . TYR A 1 364 ? 9.864 -2.100 6.741 1.00 94.50 364 TYR A CA 1
ATOM 2794 C C . TYR A 1 364 ? 9.607 -2.623 5.331 1.00 94.50 364 TYR A C 1
ATOM 2796 O O . TYR A 1 364 ? 9.409 -3.824 5.138 1.00 94.50 364 TYR A O 1
ATOM 2804 N N . THR A 1 365 ? 9.632 -1.721 4.357 1.00 92.19 365 THR A N 1
ATOM 2805 C CA . THR A 1 365 ? 9.570 -2.052 2.935 1.00 92.19 365 THR A CA 1
ATOM 2806 C C . THR A 1 365 ? 10.898 -1.717 2.275 1.00 92.19 365 THR A C 1
ATOM 2808 O O . THR A 1 365 ? 11.435 -0.631 2.487 1.00 92.19 365 THR A O 1
ATOM 2811 N N . ASP A 1 366 ? 11.395 -2.618 1.438 1.00 92.44 366 ASP A N 1
ATOM 2812 C CA . ASP A 1 366 ? 12.494 -2.370 0.515 1.00 92.44 366 ASP A CA 1
ATOM 2813 C C . ASP A 1 366 ? 12.033 -2.705 -0.906 1.00 92.44 366 ASP A C 1
ATOM 2815 O O . ASP A 1 366 ? 11.851 -3.874 -1.259 1.00 92.44 366 ASP A O 1
ATOM 2819 N N . ASP A 1 367 ? 11.814 -1.663 -1.701 1.00 88.75 367 ASP A N 1
ATOM 2820 C CA . ASP A 1 367 ? 11.415 -1.770 -3.095 1.00 88.75 367 ASP A CA 1
ATOM 2821 C C . ASP A 1 367 ? 12.655 -1.715 -3.986 1.00 88.75 367 ASP A C 1
ATOM 2823 O O . ASP A 1 367 ? 13.284 -0.666 -4.183 1.00 88.75 367 ASP A O 1
ATOM 2827 N N . GLY A 1 368 ? 12.996 -2.871 -4.549 1.00 88.75 368 GLY A N 1
ATOM 2828 C CA . GLY A 1 368 ? 14.134 -3.028 -5.434 1.00 88.75 368 GLY A CA 1
ATOM 2829 C C . GLY A 1 368 ? 13.952 -2.286 -6.751 1.00 88.75 368 GLY A C 1
ATOM 2830 O O . GLY A 1 368 ? 12.904 -2.337 -7.394 1.00 88.75 368 GLY A O 1
ATOM 2831 N N . SER A 1 369 ? 15.030 -1.658 -7.205 1.00 86.31 369 SER A N 1
ATOM 2832 C CA . SER A 1 369 ? 15.090 -1.007 -8.510 1.00 86.31 369 SER A CA 1
ATOM 2833 C C . SER A 1 369 ? 15.560 -1.963 -9.604 1.00 86.31 369 SER A C 1
ATOM 2835 O O . SER A 1 369 ? 16.337 -2.882 -9.338 1.00 86.31 369 SER A O 1
ATOM 2837 N N . LEU A 1 370 ? 15.129 -1.723 -10.845 1.00 86.69 370 LEU A N 1
ATOM 2838 C CA . LEU A 1 370 ? 15.669 -2.373 -12.040 1.00 86.69 370 LEU A CA 1
ATOM 2839 C C . LEU A 1 370 ? 16.926 -1.680 -12.583 1.00 86.69 370 LEU A C 1
ATOM 2841 O O . LEU A 1 370 ? 17.522 -2.206 -13.504 1.00 86.69 370 LEU A O 1
ATOM 2845 N N . PHE A 1 371 ? 17.376 -0.550 -12.039 1.00 84.44 371 PHE A N 1
ATOM 2846 C CA . PHE A 1 371 ? 18.614 0.096 -12.494 1.00 84.44 371 PHE A CA 1
ATOM 2847 C C . PHE A 1 371 ? 19.858 -0.576 -11.895 1.00 84.44 371 PHE A C 1
ATOM 2849 O O . PHE A 1 371 ? 19.869 -0.883 -10.701 1.00 84.44 371 PHE A O 1
ATOM 2856 N N . VAL A 1 372 ? 20.915 -0.773 -12.692 1.00 82.06 372 VAL A N 1
ATOM 2857 C CA . VAL A 1 372 ? 22.170 -1.434 -12.261 1.00 82.06 372 VAL A CA 1
ATOM 2858 C C . VAL A 1 372 ? 22.808 -0.729 -11.060 1.00 82.06 372 VAL A C 1
ATOM 2860 O O . VAL A 1 372 ? 23.225 -1.387 -10.113 1.00 82.06 372 VAL A O 1
ATOM 2863 N N . ALA A 1 373 ? 22.777 0.605 -11.028 1.00 77.31 373 ALA A N 1
ATOM 2864 C CA . ALA A 1 373 ? 23.310 1.412 -9.927 1.00 77.31 373 ALA A CA 1
ATOM 2865 C C . ALA A 1 373 ? 22.408 1.472 -8.671 1.00 77.31 373 ALA A C 1
ATOM 2867 O O . ALA A 1 373 ? 22.590 2.359 -7.840 1.00 77.31 373 ALA A O 1
ATOM 2868 N N . ASP A 1 374 ? 21.371 0.627 -8.566 1.00 76.88 374 ASP A N 1
ATOM 2869 C CA . ASP A 1 374 ? 20.333 0.690 -7.518 1.00 76.88 374 ASP A CA 1
ATOM 2870 C C . ASP A 1 374 ? 19.692 2.085 -7.361 1.00 76.88 374 ASP A C 1
ATOM 2872 O O . ASP A 1 374 ? 19.091 2.427 -6.338 1.00 76.88 374 ASP A O 1
ATOM 2876 N N . SER A 1 375 ? 19.775 2.898 -8.418 1.00 77.00 375 SER A N 1
ATOM 2877 C CA . SER A 1 375 ? 19.115 4.196 -8.494 1.00 77.00 375 SER A CA 1
ATOM 2878 C C . SER A 1 375 ? 17.609 4.000 -8.403 1.00 77.00 375 SER A C 1
ATOM 2880 O O . SER A 1 375 ? 17.065 3.105 -9.045 1.00 77.00 375 SER A O 1
ATOM 2882 N N . TYR A 1 376 ? 16.933 4.846 -7.636 1.00 78.12 376 TYR A N 1
ATOM 2883 C CA . TYR A 1 376 ? 15.506 4.759 -7.325 1.00 78.12 376 TYR A CA 1
ATOM 2884 C C . TYR A 1 376 ? 15.087 3.532 -6.505 1.00 78.12 376 TYR A C 1
ATOM 2886 O O . TYR A 1 376 ? 13.901 3.227 -6.449 1.00 78.12 376 TYR A O 1
ATOM 2894 N N . ARG A 1 377 ? 16.020 2.825 -5.854 1.00 86.75 377 ARG A N 1
ATOM 2895 C CA . ARG A 1 377 ? 15.651 1.912 -4.765 1.00 86.75 377 ARG A CA 1
ATOM 2896 C C . ARG A 1 377 ? 15.013 2.731 -3.642 1.00 86.75 377 ARG A C 1
ATOM 2898 O O . ARG A 1 377 ? 15.543 3.785 -3.280 1.00 86.75 377 ARG A O 1
ATOM 2905 N N . ASN A 1 378 ? 13.896 2.247 -3.113 1.00 86.75 378 ASN A N 1
ATOM 2906 C CA . ASN A 1 378 ? 13.122 2.939 -2.088 1.00 86.75 378 ASN A CA 1
ATOM 2907 C C . ASN A 1 378 ? 13.026 2.069 -0.837 1.00 86.75 378 ASN A C 1
ATOM 2909 O O . ASN A 1 378 ? 12.554 0.938 -0.897 1.00 86.75 378 ASN A O 1
ATOM 2913 N N . GLN A 1 379 ? 13.446 2.612 0.300 1.00 90.50 379 GLN A N 1
ATOM 2914 C CA . GLN A 1 379 ? 13.327 1.953 1.593 1.00 90.50 379 GLN A CA 1
ATOM 2915 C C . GLN A 1 379 ? 12.422 2.765 2.508 1.00 90.50 379 GLN A C 1
ATOM 2917 O O . GLN A 1 379 ? 12.665 3.945 2.758 1.00 90.50 379 GLN A O 1
ATOM 2922 N N . ARG A 1 380 ? 11.391 2.123 3.052 1.00 89.50 380 ARG A N 1
ATOM 2923 C CA . ARG A 1 380 ? 10.387 2.766 3.899 1.00 89.50 380 ARG A CA 1
ATOM 2924 C C . ARG A 1 380 ? 10.345 2.111 5.260 1.00 89.50 380 ARG A C 1
ATOM 2926 O O . ARG A 1 380 ? 10.285 0.892 5.371 1.00 89.50 380 ARG A O 1
ATOM 2933 N N . TYR A 1 381 ? 10.322 2.947 6.283 1.00 92.75 381 TYR A N 1
ATOM 2934 C CA . TYR A 1 381 ? 10.099 2.563 7.663 1.00 92.75 381 TYR A CA 1
ATOM 2935 C C . TYR A 1 381 ? 8.847 3.280 8.133 1.00 92.75 381 TYR A C 1
ATOM 2937 O O . TYR A 1 381 ? 8.769 4.510 8.073 1.00 92.75 381 TYR A O 1
ATOM 2945 N N . SER A 1 382 ? 7.870 2.526 8.611 1.00 91.81 382 SER A N 1
ATOM 2946 C CA . SER A 1 382 ? 6.665 3.095 9.193 1.00 91.81 382 SER A CA 1
ATOM 2947 C C . SER A 1 382 ? 6.435 2.539 10.587 1.00 91.81 382 SER A C 1
ATOM 2949 O O . SER A 1 382 ? 6.733 1.383 10.888 1.00 91.81 382 SER A O 1
ATOM 2951 N N . PHE A 1 383 ? 5.955 3.410 11.462 1.00 94.94 383 PHE A N 1
ATOM 2952 C CA . PHE A 1 383 ? 5.558 3.077 12.814 1.00 94.94 383 PHE A CA 1
ATOM 2953 C C . PHE A 1 383 ? 4.217 3.732 13.100 1.00 94.94 383 PHE A C 1
ATOM 2955 O O . PHE A 1 383 ? 4.053 4.944 12.916 1.00 94.94 383 PHE A O 1
ATOM 2962 N N . ARG A 1 384 ? 3.271 2.936 13.586 1.00 93.75 384 ARG A N 1
ATOM 2963 C CA . ARG A 1 384 ? 1.953 3.405 13.996 1.00 93.75 384 ARG A CA 1
ATOM 2964 C C . ARG A 1 384 ? 1.677 2.970 15.421 1.00 93.75 384 ARG A C 1
ATOM 2966 O O . ARG A 1 384 ? 1.939 1.837 15.814 1.00 93.75 384 ARG A O 1
ATOM 2973 N N . ALA A 1 385 ? 1.098 3.888 16.181 1.00 95.31 385 ALA A N 1
ATOM 2974 C CA . ALA A 1 385 ? 0.564 3.616 17.499 1.00 95.31 385 ALA A CA 1
ATOM 2975 C C . ALA A 1 385 ? -0.834 4.215 17.611 1.00 95.31 385 ALA A C 1
ATOM 2977 O O . ALA A 1 385 ? -1.044 5.392 17.325 1.00 95.31 385 ALA A O 1
ATOM 2978 N N . ASN A 1 386 ? -1.783 3.403 18.044 1.00 95.44 386 ASN A N 1
ATOM 2979 C CA . ASN A 1 386 ? -3.134 3.809 18.374 1.00 95.44 386 ASN A CA 1
ATOM 2980 C C . ASN A 1 386 ? -3.456 3.255 19.761 1.00 95.44 386 ASN A C 1
ATOM 2982 O O . ASN A 1 386 ? -3.359 2.050 19.980 1.00 95.44 386 ASN A O 1
ATOM 2986 N N . VAL A 1 387 ? -3.788 4.133 20.702 1.00 96.12 387 VAL A N 1
ATOM 2987 C CA . VAL A 1 387 ? -4.157 3.754 22.066 1.00 96.12 387 VAL A CA 1
ATOM 2988 C C . VAL A 1 387 ? -5.411 4.516 22.449 1.00 96.12 387 VAL A C 1
ATOM 2990 O O . VAL A 1 387 ? -5.404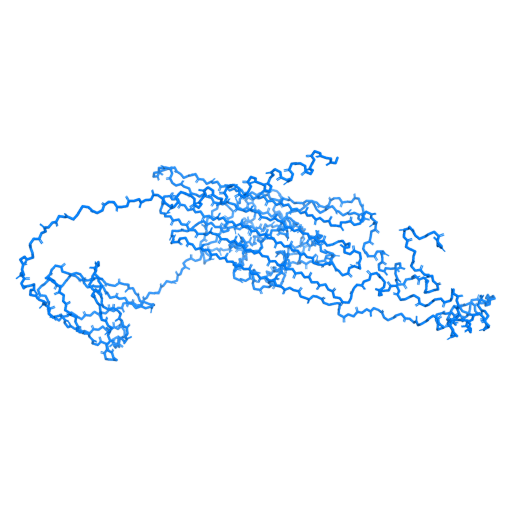 5.744 22.505 1.00 96.12 387 VAL A O 1
ATOM 2993 N N . THR A 1 388 ? -6.476 3.788 22.752 1.00 95.88 388 THR A N 1
ATOM 2994 C CA . THR A 1 388 ? -7.720 4.341 23.280 1.00 95.88 388 THR A CA 1
ATOM 2995 C C . THR A 1 388 ? -7.880 3.872 24.714 1.00 95.88 388 THR A C 1
ATOM 2997 O O . THR A 1 388 ? -7.792 2.678 24.993 1.00 95.88 388 THR A O 1
ATOM 3000 N N . THR A 1 389 ? -8.106 4.806 25.633 1.00 96.25 389 THR A N 1
ATOM 3001 C CA . THR A 1 389 ? -8.301 4.504 27.049 1.00 96.25 389 THR A CA 1
ATOM 3002 C C . THR A 1 389 ? -9.525 5.224 27.599 1.00 96.25 389 THR A C 1
ATOM 3004 O O . THR A 1 389 ? -9.728 6.420 27.373 1.00 96.25 389 THR A O 1
ATOM 3007 N N . ASN A 1 390 ? -10.349 4.484 28.329 1.00 95.00 390 ASN A N 1
ATOM 3008 C CA . ASN A 1 390 ? -11.446 5.013 29.120 1.00 95.00 390 ASN A CA 1
ATOM 3009 C C . ASN A 1 390 ? -10.876 5.454 30.473 1.00 95.00 390 ASN A C 1
ATOM 3011 O O . ASN A 1 390 ? -10.671 4.640 31.372 1.00 95.00 390 ASN A O 1
ATOM 3015 N N . ILE A 1 391 ? -10.585 6.752 30.603 1.00 93.06 391 ILE A N 1
ATOM 3016 C CA . ILE A 1 391 ? -10.042 7.344 31.837 1.00 93.06 391 ILE A CA 1
ATOM 3017 C C . ILE A 1 391 ? -11.102 7.278 32.941 1.00 93.06 391 ILE A C 1
ATOM 3019 O O . ILE A 1 391 ? -10.811 6.934 34.083 1.00 93.06 391 ILE A O 1
ATOM 3023 N N . THR A 1 392 ? -12.351 7.588 32.586 1.00 93.44 392 THR A N 1
ATOM 3024 C CA . THR A 1 392 ? -13.535 7.408 33.437 1.00 93.44 392 THR A CA 1
ATOM 3025 C C . THR A 1 392 ? -14.707 6.934 32.576 1.00 93.44 392 THR A C 1
ATOM 3027 O O . THR A 1 392 ? -14.601 6.916 31.351 1.00 93.44 392 THR A O 1
ATOM 3030 N N . LYS A 1 393 ? -15.857 6.610 33.187 1.00 88.62 393 LYS A N 1
ATOM 3031 C CA . LYS A 1 393 ? -17.073 6.192 32.456 1.00 88.62 393 LYS A CA 1
ATOM 3032 C C . LYS A 1 393 ? -17.528 7.191 31.381 1.00 88.62 393 LYS A C 1
ATOM 3034 O O . LYS A 1 393 ? -18.142 6.778 30.407 1.00 88.62 393 LYS A O 1
ATOM 3039 N N . ASN A 1 394 ? -17.206 8.477 31.550 1.00 93.69 394 ASN A N 1
ATOM 3040 C CA . ASN A 1 394 ? -17.647 9.558 30.664 1.00 93.69 394 ASN A CA 1
ATOM 3041 C C . ASN A 1 394 ? -16.478 10.280 29.971 1.00 93.69 394 ASN A C 1
ATOM 3043 O O . ASN A 1 394 ? -16.681 11.337 29.377 1.00 93.69 394 ASN A O 1
ATOM 3047 N N . LEU A 1 395 ? -15.251 9.759 30.075 1.00 94.12 395 LEU A N 1
ATOM 3048 C CA . LEU A 1 395 ? -14.072 10.373 29.471 1.00 94.12 395 LEU A CA 1
ATOM 3049 C C . LEU A 1 395 ? -13.206 9.313 28.797 1.00 94.12 395 LEU A C 1
ATOM 3051 O O . LEU A 1 395 ? -12.524 8.538 29.469 1.00 94.12 395 LEU A O 1
ATOM 3055 N N . THR A 1 396 ? -13.183 9.354 27.469 1.00 94.12 396 THR A N 1
ATOM 3056 C CA . THR A 1 396 ? -12.320 8.520 26.631 1.00 94.12 396 THR A CA 1
ATOM 3057 C C . THR A 1 396 ? -11.237 9.388 26.006 1.00 94.12 396 THR A C 1
ATOM 3059 O O . THR A 1 396 ? -11.527 10.395 25.363 1.00 94.12 396 THR A O 1
ATOM 3062 N N . ALA A 1 397 ? -9.981 8.986 26.165 1.00 94.56 397 ALA A N 1
ATOM 3063 C CA . ALA A 1 397 ? -8.847 9.594 25.488 1.00 94.56 397 ALA A CA 1
ATOM 3064 C C . ALA A 1 397 ? -8.343 8.655 24.393 1.00 94.56 397 ALA A C 1
ATOM 3066 O O . ALA A 1 397 ? -8.224 7.449 24.601 1.00 94.56 397 ALA A O 1
ATOM 3067 N N . THR A 1 398 ? -8.041 9.206 23.219 1.00 92.50 398 THR A N 1
ATOM 3068 C CA . THR A 1 398 ? -7.443 8.454 22.112 1.00 92.50 398 THR A CA 1
ATOM 3069 C C . THR A 1 398 ? -6.164 9.140 21.667 1.00 92.50 398 THR A C 1
ATOM 3071 O O . THR A 1 398 ? -6.174 10.308 21.286 1.00 92.50 398 THR A O 1
ATOM 3074 N N . PHE A 1 399 ? -5.068 8.396 21.703 1.00 93.12 399 PHE A N 1
ATOM 3075 C CA . PHE A 1 399 ? -3.770 8.793 21.193 1.00 93.12 399 PHE A CA 1
ATOM 3076 C C . PHE A 1 399 ? -3.505 8.073 19.872 1.00 93.12 399 PHE A C 1
ATOM 3078 O O . PHE A 1 399 ? -3.640 6.853 19.788 1.00 93.12 399 PHE A O 1
ATOM 3085 N N . GLN A 1 400 ? -3.120 8.827 18.843 1.00 91.25 400 GLN A N 1
ATOM 3086 C CA . GLN A 1 400 ? -2.765 8.282 17.536 1.00 91.25 400 GLN A CA 1
ATOM 3087 C C . GLN A 1 400 ? -1.466 8.919 17.055 1.00 91.25 400 GLN A C 1
ATOM 3089 O O . GLN A 1 400 ? -1.363 10.142 16.960 1.00 91.25 400 GLN A O 1
ATOM 3094 N N . ALA A 1 401 ? -0.489 8.086 16.720 1.00 91.06 401 ALA A N 1
ATOM 3095 C CA . ALA A 1 401 ? 0.789 8.502 16.175 1.00 91.06 401 ALA A CA 1
ATOM 3096 C C . ALA A 1 401 ? 1.108 7.694 14.923 1.00 91.06 401 ALA A C 1
ATOM 3098 O O . ALA A 1 401 ? 0.932 6.479 14.891 1.00 91.06 401 ALA A O 1
ATOM 3099 N N . ASN A 1 402 ? 1.599 8.399 13.908 1.00 88.69 402 ASN A N 1
ATOM 3100 C CA . ASN A 1 402 ? 2.028 7.840 12.636 1.00 88.69 402 ASN A CA 1
ATOM 3101 C C . ASN A 1 402 ? 3.342 8.480 12.247 1.00 88.69 402 ASN A C 1
ATOM 3103 O O . ASN A 1 402 ? 3.392 9.681 11.979 1.00 88.69 402 ASN A O 1
ATOM 3107 N N . ILE A 1 403 ? 4.394 7.676 12.251 1.00 89.50 403 ILE A N 1
ATOM 3108 C CA . ILE A 1 403 ? 5.742 8.089 11.906 1.00 89.50 403 ILE A CA 1
ATOM 3109 C C . ILE A 1 403 ? 6.130 7.325 10.656 1.00 89.50 403 ILE A C 1
ATOM 3111 O O . ILE A 1 403 ? 5.991 6.107 10.579 1.00 89.50 403 ILE A O 1
ATOM 3115 N N . TYR A 1 404 ? 6.615 8.064 9.675 1.00 84.44 404 TYR A N 1
ATOM 3116 C CA . TYR A 1 404 ? 7.043 7.529 8.401 1.00 84.44 404 TYR A CA 1
ATOM 3117 C C . TYR A 1 404 ? 8.408 8.113 8.068 1.00 84.44 404 TYR A C 1
ATOM 3119 O O . TYR A 1 404 ? 8.629 9.319 8.206 1.00 84.44 404 TYR A O 1
ATOM 3127 N N . HIS A 1 405 ? 9.323 7.252 7.645 1.00 87.19 405 HIS A N 1
ATOM 3128 C CA . HIS A 1 405 ? 10.626 7.638 7.145 1.00 87.19 405 HIS A CA 1
ATOM 3129 C C . HIS A 1 405 ? 10.918 6.889 5.853 1.00 87.19 405 HIS A C 1
ATOM 3131 O O . HIS A 1 405 ? 10.727 5.679 5.762 1.00 87.19 405 HIS A O 1
ATOM 3137 N N . MET A 1 406 ? 11.405 7.627 4.868 1.00 84.12 406 MET A N 1
ATOM 3138 C CA . MET A 1 406 ? 11.663 7.142 3.527 1.00 84.12 406 MET A CA 1
ATOM 3139 C C . MET A 1 406 ? 13.091 7.489 3.152 1.00 84.12 406 MET A C 1
ATOM 3141 O O . MET A 1 406 ? 13.519 8.633 3.325 1.00 84.12 406 MET A O 1
ATOM 3145 N N . ILE A 1 407 ? 13.812 6.492 2.665 1.00 83.88 407 ILE A N 1
ATOM 3146 C CA . ILE A 1 407 ? 15.153 6.628 2.127 1.00 83.88 407 ILE A CA 1
ATOM 3147 C C . ILE A 1 407 ? 15.049 6.287 0.652 1.00 83.88 407 ILE A C 1
ATOM 3149 O O . ILE A 1 407 ? 14.908 5.122 0.278 1.00 83.88 407 ILE A O 1
ATOM 3153 N N . ASP A 1 408 ? 15.141 7.322 -0.170 1.00 73.38 408 ASP A N 1
ATOM 3154 C CA . ASP A 1 408 ? 15.171 7.164 -1.611 1.00 73.38 408 ASP A CA 1
ATOM 3155 C C . ASP A 1 408 ? 16.607 7.335 -2.096 1.00 73.38 408 ASP A C 1
ATOM 3157 O O . ASP A 1 408 ? 17.204 8.401 -1.923 1.00 73.38 408 ASP A O 1
ATOM 3161 N N . ASN A 1 409 ? 17.144 6.327 -2.784 1.00 68.75 409 ASN A N 1
ATOM 3162 C CA . ASN A 1 409 ? 18.382 6.481 -3.547 1.00 68.75 409 ASN A CA 1
ATOM 3163 C C . ASN A 1 409 ? 18.076 7.202 -4.865 1.00 68.75 409 ASN A C 1
ATOM 3165 O O . ASN A 1 409 ? 18.204 6.634 -5.951 1.00 68.75 409 ASN A O 1
ATOM 3169 N N . LYS A 1 410 ? 17.610 8.453 -4.792 1.00 63.94 410 LYS A N 1
ATOM 3170 C CA . LYS A 1 410 ? 17.411 9.263 -5.997 1.00 63.94 410 LYS A CA 1
ATOM 3171 C C . LYS A 1 410 ? 18.777 9.668 -6.518 1.00 63.94 410 LYS A C 1
ATOM 3173 O O . LYS A 1 410 ? 19.566 10.292 -5.818 1.00 63.94 410 LYS A O 1
ATOM 3178 N N . PHE A 1 411 ? 19.052 9.298 -7.760 1.00 57.06 411 PHE A N 1
ATOM 3179 C CA . PHE A 1 411 ? 20.134 9.926 -8.492 1.00 57.06 411 PHE A CA 1
ATOM 3180 C C . PHE A 1 411 ? 19.638 11.321 -8.883 1.00 57.06 411 PHE A C 1
ATOM 3182 O O . PHE A 1 411 ? 18.622 11.412 -9.577 1.00 57.06 411 PHE A O 1
ATOM 3189 N N . ASP A 1 412 ? 20.309 12.381 -8.423 1.00 47.50 412 ASP A N 1
ATOM 3190 C CA . ASP A 1 412 ? 20.038 13.757 -8.854 1.00 47.50 412 ASP A CA 1
ATOM 3191 C C . ASP A 1 412 ? 20.395 13.863 -10.339 1.00 47.50 412 ASP A C 1
ATOM 3193 O O . ASP A 1 412 ? 21.533 14.075 -10.751 1.00 47.50 412 ASP A O 1
ATOM 3197 N N . GLY A 1 413 ? 19.398 13.567 -11.160 1.00 49.84 413 GLY A N 1
ATOM 3198 C CA . GLY A 1 413 ? 19.534 13.366 -12.584 1.00 49.84 413 GLY A CA 1
ATOM 3199 C C . GLY A 1 413 ? 18.146 13.333 -13.185 1.00 49.84 413 GLY A C 1
ATOM 3200 O O . GLY A 1 413 ? 17.333 12.450 -12.910 1.00 49.84 413 GLY A O 1
ATOM 3201 N N . ASN A 1 414 ? 17.892 14.350 -13.982 1.00 43.75 414 ASN A N 1
ATOM 3202 C CA . ASN A 1 414 ? 16.629 14.642 -14.618 1.00 43.75 414 ASN A CA 1
ATOM 3203 C C . ASN A 1 414 ? 16.142 13.416 -15.446 1.00 43.75 414 ASN A C 1
ATOM 3205 O O . ASN A 1 414 ? 16.895 12.870 -16.251 1.00 43.75 414 ASN A O 1
ATOM 3209 N N . PHE A 1 415 ? 14.876 13.016 -15.250 1.00 52.75 415 PHE A N 1
ATOM 3210 C CA . PHE A 1 415 ? 14.052 12.136 -16.103 1.00 52.75 415 PHE A CA 1
ATOM 3211 C C . PHE A 1 415 ? 14.345 10.615 -16.191 1.00 52.75 415 PHE A C 1
ATOM 3213 O O . PHE A 1 415 ? 15.114 10.149 -17.032 1.00 52.75 415 PHE A O 1
ATOM 3220 N N . THR A 1 416 ? 13.562 9.785 -15.490 1.00 53.47 416 THR A N 1
ATOM 3221 C CA . THR A 1 416 ? 13.511 8.324 -15.731 1.00 53.47 416 THR A CA 1
ATOM 3222 C C . THR A 1 416 ? 13.022 7.985 -17.154 1.00 53.47 416 THR A C 1
ATOM 3224 O O . THR A 1 416 ? 13.563 7.087 -17.794 1.00 53.47 416 THR A O 1
ATOM 3227 N N . GLY A 1 417 ? 12.063 8.749 -17.701 1.00 51.28 417 GLY A N 1
ATOM 3228 C CA . GLY A 1 417 ? 11.568 8.561 -19.077 1.00 51.28 417 GLY A CA 1
ATOM 3229 C C . GLY A 1 417 ? 12.534 9.044 -20.167 1.00 51.28 417 GLY A C 1
ATOM 3230 O O . GLY A 1 417 ? 12.685 8.396 -21.201 1.00 51.28 417 GLY A O 1
ATOM 3231 N N . MET A 1 418 ? 13.253 10.145 -19.924 1.00 51.84 418 MET A N 1
ATOM 3232 C CA . MET A 1 418 ? 14.255 10.652 -20.870 1.00 51.84 418 MET A CA 1
ATOM 3233 C C . MET A 1 418 ? 15.500 9.748 -20.866 1.00 51.84 418 MET A C 1
ATOM 3235 O O . MET A 1 418 ? 16.102 9.579 -21.914 1.00 51.84 418 MET A O 1
ATOM 3239 N N . LYS A 1 419 ? 15.829 9.064 -19.753 1.00 61.38 419 LYS A N 1
ATOM 3240 C CA . LYS A 1 419 ? 16.853 8.002 -19.737 1.00 61.38 419 LYS A CA 1
ATOM 3241 C C . LYS A 1 419 ? 16.499 6.835 -20.653 1.00 61.38 419 LYS A C 1
ATOM 3243 O O . LYS A 1 419 ? 17.369 6.405 -21.390 1.00 61.38 419 LYS A O 1
ATOM 3248 N N . PHE A 1 420 ? 15.255 6.351 -20.668 1.00 65.25 420 PHE A N 1
ATOM 3249 C CA . PHE A 1 420 ? 14.861 5.306 -21.622 1.00 65.25 420 PHE A CA 1
ATOM 3250 C C . PHE A 1 420 ? 15.010 5.782 -23.073 1.00 65.25 420 PHE A C 1
ATOM 3252 O O . PHE A 1 420 ? 15.579 5.067 -23.887 1.00 65.25 420 PHE A O 1
ATOM 3259 N N . TYR A 1 421 ? 14.567 7.005 -23.384 1.00 68.31 421 TYR A N 1
ATOM 3260 C CA . TYR A 1 421 ? 14.748 7.607 -24.709 1.00 68.31 421 TYR A CA 1
ATOM 3261 C C . TYR A 1 421 ? 16.229 7.745 -25.093 1.00 68.31 421 TYR A C 1
ATOM 3263 O O . TYR A 1 421 ? 16.617 7.350 -26.186 1.00 68.31 421 TYR A O 1
ATOM 3271 N N . TYR A 1 422 ? 17.074 8.252 -24.192 1.00 70.19 422 TYR A N 1
ATOM 3272 C CA . TYR A 1 422 ? 18.505 8.394 -24.452 1.00 70.19 422 TYR A CA 1
ATOM 3273 C C . TYR A 1 422 ? 19.230 7.056 -24.521 1.00 70.19 422 TYR A C 1
ATOM 3275 O O . TYR A 1 422 ? 20.130 6.942 -25.332 1.00 70.19 422 TYR A O 1
ATOM 3283 N N . VAL A 1 423 ? 18.832 6.051 -23.738 1.00 75.81 423 VAL A N 1
ATOM 3284 C CA . VAL A 1 423 ? 19.349 4.676 -23.842 1.00 75.81 423 VAL A CA 1
ATOM 3285 C C . VAL A 1 423 ? 18.938 4.056 -25.175 1.00 75.81 423 VAL A C 1
ATOM 3287 O O . VAL A 1 423 ? 19.767 3.459 -25.849 1.00 75.81 423 VAL A O 1
ATOM 3290 N N . ALA A 1 424 ? 17.691 4.259 -25.605 1.00 72.12 424 ALA A N 1
ATOM 3291 C CA . ALA A 1 424 ? 17.202 3.777 -26.895 1.00 72.12 424 ALA A CA 1
ATOM 3292 C C . ALA A 1 424 ? 17.894 4.454 -28.091 1.00 72.12 424 ALA A C 1
ATOM 3294 O O . ALA A 1 424 ? 17.998 3.857 -29.159 1.00 72.12 424 ALA A O 1
ATOM 3295 N N . LEU A 1 425 ? 18.352 5.698 -27.922 1.00 73.38 425 LEU A N 1
ATOM 3296 C CA . LEU A 1 425 ? 19.088 6.457 -28.936 1.00 73.38 425 LEU A CA 1
ATOM 3297 C C . LEU A 1 425 ? 20.604 6.459 -28.730 1.00 73.38 425 LEU A C 1
ATOM 3299 O O . LEU A 1 425 ? 21.312 7.115 -29.500 1.00 73.38 425 LEU A O 1
ATOM 3303 N N . ALA A 1 426 ? 21.100 5.792 -27.689 1.00 76.25 426 ALA A N 1
ATOM 3304 C CA . ALA A 1 426 ? 22.508 5.818 -27.348 1.00 76.25 426 ALA A CA 1
ATOM 3305 C C . ALA A 1 426 ? 23.307 5.142 -28.458 1.00 76.25 426 ALA A C 1
ATOM 3307 O O . ALA A 1 426 ? 22.915 4.103 -28.994 1.00 76.25 426 ALA A O 1
ATOM 3308 N N . ASP A 1 427 ? 24.433 5.757 -28.814 1.00 77.69 427 ASP A N 1
ATOM 3309 C CA . ASP A 1 427 ? 25.309 5.186 -29.822 1.00 77.69 427 ASP A CA 1
ATOM 3310 C C . ASP A 1 427 ? 25.955 3.916 -29.264 1.00 77.69 427 ASP A C 1
ATOM 3312 O O . ASP A 1 427 ? 26.642 3.954 -28.240 1.00 77.69 427 ASP A O 1
ATOM 3316 N N . ARG A 1 428 ? 25.720 2.784 -29.931 1.00 82.56 428 ARG A N 1
ATOM 3317 C CA . ARG A 1 428 ? 26.259 1.480 -29.527 1.00 82.56 428 ARG A CA 1
ATOM 3318 C C . ARG A 1 428 ? 27.784 1.429 -29.640 1.00 82.56 428 ARG A C 1
ATOM 3320 O O . ARG A 1 428 ? 28.394 0.604 -28.976 1.00 82.56 428 ARG A O 1
ATOM 3327 N N . THR A 1 429 ? 28.399 2.341 -30.405 1.00 79.19 429 THR A N 1
ATOM 3328 C CA . THR A 1 429 ? 29.863 2.433 -30.550 1.00 79.19 429 THR A CA 1
ATOM 3329 C C . THR A 1 429 ? 30.578 2.981 -29.316 1.00 79.19 429 THR A C 1
ATOM 3331 O O . THR A 1 429 ? 31.805 3.039 -29.300 1.00 79.19 429 THR A O 1
ATOM 3334 N N . VAL A 1 430 ? 29.843 3.506 -28.333 1.00 78.25 430 VAL A N 1
ATOM 3335 C CA . VAL A 1 430 ? 30.417 4.193 -27.172 1.00 78.25 430 VAL A CA 1
ATOM 3336 C C . VAL A 1 430 ? 30.486 3.227 -25.993 1.00 78.25 430 VAL A C 1
ATOM 3338 O O . VAL A 1 430 ? 29.492 2.592 -25.648 1.00 78.25 430 VAL A O 1
ATOM 3341 N N . ALA A 1 431 ? 31.652 3.130 -25.354 1.00 70.94 431 ALA A N 1
ATOM 3342 C CA . ALA A 1 431 ? 31.819 2.372 -24.117 1.00 70.94 431 ALA A CA 1
ATOM 3343 C C . ALA A 1 431 ? 31.217 3.129 -22.911 1.00 70.94 431 ALA A C 1
ATOM 3345 O O . ALA A 1 431 ? 31.261 4.367 -22.876 1.00 70.94 431 ALA A O 1
ATOM 3346 N N . PRO A 1 432 ? 30.678 2.429 -21.893 1.00 66.25 432 PRO A N 1
ATOM 3347 C CA . PRO A 1 432 ? 30.252 3.067 -20.653 1.00 66.25 432 PRO A CA 1
ATOM 3348 C C . PRO A 1 432 ? 31.437 3.752 -19.967 1.00 66.25 432 PRO A C 1
ATOM 3350 O O . PRO A 1 432 ? 32.484 3.154 -19.728 1.00 66.25 432 PRO A O 1
ATOM 3353 N N . ARG A 1 433 ? 31.272 5.036 -19.633 1.00 62.59 433 ARG A N 1
ATOM 3354 C CA . ARG A 1 433 ? 32.313 5.811 -18.952 1.00 62.59 433 ARG A CA 1
ATOM 3355 C C . ARG A 1 433 ? 32.239 5.562 -17.449 1.00 62.59 433 ARG A C 1
ATOM 3357 O O . ARG A 1 433 ? 31.270 5.967 -16.803 1.00 62.59 433 ARG A O 1
ATOM 3364 N N . VAL A 1 434 ? 33.263 4.932 -16.880 1.00 55.06 434 VAL A N 1
ATOM 3365 C CA . VAL A 1 434 ? 33.370 4.742 -15.429 1.00 55.06 434 VAL A CA 1
ATOM 3366 C C . VAL A 1 434 ? 33.973 6.004 -14.811 1.00 55.06 434 VAL A C 1
ATOM 3368 O O . VAL A 1 434 ? 35.098 6.390 -15.119 1.00 55.06 434 VAL A O 1
ATOM 3371 N N . LEU A 1 435 ? 33.226 6.673 -13.929 1.00 46.69 435 LEU A N 1
ATOM 3372 C CA . LEU A 1 435 ? 33.745 7.813 -13.167 1.00 46.69 435 LEU A CA 1
ATOM 3373 C C . LEU A 1 435 ? 34.908 7.346 -12.276 1.00 46.69 435 LEU A C 1
ATOM 3375 O O . LEU A 1 435 ? 34.682 6.676 -11.271 1.00 46.69 435 LEU A O 1
ATOM 3379 N N . GLY A 1 436 ? 36.136 7.723 -12.641 1.00 50.50 436 GLY A N 1
ATOM 3380 C CA . GLY A 1 436 ? 37.355 7.407 -11.889 1.00 50.50 436 GLY A CA 1
ATOM 3381 C C . GLY A 1 436 ? 38.356 6.498 -12.605 1.00 50.50 436 GLY A C 1
ATOM 3382 O O . GLY A 1 436 ? 39.407 6.232 -12.028 1.00 50.50 436 GLY A O 1
ATOM 3383 N N . ASP A 1 437 ? 38.073 6.060 -13.835 1.00 42.88 437 ASP A N 1
ATOM 3384 C CA . ASP A 1 437 ? 39.070 5.407 -14.687 1.00 42.88 437 ASP A CA 1
ATOM 3385 C C . ASP A 1 437 ? 39.854 6.471 -15.487 1.00 42.88 437 ASP A C 1
ATOM 3387 O O . ASP A 1 437 ? 39.256 7.181 -16.298 1.00 42.88 437 ASP A O 1
ATOM 3391 N N . PRO A 1 438 ? 41.171 6.643 -15.262 1.00 41.50 438 PRO A N 1
ATOM 3392 C CA . PRO A 1 438 ? 41.969 7.634 -15.978 1.00 41.50 438 PRO A CA 1
ATOM 3393 C C . PRO A 1 438 ? 42.224 7.286 -17.455 1.00 41.50 438 PRO A C 1
ATOM 3395 O O . PRO A 1 438 ? 42.824 8.102 -18.153 1.00 41.50 438 PRO A O 1
ATOM 3398 N N . LEU A 1 439 ? 41.794 6.114 -17.940 1.00 40.53 439 LEU A N 1
ATOM 3399 C CA . LEU A 1 439 ? 41.946 5.701 -19.338 1.00 40.53 439 LEU A CA 1
ATOM 3400 C C . LEU A 1 439 ? 40.743 6.057 -20.238 1.00 40.53 439 LEU A C 1
ATOM 3402 O O . LEU A 1 439 ? 40.800 5.759 -21.434 1.00 40.53 439 LEU A O 1
ATOM 3406 N N . HIS A 1 440 ? 39.696 6.729 -19.724 1.00 44.03 440 HIS A N 1
ATOM 3407 C CA . HIS A 1 440 ? 38.516 7.161 -20.505 1.00 44.03 440 HIS A CA 1
ATOM 3408 C C . HIS A 1 440 ? 38.041 8.603 -20.275 1.00 44.03 440 HIS A C 1
ATOM 3410 O O . HIS A 1 440 ? 37.629 8.975 -19.156 1.00 44.03 440 HIS A O 1
#

pLDDT: mean 79.48, std 16.94, range [30.86, 97.0]

Nearest PDB structures (foldseek):
  5fq7-assembly1_B  TM=7.192E-01  e=4.271E-13  Bacteroides thetaiotaomicron
  6z2n-assembly1_AAA  TM=6.809E-01  e=1.276E-07  Pseudomonas aeruginosa PAO1
  2hdi-assembly1_A  TM=8.096E-01  e=1.964E-06  Escherichia coli
  4akr-assembly1_A  TM=3.464E-01  e=2.404E-01  Dictyostelium discoideum AX2

Mean predicted aligned error: 16.69 Å

Radius of gyration: 33.78 Å; Cα contacts (8 Å, |Δi|>4): 823; chains: 1; bounding box: 77×62×108 Å

Solvent-accessible surface area (backbone atoms only — not comparable to full-atom values): 24914 Å² total; per-residue (Å²): 115,77,67,60,57,50,50,55,52,49,51,56,50,53,55,54,51,56,57,51,54,61,60,58,73,74,72,76,77,83,78,80,78,81,84,75,92,70,82,82,75,84,70,83,68,69,64,42,69,35,35,32,40,35,24,36,88,89,68,50,54,42,53,62,32,38,41,28,38,65,99,56,92,51,64,45,57,21,36,84,74,5,36,40,71,47,73,37,82,46,50,82,39,35,42,35,40,42,44,95,67,35,50,71,45,76,46,68,41,46,92,57,48,68,56,72,44,72,44,50,69,50,81,73,76,71,77,55,66,40,74,53,78,95,46,74,42,50,61,89,76,56,88,65,69,65,47,79,45,46,33,70,64,46,51,71,64,73,56,80,37,38,55,67,46,46,52,84,74,42,92,54,47,46,67,45,76,74,65,89,56,46,80,48,51,60,54,47,48,23,37,73,84,42,51,62,35,38,24,27,49,76,83,40,81,45,65,28,67,37,75,41,78,68,73,84,50,72,48,70,34,17,57,34,37,48,17,70,37,65,51,89,50,37,43,33,41,33,36,28,68,45,78,75,15,49,80,73,40,88,67,20,81,27,9,28,39,39,36,38,59,56,62,33,43,77,39,76,79,43,78,47,79,49,76,48,80,45,81,47,60,74,95,70,74,88,85,75,76,55,56,66,59,46,5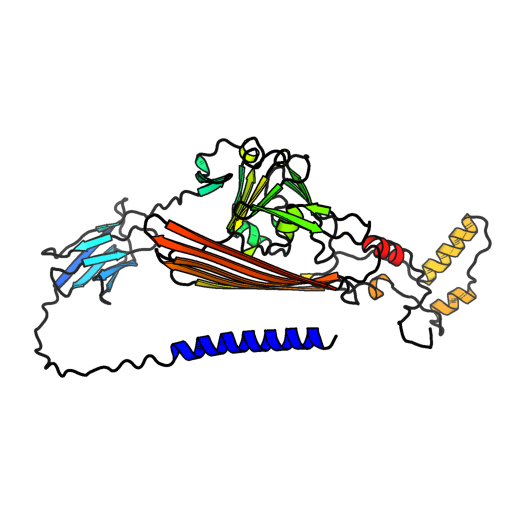4,50,50,52,28,50,52,23,50,79,68,76,40,78,61,82,71,51,71,71,64,48,44,38,54,75,73,54,39,93,87,42,50,74,42,60,48,62,66,68,49,33,44,80,50,23,60,29,38,37,40,38,40,35,42,37,15,32,47,95,49,43,21,29,20,39,36,43,34,42,37,38,36,44,29,44,32,62,83,44,42,32,22,20,37,37,40,38,38,38,40,29,39,41,34,48,82,44,101,89,40,74,50,75,50,77,49,80,46,76,48,76,50,67,42,65,62,96,62,74,36,80,68,56,47,53,53,49,43,75,66,48,65,33,67,50,75,87,81,59,93,84,48,94,90,112